Protein AF-0000000082331125 (afdb_homodimer)

Solvent-accessible surface area (backbone atoms only — not comparable to full-atom values): 25280 Å² total; per-residue (Å²): 61,37,40,36,40,18,31,48,30,40,31,23,38,91,88,65,51,77,38,42,35,15,25,28,28,39,39,31,50,40,37,26,43,52,83,49,22,61,34,62,35,69,37,26,11,28,38,25,35,73,70,62,50,51,60,58,18,57,51,32,51,51,35,27,67,72,66,43,54,36,45,61,37,47,49,53,52,42,74,71,35,93,59,36,45,31,25,28,43,35,18,22,26,85,86,37,50,34,70,49,69,23,85,58,46,50,67,41,58,55,68,45,76,50,85,49,34,23,37,37,35,30,38,30,76,44,69,60,26,56,51,35,22,50,52,50,35,65,75,66,60,59,64,75,37,75,41,67,76,55,57,81,82,26,75,58,90,78,56,93,64,74,57,65,51,58,45,43,53,52,10,51,43,43,12,40,71,65,42,34,62,72,60,73,81,50,56,30,10,5,15,25,36,36,51,26,50,62,63,87,56,97,64,74,66,45,45,32,53,39,49,29,30,30,33,76,48,23,62,64,49,40,52,49,30,40,54,40,14,47,51,30,45,53,53,45,44,73,73,38,41,64,30,66,74,61,75,40,64,74,74,67,81,111,58,38,41,38,39,19,32,45,30,40,30,22,38,90,86,66,51,76,38,42,34,15,24,29,29,38,39,30,52,41,35,26,42,51,82,48,21,61,32,60,36,69,39,25,11,26,38,28,34,75,69,60,50,51,62,57,19,57,51,32,50,51,35,28,67,72,66,43,54,36,45,61,36,48,49,53,52,43,73,72,34,92,59,35,44,31,26,29,41,34,17,22,25,86,85,37,51,33,68,50,70,23,85,56,47,51,67,41,60,53,69,45,77,48,88,48,32,23,37,39,36,30,37,31,76,41,70,59,26,56,50,35,22,49,50,50,32,64,76,68,62,60,65,75,38,75,41,70,75,58,57,81,84,28,75,57,89,79,54,93,64,72,56,65,52,58,45,41,52,51,10,51,45,43,12,40,71,64,44,34,61,71,58,73,80,47,57,30,11,6,14,26,36,37,50,26,48,61,63,86,55,97,65,74,67,43,45,32,51,39,48,28,29,28,34,77,49,24,61,62,50,41,52,48,28,40,55,39,13,46,51,31,45,53,52,45,45,72,74,38,42,65,32,67,74,62,74,39,64,75,72,68,81,110

Foldseek 3Di:
DKKKKKFKAWAAAPVGDIKMKIKMKMKDLAFALLQFFWAGERFKIKGKDFVTDRCLRVQLVVVSVVPDASAVSNVVVLVVDPCSLRIWMWIHGPFDIDTDHHVPFAPPWDKDDDRTMIMTDGQAPDPQLRVQLVVQLVVQGHYHYYDHCAELVSLDPPDPHDPPLLSNLVSNVRSCVVPNHVCVVRQWMKMWMAMYMPDDYLDDQPLRTDIDRIDSCHSVVNNVVSVVSSVVSNVCCVLCVVCSVVVHCVVVVD/DKKKKKFKAWAAAPVGDIKMKIKMKMKDLAFALLQFFWAGERFKIKGKDFVTDRCLRVQLVVVSVVPDASAVSNVVVLVVDPCSLRIWMWIHGPFDIDTDHHVPFAPPWDKDDDRTMIMTDGQAPDPQLRVQLVVQLVVQGHYHYYDHCAELVSLDPPDPHDPPLLSNLVSNVRSCVVPNHVCVVRQWMKMWMAMYMPHDYLDDQPLRTDIDRIDNCHSVVNNVVSVVSSVVSNVCCVLCVVCSVVVHCVVVVD

Sequence (508 aa):
MTFSICVREAYETTEGDSHHRFGVAVTTRLPGVGTLCPFVGEDGAVATQSLVNVDLGERGLAYLEDGLAVDDALEALLNADDAAPQRQLHGVGREGTFAFSGAECVDWFGHEEREHFTVAGNMLTGEAVLEATAANYAENAVHETTDPWTGPESVTDEAETDPLAKRLIDALAAGYLEGGDKREELPIQSAAVAVATTEHRDVVPPYNDLRVDATETPVDDLRETYALARRGYVDTLARYGDAFEDDSLEDLDEMTFSICVREAYETTEGDSHHRFGVAVTTRLPGVGTLCPFVGEDGAVATQSLVNVDLGERGLAYLEDGLAVDDALEALLNADDAAPQRQLHGVGREGTFAFSGAECVDWFGHEEREHFTVAGNMLTGEAVLEATAANYAENAVHETTDPWTGPESVTDEAETDPLAKRLIDALAAGYLEGGDKREELPIQSAAVAVATTEHRDVVPPYNDLRVDATETPVDDLRETYALARRGYVDTLARYGDAFEDDSLEDLDE

InterPro domains:
  IPR010430 Protein of unknown function DUF1028 [PF06267] (2-222)
  IPR029055 Nucleophile aminohydrolases, N-terminal [G3DSA:3.60.20.10] (1-243)
  IPR029055 Nucleophile aminohydrolases, N-terminal [SSF56235] (1-246)

Organism: NCBI:txid2816475

Nearest PDB structures (foldseek):
  2imh-assembly3_B  TM=8.520E-01  e=1.685E-14  Ruegeria pomeroyi
  2imh-assembly3_A  TM=8.612E-01  e=5.315E-14  Ruegeria pomeroyi
  5ukg-assembly2_B  TM=1.430E-01  e=3.916E-01  Entacmaea quadricolor
  5ukg-assembly1_A  TM=1.365E-01  e=3.266E-01  Entacmaea quadricolor
  2imh-assembly3_B  TM=8.530E-01  e=1.864E-14  Ruegeria pomeroyi

pLDDT: mean 91.14, std 12.23, range [40.0, 98.94]

Radius of gyration: 22.11 Å; Cα contacts (8 Å, |Δi|>4): 1322; chains: 2; bounding box: 64×55×47 Å

Structure (mmCIF, N/CA/C/O backbone):
data_AF-0000000082331125-model_v1
#
loop_
_entity.id
_entity.type
_entity.pdbx_description
1 polymer 'DUF1028 domain-containing protein'
#
loop_
_atom_site.group_PDB
_atom_site.id
_atom_site.type_symbol
_atom_site.label_atom_id
_atom_site.label_alt_id
_atom_site.label_comp_id
_atom_site.label_asym_id
_atom_site.label_entity_id
_atom_site.label_seq_id
_atom_site.pdbx_PDB_ins_code
_atom_site.Cartn_x
_atom_site.Cartn_y
_atom_site.Cartn_z
_atom_site.occupancy
_atom_site.B_iso_or_equiv
_atom_site.auth_seq_id
_atom_site.auth_comp_id
_atom_site.auth_asym_id
_atom_site.auth_atom_id
_atom_site.pdbx_PDB_model_num
ATOM 1 N N . MET A 1 1 ? 16.094 11.578 -5.582 1 80.62 1 MET A N 1
ATOM 2 C CA . MET A 1 1 ? 15.461 12.641 -4.809 1 80.62 1 MET A CA 1
ATOM 3 C C . MET A 1 1 ? 14.297 12.102 -3.988 1 80.62 1 MET A C 1
ATOM 5 O O . MET A 1 1 ? 13.391 11.469 -4.531 1 80.62 1 MET A O 1
ATOM 9 N N . THR A 1 2 ? 14.336 12.32 -2.854 1 93.25 2 THR A N 1
ATOM 10 C CA . THR A 1 2 ? 13.281 11.906 -1.942 1 93.25 2 THR A CA 1
ATOM 11 C C . THR A 1 2 ? 13.008 12.984 -0.902 1 93.25 2 THR A C 1
ATOM 13 O O . THR A 1 2 ? 13.938 13.508 -0.285 1 93.25 2 THR A O 1
ATOM 16 N N . PHE A 1 3 ? 11.758 13.406 -0.833 1 97.44 3 PHE A N 1
ATOM 17 C CA . PHE A 1 3 ? 11.391 14.227 0.315 1 97.44 3 PHE A CA 1
ATOM 18 C C . PHE A 1 3 ? 9.992 13.867 0.811 1 97.44 3 PHE A C 1
ATOM 20 O O . PHE A 1 3 ? 9.18 13.328 0.058 1 97.44 3 PHE A O 1
ATOM 27 N N . SER A 1 4 ? 9.773 14.133 2.088 1 98.81 4 SER A N 1
ATOM 28 C CA . SER A 1 4 ? 8.539 13.742 2.76 1 98.81 4 SER A CA 1
ATOM 29 C C . SER A 1 4 ? 8.18 14.719 3.871 1 98.81 4 SER A C 1
ATOM 31 O O . SER A 1 4 ? 9.008 15.531 4.281 1 98.81 4 SER A O 1
ATOM 33 N N . ILE A 1 5 ? 6.945 14.609 4.289 1 98.94 5 ILE A N 1
ATOM 34 C CA . ILE A 1 5 ? 6.418 15.414 5.387 1 98.94 5 ILE A CA 1
ATOM 35 C C . ILE A 1 5 ? 5.586 14.531 6.316 1 98.94 5 ILE A C 1
ATOM 37 O O . ILE A 1 5 ? 4.844 13.656 5.859 1 98.94 5 ILE A O 1
ATOM 41 N N . CYS A 1 6 ? 5.746 14.656 7.613 1 98.94 6 CYS A N 1
ATOM 42 C CA . CYS A 1 6 ? 4.934 14.055 8.664 1 98.94 6 CYS A CA 1
ATOM 43 C C . CYS A 1 6 ? 4.207 15.117 9.469 1 98.94 6 CYS A C 1
ATOM 45 O O . CYS A 1 6 ? 4.809 16.125 9.875 1 98.94 6 CYS A O 1
ATOM 47 N N . VAL A 1 7 ? 2.949 14.867 9.75 1 98.88 7 VAL A N 1
ATOM 48 C CA . VAL A 1 7 ? 2.205 15.93 10.414 1 98.88 7 VAL A CA 1
ATOM 49 C C . VAL A 1 7 ? 1.311 15.336 11.5 1 98.88 7 VAL A C 1
ATOM 51 O O . VAL A 1 7 ? 0.916 14.172 11.414 1 98.88 7 VAL A O 1
ATOM 54 N N . ARG A 1 8 ? 0.981 16.125 12.477 1 98.56 8 ARG A N 1
ATOM 55 C CA . ARG A 1 8 ? -0.031 15.906 13.5 1 98.56 8 ARG A CA 1
ATOM 56 C C . ARG A 1 8 ? -1.042 17.047 13.523 1 98.56 8 ARG A C 1
ATOM 58 O O . ARG A 1 8 ? -0.664 18.219 13.484 1 98.56 8 ARG A O 1
ATOM 65 N N . GLU A 1 9 ? -2.281 16.688 13.57 1 96.75 9 GLU A N 1
ATOM 66 C CA . GLU A 1 9 ? -3.336 17.688 13.75 1 96.75 9 GLU A CA 1
ATOM 67 C C . GLU A 1 9 ? -4.289 17.281 14.867 1 96.75 9 GLU A C 1
ATOM 69 O O . GLU A 1 9 ? -4.746 16.141 14.922 1 96.75 9 GLU A O 1
ATOM 74 N N . ALA A 1 10 ? -4.508 18.172 15.742 1 95.75 10 ALA A N 1
ATOM 75 C CA . ALA A 1 10 ? -5.613 18.062 16.688 1 95.75 10 ALA A CA 1
ATOM 76 C C . ALA A 1 10 ? -6.84 18.812 16.188 1 95.75 10 ALA A C 1
ATOM 78 O O . ALA A 1 10 ? -6.727 19.938 15.68 1 95.75 10 ALA A O 1
ATOM 79 N N . TYR A 1 11 ? -7.977 18.109 16.328 1 92.5 11 TYR A N 1
ATOM 80 C CA . TYR A 1 11 ? -9.188 18.75 15.82 1 92.5 11 TYR A CA 1
ATOM 81 C C . TYR A 1 11 ? -10.406 18.312 16.625 1 92.5 11 TYR A C 1
ATOM 83 O O . TYR A 1 11 ? -10.336 17.344 17.391 1 92.5 11 TYR A O 1
ATOM 91 N N . GLU A 1 12 ? -11.484 19.078 16.469 1 91.62 12 GLU A N 1
ATOM 92 C CA . GLU A 1 12 ? -12.789 18.734 17.031 1 91.62 12 GLU A CA 1
ATOM 93 C C . GLU A 1 12 ? -13.812 18.484 15.93 1 91.62 12 GLU A C 1
ATOM 95 O O . GLU A 1 12 ? -13.805 19.172 14.906 1 91.62 12 GLU A O 1
ATOM 100 N N . THR A 1 13 ? -14.672 17.5 16.156 1 87.81 13 THR A N 1
ATOM 101 C CA . THR A 1 13 ? -15.781 17.297 15.234 1 87.81 13 THR A CA 1
ATOM 102 C C . THR A 1 13 ? -16.859 18.359 15.453 1 87.81 13 THR A C 1
ATOM 104 O O . THR A 1 13 ? -16.797 19.125 16.406 1 87.81 13 THR A O 1
ATOM 107 N N . THR A 1 14 ? -17.844 18.422 14.516 1 83.75 14 THR A N 1
ATOM 108 C CA . THR A 1 14 ? -18.953 19.359 14.656 1 83.75 14 THR A CA 1
ATOM 109 C C . THR A 1 14 ? -19.766 19.047 15.914 1 83.75 14 THR A C 1
ATOM 111 O O . THR A 1 14 ? -20.422 19.938 16.469 1 83.75 14 THR A O 1
ATOM 114 N N . GLU A 1 15 ? -19.703 17.844 16.391 1 86.06 15 GLU A N 1
ATOM 115 C CA . GLU A 1 15 ? -20.422 17.422 17.594 1 86.06 15 GLU A CA 1
ATOM 116 C C . GLU A 1 15 ? -19.609 17.75 18.859 1 86.06 15 GLU A C 1
ATOM 118 O O . GLU A 1 15 ? -20.109 17.609 19.969 1 86.06 15 GLU A O 1
ATOM 123 N N . GLY A 1 16 ? -18.375 18.125 18.719 1 88.44 16 GLY A N 1
ATOM 124 C CA . GLY A 1 16 ? -17.594 18.594 19.859 1 88.44 16 GLY A CA 1
ATOM 125 C C . GLY A 1 16 ? -16.609 17.547 20.359 1 88.44 16 GLY A C 1
ATOM 126 O O . GLY A 1 16 ? -15.906 17.781 21.344 1 88.44 16 GLY A O 1
ATOM 127 N N . ASP A 1 17 ? -16.484 16.469 19.672 1 92.12 17 ASP A N 1
ATOM 128 C CA . ASP A 1 17 ? -15.531 15.438 20.078 1 92.12 17 ASP A CA 1
ATOM 129 C C . ASP A 1 17 ? -14.117 15.773 19.609 1 92.12 17 ASP A C 1
ATOM 131 O O . ASP A 1 17 ? -13.922 16.156 18.453 1 92.12 17 ASP A O 1
ATOM 135 N N . SER A 1 18 ? -13.164 15.617 20.516 1 94.38 18 SER A N 1
ATOM 136 C CA . SER A 1 18 ? -11.766 15.922 20.203 1 94.38 18 SER A CA 1
ATOM 137 C C . SER A 1 18 ? -11.039 14.688 19.688 1 94.38 18 SER A C 1
ATOM 139 O O . SER A 1 18 ? -11.156 13.602 20.25 1 94.38 18 SER A O 1
ATOM 141 N N . HIS A 1 19 ? -10.258 14.859 18.594 1 94.94 19 HIS A N 1
ATOM 142 C CA . HIS A 1 19 ? -9.508 13.773 17.984 1 94.94 19 HIS A CA 1
ATOM 143 C C . HIS A 1 19 ? -8.141 14.25 17.5 1 94.94 19 HIS A C 1
ATOM 145 O O . HIS A 1 19 ? -7.879 15.453 17.453 1 94.94 19 HIS A O 1
ATOM 151 N N . HIS A 1 20 ? -7.273 13.336 17.297 1 96.12 20 HIS A N 1
ATOM 152 C CA . HIS A 1 20 ? -6.004 13.555 16.609 1 96.12 20 HIS A CA 1
ATOM 153 C C . HIS A 1 20 ? -5.969 12.828 15.266 1 96.12 20 HIS A C 1
ATOM 155 O O . HIS A 1 20 ? -6.594 11.773 15.109 1 96.12 20 HIS A O 1
ATOM 161 N N . ARG A 1 21 ? -5.289 13.398 14.352 1 96.31 21 ARG A N 1
ATOM 162 C CA . ARG A 1 21 ? -4.949 12.68 13.125 1 96.31 21 ARG A CA 1
ATOM 163 C C . ARG A 1 21 ? -3.494 12.922 12.734 1 96.31 21 ARG A C 1
ATOM 165 O O . ARG A 1 21 ? -2.896 13.922 13.141 1 96.31 21 ARG A O 1
ATOM 172 N N . PHE A 1 22 ? -2.947 12.031 12.062 1 98.44 22 PHE A N 1
ATOM 173 C CA . PHE A 1 22 ? -1.558 12.023 11.617 1 98.44 22 PHE A CA 1
ATOM 174 C C . PHE A 1 22 ? -1.469 11.719 10.125 1 98.44 22 PHE A C 1
ATOM 176 O O . PHE A 1 22 ? -2.352 11.07 9.562 1 98.44 22 PHE A O 1
ATOM 183 N N . GLY A 1 23 ? -0.458 12.219 9.453 1 98.69 23 GLY A N 1
ATOM 184 C CA . GLY A 1 23 ? -0.302 11.984 8.023 1 98.69 23 GLY A CA 1
ATOM 185 C C . GLY A 1 23 ? 1.147 11.992 7.578 1 98.69 23 GLY A C 1
ATOM 186 O O . GLY A 1 23 ? 1.999 12.617 8.219 1 98.69 23 GLY A O 1
ATOM 187 N N . VAL A 1 24 ? 1.41 11.281 6.547 1 98.94 24 VAL A N 1
ATOM 188 C CA . VAL A 1 24 ? 2.695 11.273 5.855 1 98.94 24 VAL A CA 1
ATOM 189 C C . VAL A 1 24 ? 2.473 11.398 4.348 1 98.94 24 VAL A C 1
ATOM 191 O O . VAL A 1 24 ? 1.555 10.789 3.799 1 98.94 24 VAL A O 1
ATOM 194 N N . ALA A 1 25 ? 3.188 12.203 3.68 1 98.94 25 ALA A N 1
ATOM 195 C CA . ALA A 1 25 ? 3.283 12.234 2.223 1 98.94 25 ALA A CA 1
ATOM 196 C C . ALA A 1 25 ? 4.738 12.195 1.768 1 98.94 25 ALA A C 1
ATOM 198 O O . ALA A 1 25 ? 5.625 12.727 2.441 1 98.94 25 ALA A O 1
ATOM 199 N N . VAL A 1 26 ? 4.977 11.594 0.64 1 98.81 26 VAL A N 1
ATOM 200 C CA . VAL A 1 26 ? 6.348 11.391 0.186 1 98.81 26 VAL A CA 1
ATOM 201 C C . VAL A 1 26 ? 6.379 11.289 -1.337 1 98.81 26 VAL A C 1
ATOM 203 O O . VAL A 1 26 ? 5.414 10.828 -1.953 1 98.81 26 VAL A O 1
ATOM 206 N N . THR A 1 27 ? 7.441 11.703 -1.958 1 97.44 27 THR A N 1
ATOM 207 C CA . THR A 1 27 ? 7.734 11.43 -3.359 1 97.44 27 THR A CA 1
ATOM 208 C C . THR A 1 27 ? 9.227 11.195 -3.562 1 97.44 27 THR A C 1
ATOM 210 O O . THR A 1 27 ? 10.047 11.68 -2.777 1 97.44 27 THR A O 1
ATOM 213 N N . THR A 1 28 ? 9.555 10.359 -4.52 1 94.81 28 THR A N 1
ATOM 214 C CA . THR A 1 28 ? 10.945 10.023 -4.82 1 94.81 28 THR A CA 1
ATOM 215 C C . THR A 1 28 ? 11.109 9.672 -6.293 1 94.81 28 THR A C 1
ATOM 217 O O . THR A 1 28 ? 10.125 9.422 -6.992 1 94.81 28 THR A O 1
ATOM 220 N N . ARG A 1 29 ? 12.289 9.633 -6.781 1 92.12 29 ARG A N 1
ATOM 221 C CA . ARG A 1 29 ? 12.594 9.266 -8.164 1 92.12 29 ARG A CA 1
ATOM 222 C C . ARG A 1 29 ? 12.93 7.777 -8.266 1 92.12 29 ARG A C 1
ATOM 224 O O . ARG A 1 29 ? 13.914 7.402 -8.898 1 92.12 29 ARG A O 1
ATOM 231 N N . LEU A 1 30 ? 12.273 6.957 -7.508 1 93.38 30 LEU A N 1
ATOM 232 C CA . LEU A 1 30 ? 12.25 5.5 -7.566 1 93.38 30 LEU A CA 1
ATOM 233 C C . LEU A 1 30 ? 10.82 4.973 -7.492 1 93.38 30 LEU A C 1
ATOM 235 O O . LEU A 1 30 ? 9.938 5.633 -6.941 1 93.38 30 LEU A O 1
ATOM 239 N N . PRO A 1 31 ? 10.602 3.816 -8.055 1 96.19 31 PRO A N 1
ATOM 240 C CA . PRO A 1 31 ? 9.258 3.242 -7.945 1 96.19 31 PRO A CA 1
ATOM 241 C C . PRO A 1 31 ? 8.945 2.725 -6.543 1 96.19 31 PRO A C 1
ATOM 243 O O . PRO A 1 31 ? 9.859 2.33 -5.812 1 96.19 31 PRO A O 1
ATOM 246 N N . GLY A 1 32 ? 7.711 2.771 -6.168 1 97.81 32 GLY A N 1
ATOM 247 C CA . GLY A 1 32 ? 7.168 2.025 -5.047 1 97.81 32 GLY A CA 1
ATOM 248 C C . GLY A 1 32 ? 7.523 2.631 -3.701 1 97.81 32 GLY A C 1
ATOM 249 O O . GLY A 1 32 ? 7.738 1.909 -2.725 1 97.81 32 GLY A O 1
ATOM 250 N N . VAL A 1 33 ? 7.617 3.951 -3.582 1 97.81 33 VAL A N 1
ATOM 251 C CA . VAL A 1 33 ? 8.055 4.594 -2.35 1 97.81 33 VAL A CA 1
ATOM 252 C C . VAL A 1 33 ? 7.023 4.367 -1.249 1 97.81 33 VAL A C 1
ATOM 254 O O . VAL A 1 33 ? 7.355 4.379 -0.062 1 97.81 33 VAL A O 1
ATOM 257 N N . GLY A 1 34 ? 5.777 4.148 -1.639 1 98.44 34 GLY A N 1
ATOM 258 C CA . GLY A 1 34 ? 4.699 3.971 -0.68 1 98.44 34 GLY A CA 1
ATOM 259 C C . GLY A 1 34 ? 4.891 2.766 0.22 1 98.44 34 GLY A C 1
ATOM 260 O O . GLY A 1 34 ? 4.305 2.693 1.304 1 98.44 34 GLY A O 1
ATOM 261 N N . THR A 1 35 ? 5.668 1.793 -0.215 1 97.31 35 THR A N 1
ATOM 262 C CA . THR A 1 35 ? 5.898 0.586 0.571 1 97.31 35 THR A CA 1
ATOM 263 C C . THR A 1 35 ? 7.094 0.768 1.501 1 97.31 35 THR A C 1
ATOM 265 O O . THR A 1 35 ? 7.363 -0.086 2.348 1 97.31 35 THR A O 1
ATOM 268 N N . LEU A 1 36 ? 7.789 1.886 1.404 1 97.12 36 LEU A N 1
ATOM 269 C CA . LEU A 1 36 ? 9.117 1.961 2.01 1 97.12 36 LEU A CA 1
ATOM 270 C C . LEU A 1 36 ? 9.172 3.064 3.061 1 97.12 36 LEU A C 1
ATOM 272 O O . LEU A 1 36 ? 9.797 2.9 4.109 1 97.12 36 LEU A O 1
ATOM 276 N N . CYS A 1 37 ? 8.484 4.059 2.863 1 98.31 37 CYS A N 1
ATOM 277 C CA . CYS A 1 37 ? 8.828 5.301 3.549 1 98.31 37 CYS A CA 1
ATOM 278 C C . CYS A 1 37 ? 7.758 5.672 4.57 1 98.31 37 CYS A C 1
ATOM 280 O O . CYS A 1 37 ? 8.078 6.02 5.707 1 98.31 37 CYS A O 1
ATOM 282 N N . PRO A 1 38 ? 6.469 5.715 4.211 1 98.81 38 PRO A N 1
ATOM 283 C CA . PRO A 1 38 ? 5.445 6.289 5.09 1 98.81 38 PRO A CA 1
ATOM 284 C C . PRO A 1 38 ? 4.879 5.273 6.078 1 98.81 38 PRO A C 1
ATOM 286 O O . PRO A 1 38 ? 4.438 4.191 5.672 1 98.81 38 PRO A O 1
ATOM 289 N N . PHE A 1 39 ? 4.812 5.578 7.32 1 98.81 39 PHE A N 1
ATOM 290 C CA . PHE A 1 39 ? 4.207 4.809 8.398 1 98.81 39 PHE A CA 1
ATOM 291 C C . PHE A 1 39 ? 3.326 5.699 9.273 1 98.81 39 PHE A C 1
ATOM 293 O O . PHE A 1 39 ? 3.807 6.66 9.875 1 98.81 39 PHE A O 1
ATOM 300 N N . VAL A 1 40 ? 2.064 5.375 9.344 1 98.75 40 VAL A N 1
ATOM 301 C CA . VAL A 1 40 ? 1.15 6.25 10.07 1 98.75 40 VAL A CA 1
ATOM 302 C C . VAL A 1 40 ? 0.181 5.41 10.898 1 98.75 40 VAL A C 1
ATOM 304 O O . VAL A 1 40 ? -0.172 4.293 10.516 1 98.75 40 VAL A O 1
ATOM 307 N N . GLY A 1 41 ? -0.125 5.828 12.031 1 97.94 41 GLY A N 1
ATOM 308 C CA . GLY A 1 41 ? -1.124 5.266 12.922 1 97.94 41 GLY A CA 1
ATOM 309 C C . GLY A 1 41 ? -1.796 6.305 13.797 1 97.94 41 GLY A C 1
ATOM 310 O O . GLY A 1 41 ? -1.636 7.504 13.578 1 97.94 41 GLY A O 1
ATOM 311 N N . GLU A 1 42 ? -2.539 5.859 14.758 1 97.38 42 GLU A N 1
ATOM 312 C CA . GLU A 1 42 ? -3.336 6.75 15.594 1 97.38 42 GLU A CA 1
ATOM 313 C C . GLU A 1 42 ? -2.461 7.48 16.609 1 97.38 42 GLU A C 1
ATOM 315 O O . GLU A 1 42 ? -2.904 8.445 17.234 1 97.38 42 GLU A O 1
ATOM 320 N N . ASP A 1 43 ? -1.163 7.059 16.672 1 98.44 43 ASP A N 1
ATOM 321 C CA . ASP A 1 43 ? -0.322 7.633 17.719 1 98.44 43 ASP A CA 1
ATOM 322 C C . ASP A 1 43 ? 0.846 8.414 17.109 1 98.44 43 ASP A C 1
ATOM 324 O O . ASP A 1 43 ? 1.681 8.953 17.844 1 98.44 43 ASP A O 1
ATOM 328 N N . GLY A 1 44 ? 0.859 8.406 15.805 1 98.75 44 GLY A N 1
ATOM 329 C CA . GLY A 1 44 ? 1.952 9.156 15.211 1 98.75 44 GLY A CA 1
ATOM 330 C C . GLY A 1 44 ? 2.158 8.844 13.742 1 98.75 44 GLY A C 1
ATOM 331 O O . GLY A 1 44 ? 1.372 8.109 13.141 1 98.75 44 GLY A O 1
ATOM 332 N N . ALA A 1 45 ? 3.123 9.477 13.164 1 98.88 45 ALA A N 1
ATOM 333 C CA . ALA A 1 45 ? 3.566 9.305 11.781 1 98.88 45 ALA A CA 1
ATOM 334 C C . ALA A 1 45 ? 5.09 9.312 11.695 1 98.88 45 ALA A C 1
ATOM 336 O O . ALA A 1 45 ? 5.754 10.125 12.336 1 98.88 45 ALA A O 1
ATOM 337 N N . VAL A 1 46 ? 5.613 8.414 10.969 1 98.94 46 VAL A N 1
ATOM 338 C CA . VAL A 1 46 ? 7.059 8.273 10.797 1 98.94 46 VAL A CA 1
ATOM 339 C C . VAL A 1 46 ? 7.387 8.094 9.32 1 98.94 46 VAL A C 1
ATOM 341 O O . VAL A 1 46 ? 6.68 7.379 8.602 1 98.94 46 VAL A O 1
ATOM 344 N N . ALA A 1 47 ? 8.406 8.727 8.844 1 98.88 47 ALA A N 1
ATOM 345 C CA . ALA A 1 47 ? 8.961 8.539 7.5 1 98.88 47 ALA A CA 1
ATOM 346 C C . ALA A 1 47 ? 10.43 8.141 7.559 1 98.88 47 ALA A C 1
ATOM 348 O O . ALA A 1 47 ? 11.227 8.789 8.242 1 98.88 47 ALA A O 1
ATOM 349 N N . THR A 1 48 ? 10.789 7.105 6.953 1 98.62 48 THR A N 1
ATOM 350 C CA . THR A 1 48 ? 12.188 6.703 6.809 1 98.62 48 THR A CA 1
ATOM 351 C C . THR A 1 48 ? 12.617 6.773 5.348 1 98.62 48 THR A C 1
ATOM 353 O O . THR A 1 48 ? 11.852 6.43 4.449 1 98.62 48 THR A O 1
ATOM 356 N N . GLN A 1 49 ? 13.797 7.305 5.008 1 97 49 GLN A N 1
ATOM 357 C CA . GLN A 1 49 ? 14.273 7.473 3.641 1 97 49 GLN A CA 1
ATOM 358 C C . GLN A 1 49 ? 15.797 7.5 3.594 1 97 49 GLN A C 1
ATOM 360 O O . GLN A 1 49 ? 16.469 7.223 4.598 1 97 49 GLN A O 1
ATOM 365 N N . SER A 1 50 ? 16.328 7.816 2.363 1 94.12 50 SER A N 1
ATOM 366 C CA . SER A 1 50 ? 17.734 7.602 2.066 1 94.12 50 SER A CA 1
ATOM 367 C C . SER A 1 50 ? 18.062 6.117 1.99 1 94.12 50 SER A C 1
ATOM 369 O O . SER A 1 50 ? 17.281 5.328 1.465 1 94.12 50 SER A O 1
ATOM 371 N N . LEU A 1 51 ? 19.359 5.605 2.318 1 91.62 51 LEU A N 1
ATOM 372 C CA . LEU A 1 51 ? 19.516 4.156 2.393 1 91.62 51 LEU A CA 1
ATOM 373 C C . LEU A 1 51 ? 18.516 3.555 3.371 1 91.62 51 LEU A C 1
ATOM 375 O O . LEU A 1 51 ? 18.828 3.348 4.543 1 91.62 51 LEU A O 1
ATOM 379 N N . VAL A 1 52 ? 17.391 3.27 2.758 1 92.88 52 VAL A N 1
ATOM 380 C CA . VAL A 1 52 ? 16.172 3.107 3.537 1 92.88 52 VAL A CA 1
ATOM 381 C C . VAL A 1 52 ? 16.25 1.819 4.355 1 92.88 52 VAL A C 1
ATOM 383 O O . VAL A 1 52 ? 16.75 0.8 3.875 1 92.88 52 VAL A O 1
ATOM 386 N N . ASN A 1 53 ? 15.852 1.899 5.547 1 95.25 53 ASN A N 1
ATOM 387 C CA . ASN A 1 53 ? 15.578 0.79 6.453 1 95.25 53 ASN A CA 1
ATOM 388 C C . ASN A 1 53 ? 14.141 0.807 6.949 1 95.25 53 ASN A C 1
ATOM 390 O O . ASN A 1 53 ? 13.812 1.505 7.91 1 95.25 53 ASN A O 1
ATOM 394 N N . VAL A 1 54 ? 13.32 -0.023 6.395 1 95.88 54 VAL A N 1
ATOM 395 C CA . VAL A 1 54 ? 11.883 -0.018 6.605 1 95.88 54 VAL A CA 1
ATOM 396 C C . VAL A 1 54 ? 11.57 -0.335 8.062 1 95.88 54 VAL A C 1
ATOM 398 O O . VAL A 1 54 ? 10.586 0.157 8.617 1 95.88 54 VAL A O 1
ATOM 401 N N . ASP A 1 55 ? 12.414 -1.038 8.75 1 96.12 55 ASP A N 1
ATOM 402 C CA . ASP A 1 55 ? 12.203 -1.414 10.148 1 96.12 55 ASP A CA 1
ATOM 403 C C . ASP A 1 55 ? 12.148 -0.181 11.047 1 96.12 55 ASP A C 1
ATOM 405 O O . ASP A 1 55 ? 11.453 -0.183 12.07 1 96.12 55 ASP A O 1
ATOM 409 N N . LEU A 1 56 ? 12.883 0.815 10.656 1 98.44 56 LEU A N 1
ATOM 410 C CA . LEU A 1 56 ? 12.859 2.035 11.461 1 98.44 56 LEU A CA 1
ATOM 411 C C . LEU A 1 56 ? 11.461 2.645 11.492 1 98.44 56 LEU A C 1
ATOM 413 O O . LEU A 1 56 ? 11.047 3.191 12.508 1 98.44 56 LEU A O 1
ATOM 417 N N . GLY A 1 57 ? 10.789 2.625 10.375 1 98.5 57 GLY A N 1
ATOM 418 C CA . GLY A 1 57 ? 9.422 3.115 10.328 1 98.5 57 GLY A CA 1
ATOM 419 C C . GLY A 1 57 ? 8.438 2.217 11.055 1 98.5 57 GLY A C 1
ATOM 420 O O . GLY A 1 57 ? 7.629 2.689 11.859 1 98.5 57 GLY A O 1
ATOM 421 N N . GLU A 1 58 ? 8.523 0.909 10.758 1 97.62 58 GLU A N 1
ATOM 422 C CA . GLU A 1 58 ? 7.594 -0.06 11.336 1 97.62 58 GLU A CA 1
ATOM 423 C C . GLU A 1 58 ? 7.723 -0.116 12.852 1 97.62 58 GLU A C 1
ATOM 425 O O . GLU A 1 58 ? 6.727 0.003 13.57 1 97.62 58 GLU A O 1
ATOM 430 N N . ARG A 1 59 ? 8.914 -0.293 13.344 1 98.31 59 ARG A N 1
ATOM 431 C CA . ARG A 1 59 ? 9.156 -0.377 14.781 1 98.31 59 ARG A CA 1
ATOM 432 C C . ARG A 1 59 ? 8.953 0.979 15.445 1 98.31 59 ARG A C 1
ATOM 434 O O . ARG A 1 59 ? 8.492 1.051 16.594 1 98.31 59 ARG A O 1
ATOM 441 N N . GLY A 1 60 ? 9.398 2.023 14.727 1 98.69 60 GLY A N 1
ATOM 442 C CA . GLY A 1 60 ? 9.133 3.354 15.25 1 98.69 60 GLY A CA 1
ATOM 443 C C . GLY A 1 60 ? 7.668 3.588 15.578 1 98.69 60 GLY A C 1
ATOM 444 O O . GLY A 1 60 ? 7.332 4.023 16.672 1 98.69 60 GLY A O 1
ATOM 445 N N . LE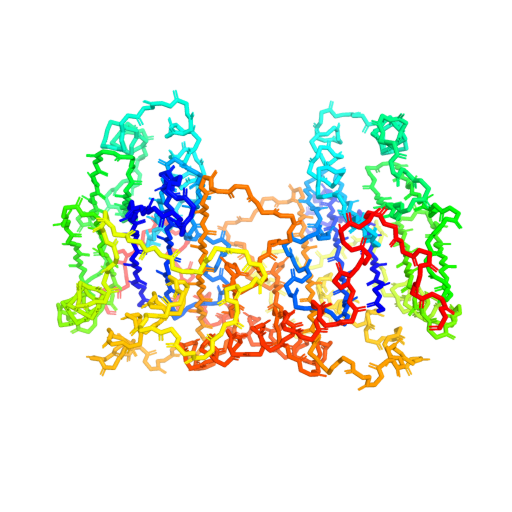U A 1 61 ? 6.828 3.25 14.633 1 98.62 61 LEU A N 1
ATOM 446 C CA . LEU A 1 61 ? 5.395 3.424 14.836 1 98.62 61 LEU A CA 1
ATOM 447 C C . LEU A 1 61 ? 4.895 2.537 15.969 1 98.62 61 LEU A C 1
ATOM 449 O O . LEU A 1 61 ? 4.066 2.965 16.781 1 98.62 61 LEU A O 1
ATOM 453 N N . ALA A 1 62 ? 5.348 1.313 15.992 1 98.06 62 ALA A N 1
ATOM 454 C CA . ALA A 1 62 ? 4.953 0.387 17.047 1 98.06 62 ALA A CA 1
ATOM 455 C C . ALA A 1 62 ? 5.312 0.938 18.422 1 98.06 62 ALA A C 1
ATOM 457 O O . ALA A 1 62 ? 4.543 0.797 19.375 1 98.06 62 ALA A O 1
ATOM 458 N N . TYR A 1 63 ? 6.5 1.513 18.516 1 98.62 63 TYR A N 1
ATOM 459 C CA . TYR A 1 63 ? 6.93 2.1 19.781 1 98.62 63 TYR A CA 1
ATOM 460 C C . TYR A 1 63 ? 6.027 3.26 20.188 1 98.62 63 TYR A C 1
ATOM 462 O O . TYR A 1 63 ? 5.723 3.439 21.359 1 98.62 63 TYR A O 1
ATOM 470 N N . LEU A 1 64 ? 5.617 4.07 19.25 1 98.69 64 LEU A N 1
ATOM 471 C CA . LEU A 1 64 ? 4.68 5.152 19.531 1 98.69 64 LEU A CA 1
ATOM 472 C C . LEU A 1 64 ? 3.35 4.598 20.031 1 98.69 64 LEU A C 1
ATOM 474 O O . LEU A 1 64 ? 2.752 5.152 20.969 1 98.69 64 LEU A O 1
ATOM 478 N N . GLU A 1 65 ? 2.912 3.559 19.391 1 97.5 65 GLU A N 1
ATOM 479 C CA . GLU A 1 65 ? 1.669 2.908 19.797 1 97.5 65 GLU A CA 1
ATOM 480 C C . GLU A 1 65 ? 1.767 2.367 21.219 1 97.5 65 GLU A C 1
ATOM 482 O O . GLU A 1 65 ? 0.768 2.32 21.938 1 97.5 65 GLU A O 1
ATOM 487 N N . ASP A 1 66 ? 2.961 2.027 21.594 1 97.62 66 ASP A N 1
ATOM 488 C CA . ASP A 1 66 ? 3.213 1.512 22.938 1 97.62 66 ASP A CA 1
ATOM 489 C C . ASP A 1 66 ? 3.367 2.65 23.938 1 97.62 66 ASP A C 1
ATOM 491 O O . ASP A 1 66 ? 3.592 2.41 25.125 1 97.62 66 ASP A O 1
ATOM 495 N N . GLY A 1 67 ? 3.402 3.838 23.484 1 97.56 67 GLY A N 1
ATOM 496 C CA . GLY A 1 67 ? 3.34 4.977 24.391 1 97.56 67 GLY A CA 1
ATOM 497 C C . GLY A 1 67 ? 4.66 5.715 24.516 1 97.56 67 GLY A C 1
ATOM 498 O O . GLY A 1 67 ? 4.777 6.664 25.281 1 97.56 67 GLY A O 1
ATOM 499 N N . LEU A 1 68 ? 5.648 5.32 23.797 1 98.25 68 LEU A N 1
ATOM 500 C CA . LEU A 1 68 ? 6.934 6.008 23.859 1 98.25 68 LEU A CA 1
ATOM 501 C C . LEU A 1 68 ? 6.863 7.355 23.156 1 98.25 68 LEU A C 1
ATOM 503 O O . LEU A 1 68 ? 6.168 7.496 22.141 1 98.25 68 LEU A O 1
ATOM 507 N N . ALA A 1 69 ? 7.648 8.273 23.688 1 98.38 69 ALA A N 1
ATOM 508 C CA . ALA A 1 69 ? 7.805 9.555 22.984 1 98.38 69 ALA A CA 1
ATOM 509 C C . ALA A 1 69 ? 8.539 9.367 21.672 1 98.38 69 ALA A C 1
ATOM 511 O O . ALA A 1 69 ? 9.453 8.547 21.562 1 98.38 69 ALA A O 1
ATOM 512 N N . VAL A 1 70 ? 8.172 10.172 20.703 1 98.75 70 VAL A N 1
ATOM 513 C CA . VAL A 1 70 ? 8.664 9.977 19.344 1 98.75 70 VAL A CA 1
ATOM 514 C C . VAL A 1 70 ? 10.18 10.156 19.312 1 98.75 70 VAL A C 1
ATOM 516 O O . VAL A 1 70 ? 10.883 9.406 18.625 1 98.75 70 VAL A O 1
ATOM 519 N N . ASP A 1 71 ? 10.75 11.086 20.016 1 98.19 71 ASP A N 1
ATOM 520 C CA . ASP A 1 71 ? 12.195 11.297 20.016 1 98.19 71 ASP A CA 1
ATOM 521 C C . ASP A 1 71 ? 12.93 10.125 20.656 1 98.19 71 ASP A C 1
ATOM 523 O O . ASP A 1 71 ? 13.898 9.609 20.109 1 98.19 71 ASP A O 1
ATOM 527 N N . ASP A 1 72 ? 12.414 9.648 21.797 1 98.31 72 ASP A N 1
ATOM 528 C CA . ASP A 1 72 ? 13.008 8.5 22.469 1 98.31 72 ASP A CA 1
ATOM 529 C C . ASP A 1 72 ? 12.938 7.254 21.578 1 98.31 72 ASP A C 1
ATOM 531 O O . ASP A 1 72 ? 13.914 6.508 21.469 1 98.31 72 ASP A O 1
ATOM 535 N N . ALA A 1 73 ? 11.781 7.043 21 1 98.56 73 ALA A N 1
ATOM 536 C CA . ALA A 1 73 ? 11.547 5.863 20.172 1 98.56 73 ALA A CA 1
ATOM 537 C C . ALA A 1 73 ? 12.5 5.824 18.984 1 98.56 73 ALA A C 1
ATOM 539 O O . ALA A 1 73 ? 13.203 4.832 18.766 1 98.56 73 ALA A O 1
ATOM 540 N N . LEU A 1 74 ? 12.555 6.906 18.219 1 98.75 74 LEU A N 1
ATOM 541 C CA . LEU A 1 74 ? 13.305 6.918 16.969 1 98.75 74 LEU A CA 1
ATOM 542 C C . LEU A 1 74 ? 14.805 7.008 17.234 1 98.75 74 LEU A C 1
ATOM 544 O O . LEU A 1 74 ? 15.602 6.418 16.5 1 98.75 74 LEU A O 1
ATOM 548 N N . GLU A 1 75 ? 15.195 7.691 18.281 1 98.44 75 GLU A N 1
ATOM 549 C CA . GLU A 1 75 ? 16.609 7.73 18.656 1 98.44 75 GLU A CA 1
ATOM 550 C C . GLU A 1 75 ? 17.109 6.352 19.062 1 98.44 75 GLU A C 1
ATOM 552 O O . GLU A 1 75 ? 18.25 5.977 18.734 1 98.44 75 GLU A O 1
ATOM 557 N N . ALA A 1 76 ? 16.344 5.676 19.781 1 98.5 76 ALA A N 1
ATOM 558 C CA . ALA A 1 76 ? 16.719 4.328 20.203 1 98.5 76 ALA A CA 1
ATOM 559 C C . ALA A 1 76 ? 16.969 3.422 19 1 98.5 76 ALA A C 1
ATOM 561 O O . ALA A 1 76 ? 17.922 2.641 18.984 1 98.5 76 ALA A O 1
ATOM 562 N N . LEU A 1 77 ? 16.109 3.504 18.047 1 98.69 77 LEU A N 1
ATOM 563 C CA . LEU A 1 77 ? 16.234 2.684 16.844 1 98.69 77 LEU A CA 1
ATOM 564 C C . LEU A 1 77 ? 17.484 3.064 16.062 1 98.69 77 LEU A C 1
ATOM 566 O O . LEU A 1 77 ? 18.203 2.191 15.562 1 98.69 77 LEU A O 1
ATOM 570 N N . LEU A 1 78 ? 17.719 4.355 15.938 1 98.62 78 LEU A N 1
ATOM 571 C CA . LEU A 1 78 ? 18.906 4.828 15.219 1 98.62 78 LEU A CA 1
ATOM 572 C C . LEU A 1 78 ? 20.188 4.379 15.922 1 98.62 78 LEU A C 1
ATOM 574 O O . LEU A 1 78 ? 21.156 4.008 15.266 1 98.62 78 LEU A O 1
ATOM 578 N N . ASN A 1 79 ? 20.141 4.43 17.234 1 98.38 79 ASN A N 1
ATOM 579 C CA . ASN A 1 79 ? 21.297 4.031 18.016 1 98.38 79 ASN A CA 1
ATOM 580 C C . ASN A 1 79 ? 21.641 2.557 17.797 1 98.38 79 ASN A C 1
ATOM 582 O O . ASN A 1 79 ? 22.781 2.15 17.969 1 98.38 79 ASN A O 1
ATOM 586 N N . ALA A 1 80 ? 20.703 1.824 17.422 1 98.12 80 ALA A N 1
ATOM 587 C CA . ALA A 1 80 ? 20.906 0.39 17.219 1 98.12 80 ALA A CA 1
ATOM 588 C C . ALA A 1 80 ? 21.188 0.077 15.75 1 98.12 80 ALA A C 1
ATOM 590 O O . ALA A 1 80 ? 21.344 -1.087 15.375 1 98.12 80 ALA A O 1
ATOM 591 N N . ASP A 1 81 ? 21.234 1.053 14.891 1 97.56 81 ASP A N 1
ATOM 592 C CA . ASP A 1 81 ? 21.438 0.886 13.453 1 97.56 81 ASP A CA 1
ATOM 593 C C . ASP A 1 81 ? 22.844 1.297 13.047 1 97.56 81 ASP A C 1
ATOM 595 O O . ASP A 1 81 ? 23.141 2.488 12.953 1 97.56 81 ASP A O 1
ATOM 599 N N . ASP A 1 82 ? 23.656 0.388 12.602 1 96.56 82 ASP A N 1
ATOM 600 C CA . ASP A 1 82 ? 25.047 0.658 12.227 1 96.56 82 ASP A CA 1
ATOM 601 C C . ASP A 1 82 ? 25.109 1.584 11.008 1 96.56 82 ASP A C 1
ATOM 603 O O . ASP A 1 82 ? 26.109 2.281 10.812 1 96.56 82 ASP A O 1
ATOM 607 N N . ALA A 1 83 ? 24.031 1.644 10.266 1 96.56 83 ALA A N 1
ATOM 608 C CA . ALA A 1 83 ? 24.016 2.465 9.062 1 96.56 83 ALA A CA 1
ATOM 609 C C . ALA A 1 83 ? 23.328 3.801 9.312 1 96.56 83 ALA A C 1
ATOM 611 O O . ALA A 1 83 ? 22.938 4.488 8.367 1 96.56 83 ALA A O 1
ATOM 612 N N . ALA A 1 84 ? 23.203 4.176 10.57 1 97.62 84 ALA A N 1
ATOM 613 C CA . ALA A 1 84 ? 22.531 5.41 10.961 1 97.62 84 ALA A CA 1
ATOM 614 C C . ALA A 1 84 ? 23.094 6.605 10.203 1 97.62 84 ALA A C 1
ATOM 616 O O . ALA A 1 84 ? 22.359 7.504 9.797 1 97.62 84 ALA A O 1
ATOM 617 N N . PRO A 1 85 ? 24.438 6.688 9.945 1 97.62 85 PRO A N 1
ATOM 618 C CA . PRO A 1 85 ? 24.969 7.848 9.227 1 97.62 85 PRO A CA 1
ATOM 619 C C . PRO A 1 85 ? 24.375 7.984 7.816 1 97.62 85 PRO A C 1
ATOM 621 O O . PRO A 1 85 ? 24.453 9.055 7.215 1 97.62 85 PRO A O 1
ATOM 624 N N . GLN A 1 86 ? 23.797 6.922 7.316 1 96.5 86 GLN A N 1
ATOM 625 C CA . GLN A 1 86 ? 23.25 6.93 5.965 1 96.5 86 GLN A CA 1
ATOM 626 C C . GLN A 1 86 ? 21.719 7.023 5.992 1 96.5 86 GLN A C 1
ATOM 628 O O . GLN A 1 86 ? 21.078 7 4.945 1 96.5 86 GLN A O 1
ATOM 633 N N . ARG A 1 87 ? 21.172 7.094 7.188 1 98 87 ARG A N 1
ATOM 634 C CA . ARG A 1 87 ? 19.719 7.082 7.328 1 98 87 ARG A CA 1
ATOM 635 C C . ARG A 1 87 ? 19.172 8.5 7.391 1 98 87 ARG A C 1
ATOM 637 O O . ARG A 1 87 ? 19.859 9.422 7.832 1 98 87 ARG A O 1
ATOM 644 N N . GLN A 1 88 ? 18.047 8.703 6.938 1 98.62 88 GLN A N 1
ATOM 645 C CA . GLN A 1 88 ? 17.203 9.859 7.211 1 98.62 88 GLN A CA 1
ATOM 646 C C . GLN A 1 88 ? 15.852 9.438 7.766 1 98.62 88 GLN A C 1
ATOM 648 O O . GLN A 1 88 ? 15.164 8.602 7.168 1 98.62 88 GLN A O 1
ATOM 653 N N . LEU A 1 89 ? 15.461 9.898 8.938 1 98.88 89 LEU A N 1
ATOM 654 C CA . LEU A 1 89 ? 14.305 9.469 9.719 1 98.88 89 LEU A CA 1
ATOM 655 C C . LEU A 1 89 ? 13.648 10.648 10.422 1 98.88 89 LEU A C 1
ATOM 657 O O . LEU A 1 89 ? 14.328 11.461 11.055 1 98.88 89 LEU A O 1
ATOM 661 N N . HIS A 1 90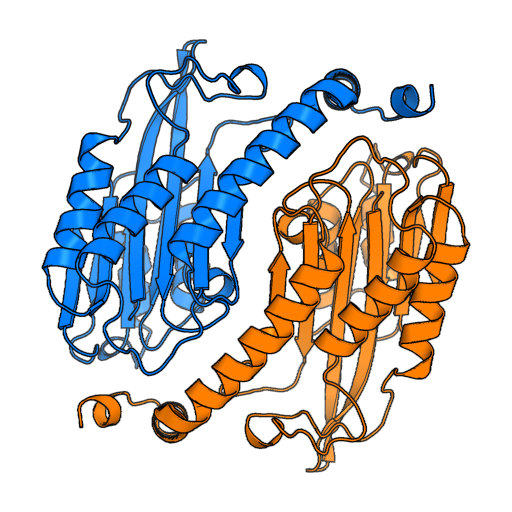 ? 12.367 10.766 10.234 1 98.94 90 HIS A N 1
ATOM 662 C CA . HIS A 1 90 ? 11.672 11.844 10.938 1 98.94 90 HIS A CA 1
ATOM 663 C C . HIS A 1 90 ? 10.211 11.477 11.195 1 98.94 90 HIS A C 1
ATOM 665 O O . HIS A 1 90 ? 9.695 10.523 10.617 1 98.94 90 HIS A O 1
ATOM 671 N N . GLY A 1 91 ? 9.594 12.219 12.109 1 98.88 91 GLY A N 1
ATOM 672 C CA . GLY A 1 91 ? 8.219 11.883 12.453 1 98.88 91 GLY A CA 1
ATOM 673 C C . GLY A 1 91 ? 7.648 12.75 13.555 1 98.88 91 GLY A C 1
ATOM 674 O O . GLY A 1 91 ? 8.312 13.672 14.031 1 98.88 91 GLY A O 1
ATOM 675 N N . VAL A 1 92 ? 6.43 12.508 13.805 1 98.88 92 VAL A N 1
ATOM 676 C CA . VAL A 1 92 ? 5.68 13.195 14.852 1 98.88 92 VAL A CA 1
ATOM 677 C C . VAL A 1 92 ? 4.977 12.164 15.734 1 98.88 92 VAL A C 1
ATOM 679 O O . VAL A 1 92 ? 4.523 11.125 15.25 1 98.88 92 VAL A O 1
ATOM 682 N N . GLY A 1 93 ? 4.988 12.359 17 1 98.56 93 GLY A N 1
ATOM 683 C CA . GLY A 1 93 ? 4.137 11.656 17.938 1 98.56 93 GLY A CA 1
ATOM 684 C C . GLY A 1 93 ? 2.99 12.5 18.469 1 98.56 93 GLY A C 1
ATOM 685 O O . GLY A 1 93 ? 2.672 13.547 17.891 1 98.56 93 GLY A O 1
ATOM 686 N N . ARG A 1 9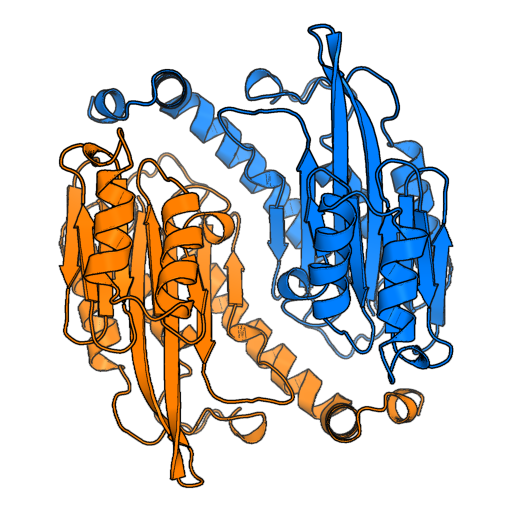4 ? 2.383 12.125 19.484 1 96.31 94 ARG A N 1
ATOM 687 C CA . ARG A 1 94 ? 1.249 12.836 20.062 1 96.31 94 ARG A CA 1
ATOM 688 C C . ARG A 1 94 ? 1.683 14.18 20.641 1 96.31 94 ARG A C 1
ATOM 690 O O . ARG A 1 94 ? 0.914 15.141 20.641 1 96.31 94 ARG A O 1
ATOM 697 N N . GLU A 1 95 ? 2.893 14.258 21.109 1 94.62 95 GLU A N 1
ATOM 698 C CA . GLU A 1 95 ? 3.281 15.469 21.812 1 94.62 95 GLU A CA 1
ATOM 699 C C . GLU A 1 95 ? 4.629 15.992 21.328 1 94.62 95 GLU A C 1
ATOM 701 O O . GLU A 1 95 ? 5.102 17.031 21.781 1 94.62 95 GLU A O 1
ATOM 706 N N . GLY A 1 96 ? 5.254 15.258 20.453 1 97.5 96 GLY A N 1
ATOM 707 C CA . GLY A 1 96 ? 6.586 15.68 20.047 1 97.5 96 GLY A CA 1
ATOM 708 C C . GLY A 1 96 ? 6.883 15.383 18.594 1 97.5 96 GLY A C 1
ATOM 709 O O . GLY A 1 96 ? 6.059 14.797 17.891 1 97.5 96 GLY A O 1
ATOM 710 N N . THR A 1 97 ? 8.039 15.953 18.172 1 98.69 97 THR A N 1
ATOM 711 C CA . THR A 1 97 ? 8.562 15.734 16.828 1 98.69 97 THR A CA 1
ATOM 712 C C . THR A 1 97 ? 10 15.234 16.875 1 98.69 97 THR A C 1
ATOM 714 O O . THR A 1 97 ? 10.648 15.312 17.922 1 98.69 97 THR A O 1
ATOM 717 N N . PHE A 1 98 ? 10.445 14.703 15.859 1 98.88 98 PHE A N 1
ATOM 718 C CA . PHE A 1 98 ? 11.82 14.234 15.727 1 98.88 98 PHE A CA 1
ATOM 719 C C . PHE A 1 98 ? 12.258 14.25 14.273 1 98.88 98 PHE A C 1
ATOM 721 O O . PHE A 1 98 ? 11.484 13.906 13.383 1 98.88 98 PHE A O 1
ATOM 728 N N . ALA A 1 99 ? 13.453 14.711 14.023 1 98.88 99 ALA A N 1
ATOM 729 C CA . ALA A 1 99 ? 14.039 14.617 12.688 1 98.88 99 ALA A CA 1
ATOM 730 C C . ALA A 1 99 ? 15.539 14.359 12.758 1 98.88 99 ALA A C 1
ATOM 732 O O . ALA A 1 99 ? 16.234 14.922 13.609 1 98.88 99 ALA A O 1
ATOM 733 N N . PHE A 1 100 ? 16.016 13.516 11.945 1 98.88 100 PHE A N 1
ATOM 734 C CA . PHE A 1 100 ? 17.422 13.141 11.875 1 98.88 100 PHE A CA 1
ATOM 735 C C . PHE A 1 100 ? 17.844 12.867 10.43 1 98.88 100 PHE A C 1
ATOM 737 O O . PHE A 1 100 ? 17.125 12.18 9.695 1 98.88 100 PHE A O 1
ATOM 744 N N . SER A 1 101 ? 18.922 13.438 10.039 1 98.5 101 SER A N 1
ATOM 745 C CA . SER A 1 101 ? 19.609 13.102 8.805 1 98.5 101 SER A CA 1
ATOM 746 C C . SER A 1 101 ? 21.062 12.711 9.07 1 98.5 101 SER A C 1
ATOM 748 O O . SER A 1 101 ? 21.859 13.531 9.531 1 98.5 101 SER A O 1
ATOM 750 N N . GLY A 1 102 ? 21.344 11.516 8.727 1 98.25 102 GLY A N 1
ATOM 751 C CA . GLY A 1 102 ? 22.719 11.078 8.883 1 98.25 102 GLY A CA 1
ATOM 752 C C . GLY A 1 102 ? 23.703 11.859 8.031 1 98.25 102 GLY A C 1
ATOM 753 O O . GLY A 1 102 ? 23.375 12.273 6.918 1 98.25 102 GLY A O 1
ATOM 754 N N . ALA A 1 103 ? 24.938 11.953 8.453 1 97.19 103 ALA A N 1
ATOM 755 C CA . ALA A 1 103 ? 25.953 12.797 7.828 1 97.19 103 ALA A CA 1
ATOM 756 C C . ALA A 1 103 ? 26.344 12.258 6.449 1 97.19 103 ALA A C 1
ATOM 758 O O . ALA A 1 103 ? 26.922 12.984 5.633 1 97.19 103 ALA A O 1
ATOM 759 N N . GLU A 1 104 ? 26 11.055 6.168 1 95.88 104 GLU A N 1
ATOM 760 C CA . GLU A 1 104 ? 26.406 10.43 4.91 1 95.88 104 GLU A CA 1
ATOM 761 C C . GLU A 1 104 ? 25.234 10.398 3.922 1 95.88 104 GLU A C 1
ATOM 763 O O . GLU A 1 104 ? 25.328 9.742 2.881 1 95.88 104 GLU A O 1
ATOM 768 N N . CYS A 1 105 ? 24.172 11.07 4.238 1 94.94 105 CYS A N 1
ATOM 769 C CA . CYS A 1 105 ? 23.125 11.258 3.236 1 94.94 105 CYS A CA 1
ATOM 770 C C . CYS A 1 105 ? 23.656 12.031 2.035 1 94.94 105 CYS A C 1
ATOM 772 O O . CYS A 1 105 ? 24.594 12.82 2.166 1 94.94 105 CYS A O 1
ATOM 774 N N . VAL A 1 106 ? 23.062 11.836 0.902 1 91.94 106 VAL A N 1
ATOM 775 C CA . VAL A 1 106 ? 23.547 12.477 -0.32 1 91.94 106 VAL A CA 1
ATOM 776 C C . VAL A 1 106 ? 22.969 13.891 -0.427 1 91.94 106 VAL A C 1
ATOM 778 O O . VAL A 1 106 ? 21.781 14.102 -0.232 1 91.94 106 VAL A O 1
ATOM 781 N N . ASP A 1 107 ? 23.812 14.781 -0.784 1 92.5 107 ASP A N 1
ATOM 782 C CA . ASP A 1 107 ? 23.453 16.188 -0.905 1 92.5 107 ASP A CA 1
ATOM 783 C C . ASP A 1 107 ? 22.594 16.422 -2.145 1 92.5 107 ASP A C 1
ATOM 785 O O . ASP A 1 107 ? 22.75 15.742 -3.156 1 92.5 107 ASP A O 1
ATOM 789 N N . TRP A 1 108 ? 21.953 17.516 -2.057 1 93.75 108 TRP A N 1
ATOM 790 C CA . TRP A 1 108 ? 21.625 18.297 -0.875 1 93.75 108 TRP A CA 1
ATOM 791 C C . TRP A 1 108 ? 20.641 17.562 0.024 1 93.75 108 TRP A C 1
ATOM 793 O O . TRP A 1 108 ? 19.656 17.016 -0.454 1 93.75 108 TRP A O 1
ATOM 803 N N . PHE A 1 109 ? 20.891 17.5 1.271 1 97.12 109 PHE A N 1
ATOM 804 C CA . PHE A 1 109 ? 19.938 16.891 2.211 1 97.12 109 PHE A CA 1
ATOM 805 C C . PHE A 1 109 ? 19.688 17.828 3.391 1 97.12 109 PHE A C 1
ATOM 807 O O . PHE A 1 109 ? 20.5 18.719 3.67 1 97.12 109 PHE A O 1
ATOM 814 N N . GLY A 1 110 ? 18.516 17.656 4.016 1 97.75 110 GLY A N 1
ATOM 815 C CA . GLY A 1 110 ? 18.156 18.422 5.191 1 97.75 110 GLY A CA 1
ATOM 816 C C . GLY A 1 110 ? 16.844 18 5.809 1 97.75 110 GLY A C 1
ATOM 817 O O . GLY A 1 110 ? 16.203 17.062 5.32 1 97.75 110 GLY A O 1
ATOM 818 N N . HIS A 1 111 ? 16.562 18.531 6.906 1 98.75 111 HIS A N 1
ATOM 819 C CA . HIS A 1 111 ? 15.289 18.312 7.59 1 98.75 111 HIS A CA 1
ATOM 820 C C . HIS A 1 111 ? 14.883 19.547 8.406 1 98.75 111 HIS A C 1
ATOM 822 O O . HIS A 1 111 ? 15.711 20.406 8.68 1 98.75 111 HIS A O 1
ATOM 828 N N . GLU A 1 112 ? 13.648 19.594 8.641 1 98.06 112 GLU A N 1
ATOM 829 C CA . GLU A 1 112 ? 13.086 20.656 9.469 1 98.06 112 GLU A CA 1
ATOM 830 C C . GLU A 1 112 ? 12.07 20.094 10.469 1 98.06 112 GLU A C 1
ATOM 832 O O . GLU A 1 112 ? 11.266 19.234 10.125 1 98.06 112 GLU A O 1
ATOM 837 N N . GLU A 1 113 ? 12.164 20.578 11.672 1 98.19 113 GLU A N 1
ATOM 838 C CA . GLU A 1 113 ? 11.188 20.281 12.711 1 98.19 113 GLU A CA 1
ATOM 839 C C . GLU A 1 113 ? 10.375 21.531 13.078 1 98.19 113 GLU A C 1
ATOM 841 O O . GLU A 1 113 ? 10.938 22.594 13.328 1 98.19 113 GLU A O 1
ATOM 846 N N . ARG A 1 114 ? 9.195 21.359 13.055 1 97 114 ARG A N 1
ATOM 847 C CA . ARG A 1 114 ? 8.258 22.359 13.555 1 97 114 ARG A CA 1
ATOM 848 C C . ARG A 1 114 ? 7.426 21.797 14.703 1 97 114 ARG A C 1
ATOM 850 O O . ARG A 1 114 ? 7.699 20.703 15.195 1 97 114 ARG A O 1
ATOM 857 N N . GLU A 1 115 ? 6.488 22.609 15.203 1 95.25 115 GLU A N 1
ATOM 858 C CA . GLU A 1 115 ? 5.727 22.203 16.391 1 95.25 115 GLU A CA 1
ATOM 859 C C . GLU A 1 115 ? 4.879 20.969 16.109 1 95.25 115 GLU A C 1
ATOM 861 O O . GLU A 1 115 ? 4.77 20.078 16.953 1 95.25 115 GLU A O 1
ATOM 866 N N . HIS A 1 116 ? 4.309 20.875 14.906 1 97.19 116 HIS A N 1
ATOM 867 C CA . HIS A 1 116 ? 3.334 19.812 14.68 1 97.19 116 HIS A CA 1
ATOM 868 C C . HIS A 1 116 ? 3.664 19.016 13.43 1 97.19 116 HIS A C 1
ATOM 870 O O . HIS A 1 116 ? 2.852 18.219 12.961 1 97.19 116 HIS A O 1
ATOM 876 N N . PHE A 1 117 ? 4.793 19.297 12.812 1 98.69 117 PHE A N 1
ATOM 877 C CA . PHE A 1 117 ? 5.129 18.547 11.617 1 98.69 117 PHE A CA 1
ATOM 878 C C . PHE A 1 117 ? 6.629 18.562 11.359 1 98.69 117 PHE A C 1
ATOM 880 O O . PHE A 1 117 ? 7.352 19.391 11.938 1 98.69 117 PHE A O 1
ATOM 887 N N . THR A 1 118 ? 7.098 17.672 10.648 1 98.94 118 THR A N 1
ATOM 888 C CA . THR A 1 118 ? 8.484 17.578 10.195 1 98.94 118 THR A CA 1
ATOM 889 C C . THR A 1 118 ? 8.547 17.391 8.688 1 98.94 118 THR A C 1
ATOM 891 O O . THR A 1 118 ? 7.633 16.812 8.086 1 98.94 118 THR A O 1
ATOM 894 N N . VAL A 1 119 ? 9.586 17.922 8.055 1 98.88 119 VAL A N 1
ATOM 895 C CA . VAL A 1 119 ? 9.898 17.703 6.645 1 98.88 119 VAL A CA 1
ATOM 896 C C . VAL A 1 119 ? 11.359 17.281 6.504 1 98.88 119 VAL A C 1
ATOM 898 O O . VAL A 1 119 ? 12.219 17.734 7.262 1 98.88 119 VAL A O 1
ATOM 901 N N . ALA A 1 120 ? 11.617 16.438 5.648 1 98.75 120 ALA A N 1
ATOM 902 C CA . ALA A 1 120 ? 12.984 15.984 5.391 1 98.75 120 ALA A CA 1
ATOM 903 C C . ALA A 1 120 ? 13.156 15.57 3.934 1 98.75 120 ALA A C 1
ATOM 905 O O . ALA A 1 120 ? 12.188 15.242 3.254 1 98.75 120 ALA A O 1
ATOM 906 N N . GLY A 1 121 ? 14.367 15.625 3.445 1 97.75 121 GLY A N 1
ATOM 907 C CA . GLY A 1 121 ? 14.664 15.172 2.096 1 97.75 121 GLY A CA 1
ATOM 908 C C . GLY A 1 121 ? 16.156 15.031 1.834 1 97.75 121 GLY A C 1
ATOM 909 O O . GLY A 1 121 ? 16.984 15.523 2.607 1 97.75 121 GLY A O 1
ATOM 910 N N . ASN A 1 122 ? 16.453 14.242 0.876 1 95.81 122 ASN A N 1
ATOM 911 C CA . ASN A 1 122 ? 17.812 14.023 0.403 1 95.81 122 ASN A CA 1
ATOM 912 C C . ASN A 1 122 ? 17.875 13.992 -1.121 1 95.81 122 ASN A C 1
ATOM 914 O O . ASN A 1 122 ? 16.859 13.828 -1.788 1 95.81 122 ASN A O 1
ATOM 918 N N . MET A 1 123 ? 19.125 14.297 -1.612 1 92.31 123 MET A N 1
ATOM 919 C CA . MET A 1 123 ? 19.359 14.398 -3.051 1 92.31 123 MET A CA 1
ATOM 920 C C . MET A 1 123 ? 18.453 15.461 -3.672 1 92.31 123 MET A C 1
ATOM 922 O O . MET A 1 123 ? 17.922 15.258 -4.762 1 92.31 123 MET A O 1
ATOM 926 N N . LEU A 1 124 ? 18.281 16.516 -2.951 1 93.88 124 LEU A N 1
ATOM 927 C CA . LEU A 1 124 ? 17.406 17.594 -3.414 1 93.88 124 LEU A CA 1
ATOM 928 C C . LEU A 1 124 ? 18.188 18.609 -4.234 1 93.88 124 LEU A C 1
ATOM 930 O O . LEU A 1 124 ? 19.406 18.703 -4.117 1 93.88 124 LEU A O 1
ATOM 934 N N . THR A 1 125 ? 17.438 19.359 -5.062 1 92.75 125 THR A N 1
ATOM 935 C CA . THR A 1 125 ? 18.047 20.453 -5.797 1 92.75 125 THR A CA 1
ATOM 936 C C . THR A 1 125 ? 18.516 21.547 -4.844 1 92.75 125 THR A C 1
ATOM 938 O O . THR A 1 125 ? 19.391 22.359 -5.188 1 92.75 125 THR A O 1
ATOM 941 N N . GLY A 1 126 ? 17.891 21.609 -3.693 1 93.38 126 GLY A N 1
ATOM 942 C CA . GLY A 1 126 ? 18.281 22.578 -2.689 1 93.38 126 GLY A CA 1
ATOM 943 C C . GLY A 1 126 ? 17.281 22.719 -1.567 1 93.38 126 GLY A C 1
ATOM 944 O O . GLY A 1 126 ? 16.25 22.031 -1.552 1 93.38 126 GLY A O 1
ATOM 945 N N . GLU A 1 127 ? 17.531 23.641 -0.688 1 95.5 127 GLU A N 1
ATOM 946 C CA . GLU A 1 127 ? 16.75 23.828 0.535 1 95.5 127 GLU A CA 1
ATOM 947 C C . GLU A 1 127 ? 15.352 24.344 0.225 1 95.5 127 GLU A C 1
ATOM 949 O O . GLU A 1 127 ? 14.422 24.141 1.004 1 95.5 127 GLU A O 1
ATOM 954 N N . ALA A 1 128 ? 15.234 24.984 -0.915 1 96.69 128 ALA A N 1
ATOM 955 C CA . ALA A 1 128 ? 13.953 25.594 -1.295 1 96.69 128 ALA A CA 1
ATOM 956 C C . ALA A 1 128 ? 12.859 24.531 -1.38 1 96.69 128 ALA A C 1
ATOM 958 O O . ALA A 1 128 ? 11.688 24.828 -1.135 1 96.69 128 ALA A O 1
ATOM 959 N N . VAL A 1 129 ? 13.234 23.266 -1.667 1 96.31 129 VAL A N 1
ATOM 960 C CA . VAL A 1 129 ? 12.266 22.172 -1.761 1 96.31 129 VAL A CA 1
ATOM 961 C C . VAL A 1 129 ? 11.594 21.969 -0.408 1 96.31 129 VAL A C 1
ATOM 963 O O . VAL A 1 129 ? 10.359 21.922 -0.323 1 96.31 129 VAL A O 1
ATOM 966 N N . LEU A 1 130 ? 12.312 21.891 0.671 1 97.69 130 LEU A N 1
ATOM 967 C CA . LEU A 1 130 ? 11.773 21.672 2.006 1 97.69 130 LEU A CA 1
ATOM 968 C C . LEU A 1 130 ? 11 22.891 2.49 1 97.69 130 LEU A C 1
ATOM 970 O O . LEU A 1 130 ? 9.938 22.766 3.096 1 97.69 130 LEU A O 1
ATOM 974 N N . GLU A 1 131 ? 11.594 24.047 2.234 1 97.94 131 GLU A N 1
ATOM 975 C CA . GLU A 1 131 ? 10.969 25.297 2.676 1 97.94 131 GLU A CA 1
ATOM 976 C C . GLU A 1 131 ? 9.586 25.469 2.053 1 97.94 131 GLU A C 1
ATOM 978 O O . GLU A 1 131 ? 8.633 25.844 2.74 1 97.94 131 GLU A O 1
ATOM 983 N N . ALA A 1 132 ? 9.5 25.219 0.741 1 98.12 132 ALA A N 1
ATOM 984 C CA . ALA A 1 132 ? 8.227 25.359 0.04 1 98.12 132 ALA A CA 1
ATOM 985 C C . ALA A 1 132 ? 7.211 24.344 0.539 1 98.12 132 ALA A C 1
ATOM 987 O O . ALA A 1 132 ? 6.027 24.656 0.678 1 98.12 132 ALA A O 1
ATOM 988 N N . THR A 1 133 ? 7.617 23.109 0.769 1 98.12 133 THR A N 1
ATOM 989 C CA . THR A 1 133 ? 6.75 22.062 1.301 1 98.12 133 THR A CA 1
ATOM 990 C C . THR A 1 133 ? 6.199 22.469 2.67 1 98.12 133 THR A C 1
ATOM 992 O O . THR A 1 133 ? 4.988 22.422 2.896 1 98.12 133 THR A O 1
ATOM 995 N N . ALA A 1 134 ? 7.109 22.891 3.521 1 98.69 134 ALA A N 1
ATOM 996 C CA . ALA A 1 134 ? 6.746 23.266 4.883 1 98.69 134 ALA A CA 1
ATOM 997 C C . ALA A 1 134 ? 5.809 24.469 4.883 1 98.69 134 ALA A C 1
ATOM 999 O O . ALA A 1 134 ? 4.82 24.5 5.621 1 98.69 134 ALA A O 1
ATOM 1000 N N . ALA A 1 135 ? 6.145 25.453 4.105 1 98.44 135 ALA A N 1
ATOM 1001 C CA . ALA A 1 135 ? 5.359 26.688 4.066 1 98.44 135 ALA A CA 1
ATOM 1002 C C . ALA A 1 135 ? 3.938 26.406 3.578 1 98.44 135 ALA A C 1
ATOM 1004 O O . ALA A 1 135 ? 2.973 26.953 4.125 1 98.44 135 ALA A O 1
ATOM 1005 N N . ASN A 1 136 ? 3.822 25.625 2.52 1 98.12 136 ASN A N 1
ATOM 1006 C CA . ASN A 1 136 ? 2.5 25.297 1.988 1 98.12 136 ASN A CA 1
ATOM 1007 C C . ASN A 1 136 ? 1.628 24.609 3.029 1 98.12 136 ASN A C 1
ATOM 1009 O O . ASN A 1 136 ? 0.469 24.969 3.223 1 98.12 136 ASN A O 1
ATOM 1013 N N . TYR A 1 137 ? 2.17 23.641 3.701 1 98.19 137 TYR A N 1
ATOM 1014 C CA . TYR A 1 137 ? 1.388 22.938 4.711 1 98.19 137 TYR A CA 1
ATOM 1015 C C . TYR A 1 137 ? 1.016 23.875 5.859 1 98.19 137 TYR A C 1
ATOM 1017 O O . TYR A 1 137 ? -0.124 23.859 6.332 1 98.19 137 TYR A O 1
ATOM 1025 N N . ALA A 1 138 ? 1.971 24.578 6.324 1 97.38 138 ALA A N 1
ATOM 1026 C CA . ALA A 1 138 ? 1.747 25.469 7.465 1 97.38 138 ALA A CA 1
ATOM 1027 C C . ALA A 1 138 ? 0.594 26.422 7.195 1 97.38 138 ALA A C 1
ATOM 1029 O O . ALA A 1 138 ? -0.172 26.766 8.109 1 97.38 138 ALA A O 1
ATOM 1030 N N . GLU A 1 139 ? 0.469 26.859 5.988 1 95.44 139 GLU A N 1
ATOM 1031 C CA . GLU A 1 139 ? -0.573 27.812 5.609 1 95.44 139 GLU A CA 1
ATOM 1032 C C . GLU A 1 139 ? -1.95 27.156 5.629 1 95.44 139 GLU A C 1
ATOM 1034 O O . GLU A 1 139 ? -2.969 27.844 5.734 1 95.44 139 GLU A O 1
ATOM 1039 N N . ASN A 1 140 ? -1.98 25.875 5.566 1 91.81 140 ASN A N 1
ATOM 1040 C CA . ASN A 1 140 ? -3.248 25.172 5.414 1 91.81 140 ASN A CA 1
ATOM 1041 C C . ASN A 1 140 ? -3.484 24.188 6.562 1 91.81 140 ASN A C 1
ATOM 1043 O O . ASN A 1 140 ? -4.426 23.406 6.527 1 91.81 140 ASN A O 1
ATOM 1047 N N . ALA A 1 141 ? -2.631 24.203 7.555 1 92.56 141 ALA A N 1
ATOM 1048 C CA . ALA A 1 141 ? -2.674 23.266 8.672 1 92.56 141 ALA A CA 1
ATOM 1049 C C . ALA A 1 141 ? -3.914 23.5 9.531 1 92.56 141 ALA A C 1
ATOM 1051 O O . ALA A 1 141 ? -4.371 24.641 9.688 1 92.56 141 ALA A O 1
ATOM 1052 N N . VAL A 1 142 ? -4.426 22.453 9.984 1 88 142 VAL A N 1
ATOM 1053 C CA . VAL A 1 142 ? -5.516 22.5 10.961 1 88 142 VAL A CA 1
ATOM 1054 C C . VAL A 1 142 ? -4.977 22.188 12.352 1 88 142 VAL A C 1
ATOM 1056 O O . VAL A 1 142 ? -4.262 21.203 12.539 1 88 142 VAL A O 1
ATOM 1059 N N . HIS A 1 143 ? -5.277 23.016 13.273 1 88.38 143 HIS A N 1
ATOM 1060 C CA . HIS A 1 143 ? -4.852 22.781 14.648 1 88.38 143 HIS A CA 1
ATOM 1061 C C . HIS A 1 143 ? -5.879 23.312 15.648 1 88.38 143 HIS A C 1
ATOM 1063 O O . HIS A 1 143 ? -6.133 24.516 15.703 1 88.38 143 HIS A O 1
ATOM 1069 N N . GLU A 1 144 ? -6.367 22.359 16.391 1 88.5 144 GLU A N 1
ATOM 1070 C CA . GLU A 1 144 ? -7.27 22.672 17.5 1 88.5 144 GLU A CA 1
ATOM 1071 C C . GLU A 1 144 ? -8.445 23.531 17.016 1 88.5 144 GLU A C 1
ATOM 1073 O O . GLU A 1 144 ? -8.734 24.578 17.594 1 88.5 144 GLU A O 1
ATOM 1078 N N . THR A 1 145 ? -8.938 23.109 15.891 1 86.88 145 THR A N 1
ATOM 1079 C CA . THR A 1 145 ? -10.141 23.734 15.344 1 86.88 145 THR A CA 1
ATOM 1080 C C . THR A 1 145 ? -11.117 22.656 14.852 1 86.88 145 THR A C 1
ATOM 1082 O O . THR A 1 145 ? -10.805 21.469 14.875 1 86.88 145 THR A O 1
ATOM 1085 N N . THR A 1 146 ? -12.273 23.141 14.602 1 84.56 146 THR A N 1
ATOM 1086 C CA . THR A 1 146 ? -13.281 22.219 14.102 1 84.56 146 THR A CA 1
ATOM 1087 C C . THR A 1 146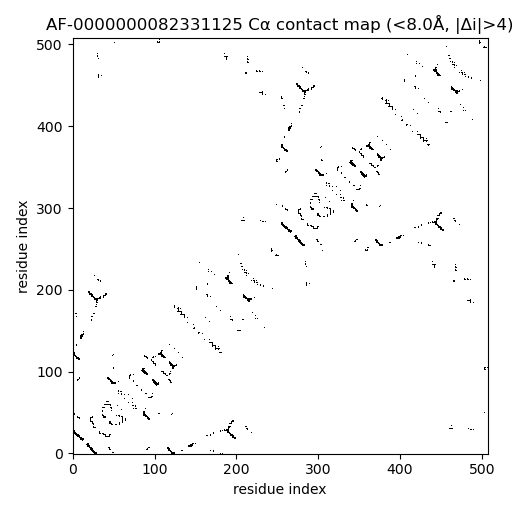 ? -12.945 21.75 12.688 1 84.56 146 THR A C 1
ATOM 1089 O O . THR A 1 146 ? -12.562 22.562 11.844 1 84.56 146 THR A O 1
ATOM 1092 N N . ASP A 1 147 ? -12.961 20.516 12.469 1 79.81 147 ASP A N 1
ATOM 1093 C CA . ASP A 1 147 ? -12.781 19.938 11.141 1 79.81 147 ASP A CA 1
ATOM 1094 C C . ASP A 1 147 ? -14.062 19.25 10.664 1 79.81 147 ASP A C 1
ATOM 1096 O O . ASP A 1 147 ? -14.508 18.266 11.266 1 79.81 147 ASP A O 1
ATOM 1100 N N . PRO A 1 148 ? -14.516 19.797 9.609 1 75 148 PRO A N 1
ATOM 1101 C CA . PRO A 1 148 ? -15.797 19.234 9.148 1 75 148 PRO A CA 1
ATOM 1102 C C . PRO A 1 148 ? -15.641 17.906 8.414 1 75 148 PRO A C 1
ATOM 1104 O O . PRO A 1 148 ? -16.641 17.266 8.086 1 75 148 PRO A O 1
ATOM 1107 N N . TRP A 1 149 ? -14.445 17.594 8.125 1 73.5 149 TRP A N 1
ATOM 1108 C CA . TRP A 1 149 ? -14.219 16.391 7.32 1 73.5 149 TRP A CA 1
ATOM 1109 C C . TRP A 1 149 ? -14.234 15.141 8.18 1 73.5 149 TRP A C 1
ATOM 1111 O O . TRP A 1 149 ? -13.211 14.461 8.32 1 73.5 149 TRP A O 1
ATOM 1121 N N . THR A 1 150 ? -15.406 15.008 8.742 1 66.06 150 THR A N 1
ATOM 1122 C CA . THR A 1 150 ? -15.633 13.906 9.664 1 66.06 150 THR A CA 1
ATOM 1123 C C . THR A 1 150 ? -16.75 12.992 9.148 1 66.06 150 THR A C 1
ATOM 1125 O O . THR A 1 150 ? -17.906 13.391 9.109 1 66.06 150 THR A O 1
ATOM 1128 N N . GLY A 1 151 ? -16.453 11.914 8.547 1 63.34 151 GLY A N 1
ATOM 1129 C CA . GLY A 1 151 ? -17.453 10.953 8.141 1 63.34 151 GLY A CA 1
ATOM 1130 C C . GLY A 1 151 ? -18.031 11.242 6.762 1 63.34 151 GLY A C 1
ATOM 1131 O O . GLY A 1 151 ? -17.516 12.109 6.043 1 63.34 151 GLY A O 1
ATOM 1132 N N . PRO A 1 152 ? -19.062 10.461 6.34 1 66.19 152 PRO A N 1
ATOM 1133 C CA . PRO A 1 152 ? -19.656 10.555 5.004 1 66.19 152 PRO A CA 1
ATOM 1134 C C . PRO A 1 152 ? -20.297 11.914 4.742 1 66.19 152 PRO A C 1
ATOM 1136 O O . PRO A 1 152 ? -20.359 12.367 3.594 1 66.19 152 PRO A O 1
ATOM 1139 N N . GLU A 1 153 ? -20.703 12.547 5.773 1 66.62 153 GLU A N 1
ATOM 1140 C CA . GLU A 1 153 ? -21.391 13.828 5.613 1 66.62 153 GLU A CA 1
ATOM 1141 C C . GLU A 1 153 ? -20.422 14.945 5.281 1 66.62 153 GLU A C 1
ATOM 1143 O O . GLU A 1 153 ? -20.828 16.016 4.824 1 66.62 153 GLU A O 1
ATOM 1148 N N . SER A 1 154 ? -19.203 14.531 5.41 1 69.25 154 SER A N 1
ATOM 1149 C CA . SER A 1 154 ? -18.172 15.562 5.258 1 69.25 154 SER A CA 1
ATOM 1150 C C . SER A 1 154 ? -17.75 15.711 3.799 1 69.25 154 SER A C 1
ATOM 1152 O O . SER A 1 154 ? -17.047 16.656 3.443 1 69.25 154 SER A O 1
ATOM 1154 N N . VAL A 1 155 ? -18.25 14.852 3.084 1 70.31 155 VAL A N 1
ATOM 1155 C CA . VAL A 1 155 ? -17.875 14.953 1.679 1 70.31 155 VAL A CA 1
ATOM 1156 C C . VAL A 1 155 ? -18.641 16.094 1.015 1 70.31 155 VAL A C 1
ATOM 1158 O O . VAL A 1 155 ? -19.734 15.883 0.488 1 70.31 155 VAL A O 1
ATOM 1161 N N . THR A 1 156 ? -18.109 17.266 1.134 1 72.44 156 THR A N 1
ATOM 1162 C CA . THR A 1 156 ? -18.734 18.453 0.579 1 72.44 156 THR A CA 1
ATOM 1163 C C . THR A 1 156 ? -17.703 19.328 -0.131 1 72.44 156 THR A C 1
ATOM 1165 O O . THR A 1 156 ? -16.516 19.25 0.17 1 72.44 156 THR A O 1
ATOM 1168 N N . ASP A 1 157 ? -18.172 20 -1.118 1 69.44 157 ASP A N 1
ATOM 1169 C CA . ASP A 1 157 ? -17.312 20.938 -1.846 1 69.44 157 ASP A CA 1
ATOM 1170 C C . ASP A 1 157 ? -17.328 22.328 -1.193 1 69.44 157 ASP A C 1
ATOM 1172 O O . ASP A 1 157 ? -16.594 23.219 -1.613 1 69.44 157 ASP A O 1
ATOM 1176 N N . GLU A 1 158 ? -18.016 22.516 -0.202 1 69 158 GLU A N 1
ATOM 1177 C CA . GLU A 1 158 ? -18.25 23.828 0.389 1 69 158 GLU A CA 1
ATOM 1178 C C . GLU A 1 158 ? -17.328 24.062 1.573 1 69 158 GLU A C 1
ATOM 1180 O O . GLU A 1 158 ? -17.266 25.188 2.1 1 69 158 GLU A O 1
ATOM 1185 N N . ALA A 1 159 ? -16.594 23.078 1.838 1 69.81 159 ALA A N 1
ATOM 1186 C CA . ALA A 1 159 ? -15.75 23.234 3.025 1 69.81 159 ALA A CA 1
ATOM 1187 C C . ALA A 1 159 ? -14.625 24.219 2.775 1 69.81 159 ALA A C 1
ATOM 1189 O O . ALA A 1 159 ? -14.07 24.281 1.672 1 69.81 159 ALA A O 1
ATOM 1190 N N . GLU A 1 160 ? -14.289 24.953 3.789 1 73.06 160 GLU A N 1
ATOM 1191 C CA . GLU A 1 160 ? -13.25 25.984 3.725 1 73.06 160 GLU A CA 1
ATOM 1192 C C . GLU A 1 160 ? -11.859 25.359 3.609 1 73.06 160 GLU A C 1
ATOM 1194 O O . GLU A 1 160 ? -10.922 26.016 3.139 1 73.06 160 GLU A O 1
ATOM 1199 N N . THR A 1 161 ? -11.797 24.203 4.145 1 82.38 161 THR A N 1
ATOM 1200 C CA . THR A 1 161 ? -10.508 23.516 4.098 1 82.38 161 THR A CA 1
ATOM 1201 C C . THR A 1 161 ? -10.633 22.203 3.342 1 82.38 161 THR A C 1
ATOM 1203 O O . THR A 1 161 ? -11.734 21.703 3.125 1 82.38 161 THR A O 1
ATOM 1206 N N . ASP A 1 162 ? -9.477 21.766 2.873 1 90.94 162 ASP A N 1
ATOM 1207 C CA . ASP A 1 162 ? -9.43 20.469 2.221 1 90.94 162 ASP A CA 1
ATOM 1208 C C . ASP A 1 162 ? -9.086 19.359 3.219 1 90.94 162 ASP A C 1
ATOM 1210 O O . ASP A 1 162 ? -8.539 19.641 4.289 1 90.94 162 ASP A O 1
ATOM 1214 N N . PRO A 1 163 ? -9.508 18.109 2.887 1 92.62 163 PRO A N 1
ATOM 1215 C CA . PRO A 1 163 ? -9.047 17 3.717 1 92.62 163 PRO A CA 1
ATOM 1216 C C . PRO A 1 163 ? -7.527 16.938 3.828 1 92.62 163 PRO A C 1
ATOM 1218 O O . PRO A 1 163 ? -6.82 17.344 2.904 1 92.62 163 PRO A O 1
ATOM 1221 N N . LEU A 1 164 ? -7.012 16.438 4.926 1 95.5 164 LEU A N 1
ATOM 1222 C CA . LEU A 1 164 ? -5.578 16.422 5.203 1 95.5 164 LEU A CA 1
ATOM 1223 C C . LEU A 1 164 ? -4.812 15.766 4.059 1 95.5 164 LEU A C 1
ATOM 1225 O O . LEU A 1 164 ? -3.754 16.25 3.654 1 95.5 164 LEU A O 1
ATOM 1229 N N . ALA A 1 165 ? -5.309 14.633 3.559 1 97.06 165 ALA A N 1
ATOM 1230 C CA . ALA A 1 165 ? -4.617 13.961 2.459 1 97.06 165 ALA A CA 1
ATOM 1231 C C . ALA A 1 165 ? -4.355 14.922 1.306 1 97.06 165 ALA A C 1
ATOM 1233 O O . ALA A 1 165 ? -3.244 14.969 0.769 1 97.06 165 ALA A O 1
ATOM 1234 N N . LYS A 1 166 ? -5.355 15.68 0.936 1 96.75 166 LYS A N 1
ATOM 1235 C CA . LYS A 1 166 ? -5.227 16.641 -0.155 1 96.75 166 LYS A CA 1
ATOM 1236 C C . LYS A 1 166 ? -4.227 17.75 0.197 1 96.75 166 LYS A C 1
ATOM 1238 O O . LYS A 1 166 ? -3.42 18.141 -0.642 1 96.75 166 LYS A O 1
ATOM 1243 N N . ARG A 1 167 ? -4.289 18.234 1.37 1 97.31 167 ARG A N 1
ATOM 1244 C CA . ARG A 1 167 ? -3.361 19.266 1.801 1 97.31 167 ARG A CA 1
ATOM 1245 C C . ARG A 1 167 ? -1.923 18.766 1.781 1 97.31 167 ARG A C 1
ATOM 1247 O O . ARG A 1 167 ? -1 19.5 1.444 1 97.31 167 ARG A O 1
ATOM 1254 N N . LEU A 1 168 ? -1.693 17.547 2.15 1 98.69 168 LEU A N 1
ATOM 1255 C CA . LEU A 1 168 ? -0.36 16.953 2.115 1 98.69 168 LEU A CA 1
ATOM 1256 C C . LEU A 1 168 ? 0.128 16.797 0.678 1 98.69 168 LEU A C 1
ATOM 1258 O O . LEU A 1 168 ? 1.304 17.031 0.389 1 98.69 168 LEU A O 1
ATOM 1262 N N . ILE A 1 169 ? -0.765 16.391 -0.187 1 98.69 169 ILE A N 1
ATOM 1263 C CA . ILE A 1 169 ? -0.412 16.266 -1.598 1 98.69 169 ILE A CA 1
ATOM 1264 C C . ILE A 1 169 ? -0.033 17.641 -2.15 1 98.69 169 ILE A C 1
ATOM 1266 O O . ILE A 1 169 ? 0.93 17.766 -2.91 1 98.69 169 ILE A O 1
ATOM 1270 N N . ASP A 1 170 ? -0.785 18.672 -1.803 1 98.19 170 ASP A N 1
ATOM 1271 C CA . ASP A 1 170 ? -0.486 20.031 -2.23 1 98.19 170 ASP A CA 1
ATOM 1272 C C . ASP A 1 170 ? 0.859 20.5 -1.678 1 98.19 170 ASP A C 1
ATOM 1274 O O . ASP A 1 170 ? 1.589 21.234 -2.346 1 98.19 170 ASP A O 1
ATOM 1278 N N . ALA A 1 171 ? 1.146 20.141 -0.477 1 98.44 171 ALA A N 1
ATOM 1279 C CA . ALA A 1 171 ? 2.449 20.469 0.096 1 98.44 171 ALA A CA 1
ATOM 1280 C C . ALA A 1 171 ? 3.574 19.812 -0.708 1 98.44 171 ALA A C 1
ATOM 1282 O O . ALA A 1 171 ? 4.582 20.469 -1.009 1 98.44 171 ALA A O 1
ATOM 1283 N N . LEU A 1 172 ? 3.455 18.547 -1.055 1 98 172 LEU A N 1
ATOM 1284 C CA . LEU A 1 172 ? 4.434 17.875 -1.906 1 98 172 LEU A CA 1
ATOM 1285 C C . LEU A 1 172 ? 4.602 18.625 -3.229 1 98 172 LEU A C 1
ATOM 1287 O O . LEU A 1 172 ? 5.719 18.766 -3.723 1 98 172 LEU A O 1
ATOM 1291 N N . ALA A 1 173 ? 3.465 19.031 -3.775 1 97.62 173 ALA A N 1
ATOM 1292 C CA . ALA A 1 173 ? 3.48 19.719 -5.059 1 97.62 173 ALA A CA 1
ATOM 1293 C C . ALA A 1 173 ? 4.305 21 -4.977 1 97.62 173 ALA A C 1
ATOM 1295 O O . ALA A 1 173 ? 5.043 21.344 -5.906 1 97.62 173 ALA A O 1
ATOM 1296 N N . ALA A 1 174 ? 4.145 21.734 -3.902 1 97.75 174 ALA A N 1
ATOM 1297 C CA . ALA A 1 174 ? 4.891 22.969 -3.709 1 97.75 174 ALA A CA 1
ATOM 1298 C C . ALA A 1 174 ? 6.395 22.719 -3.707 1 97.75 174 ALA A C 1
ATOM 1300 O O . ALA A 1 174 ? 7.16 23.438 -4.348 1 97.75 174 ALA A O 1
ATOM 1301 N N . GLY A 1 175 ? 6.824 21.719 -2.982 1 96.81 175 GLY A N 1
ATOM 1302 C CA . GLY A 1 175 ? 8.234 21.359 -2.986 1 96.81 175 GLY A CA 1
ATOM 1303 C C . GLY A 1 175 ? 8.719 20.859 -4.336 1 96.81 175 GLY A C 1
ATOM 1304 O O . GLY A 1 175 ? 9.82 21.188 -4.762 1 96.81 175 GLY A O 1
ATOM 1305 N N . TYR A 1 176 ? 7.887 20.031 -4.941 1 95.06 176 TYR A N 1
ATOM 1306 C CA . TYR A 1 176 ? 8.219 19.469 -6.246 1 95.06 176 TYR A CA 1
ATOM 1307 C C . TYR A 1 176 ? 8.445 20.562 -7.277 1 95.06 176 TYR A C 1
ATOM 1309 O O . TYR A 1 176 ? 9.336 20.453 -8.125 1 95.06 176 TYR A O 1
ATOM 1317 N N . LEU A 1 177 ? 7.699 21.641 -7.277 1 93.44 177 LEU A N 1
ATOM 1318 C CA . LEU A 1 177 ? 7.789 22.766 -8.203 1 93.44 177 LEU A CA 1
ATOM 1319 C C . LEU A 1 177 ? 9.133 23.469 -8.062 1 93.44 177 LEU A C 1
ATOM 1321 O O . LEU A 1 177 ? 9.609 24.094 -9.016 1 93.44 177 LEU A O 1
ATOM 1325 N N . GLU A 1 178 ? 9.703 23.484 -6.934 1 92.94 178 GLU A N 1
ATOM 1326 C CA . GLU A 1 178 ? 10.992 24.125 -6.684 1 92.94 178 GLU A CA 1
ATOM 1327 C C . GLU A 1 178 ? 12.141 23.312 -7.27 1 92.94 178 GLU A C 1
ATOM 1329 O O . GLU A 1 178 ? 13.297 23.719 -7.203 1 92.94 178 GLU A O 1
ATOM 1334 N N . GLY A 1 179 ? 11.867 22.344 -8.023 1 80.12 179 GLY A N 1
ATOM 1335 C CA . GLY A 1 179 ? 12.898 21.562 -8.68 1 80.12 179 GLY A CA 1
ATOM 1336 C C . GLY A 1 179 ? 12.734 20.078 -8.469 1 80.12 179 GLY A C 1
ATOM 1337 O O . GLY A 1 179 ? 13.305 19.266 -9.203 1 80.12 179 GLY A O 1
ATOM 1338 N N . GLY A 1 180 ? 11.867 20.031 -7.77 1 60.06 180 GLY A N 1
ATOM 1339 C CA . GLY A 1 180 ? 11.664 18.609 -7.473 1 60.06 180 GLY A CA 1
ATOM 1340 C C . GLY A 1 180 ? 12.938 17.797 -7.543 1 60.06 180 GLY A C 1
ATOM 1341 O O . GLY A 1 180 ? 13.805 17.922 -6.68 1 60.06 180 GLY A O 1
ATOM 1342 N N . ASP A 1 181 ? 12.867 16.953 -8.68 1 52.09 181 ASP A N 1
ATOM 1343 C CA . ASP A 1 181 ? 14 16.047 -8.883 1 52.09 181 ASP A CA 1
ATOM 1344 C C . ASP A 1 181 ? 14.75 16.391 -10.164 1 52.09 181 ASP A C 1
ATOM 1346 O O . ASP A 1 181 ? 14.188 16.328 -11.258 1 52.09 181 ASP A O 1
ATOM 1350 N N . LYS A 1 182 ? 15.914 17.016 -10.086 1 51.41 182 LYS A N 1
ATOM 1351 C CA . LYS A 1 182 ? 16.75 17.406 -11.219 1 51.41 182 LYS A CA 1
ATOM 1352 C C . LYS A 1 182 ? 17.219 16.188 -12 1 51.41 182 LYS A C 1
ATOM 1354 O O . LYS A 1 182 ? 17.75 16.312 -13.102 1 51.41 182 LYS A O 1
ATOM 1359 N N . ARG A 1 183 ? 17.234 15.039 -11.359 1 52.53 183 ARG A N 1
ATOM 1360 C CA . ARG A 1 183 ? 17.859 13.883 -11.984 1 52.53 183 ARG A CA 1
ATOM 1361 C C . ARG A 1 183 ? 17.031 13.383 -13.164 1 52.53 183 ARG A C 1
ATOM 1363 O O . ARG A 1 183 ? 16.406 12.32 -13.078 1 52.53 183 ARG A O 1
ATOM 1370 N N . GLU A 1 184 ? 17.078 14.211 -14.008 1 60.47 184 GLU A N 1
ATOM 1371 C CA . GLU A 1 184 ? 16.312 13.992 -15.227 1 60.47 184 GLU A CA 1
ATOM 1372 C C . GLU A 1 184 ? 16.625 12.633 -15.844 1 60.47 184 GLU A C 1
ATOM 1374 O O . GLU A 1 184 ? 15.859 12.109 -16.656 1 60.47 184 GLU A O 1
ATOM 1379 N N . GLU A 1 185 ? 17.531 11.984 -15.07 1 68.25 185 GLU A N 1
ATOM 1380 C CA . GLU A 1 185 ? 18 10.75 -15.703 1 68.25 185 GLU A CA 1
ATOM 1381 C C . GLU A 1 185 ? 17.188 9.547 -15.211 1 68.25 185 GLU A C 1
ATOM 1383 O O . GLU A 1 185 ? 17.234 8.477 -15.82 1 68.25 185 GLU A O 1
ATOM 1388 N N . LEU A 1 186 ? 16.531 9.625 -14.078 1 78.94 186 LEU A N 1
ATOM 1389 C CA . LEU A 1 186 ? 15.594 8.594 -13.648 1 78.94 186 LEU A CA 1
ATOM 1390 C C . LEU A 1 186 ? 14.156 9.055 -13.836 1 78.94 186 LEU A C 1
ATOM 1392 O O . LEU A 1 186 ? 13.562 9.664 -12.945 1 78.94 186 LEU A O 1
ATOM 1396 N N . P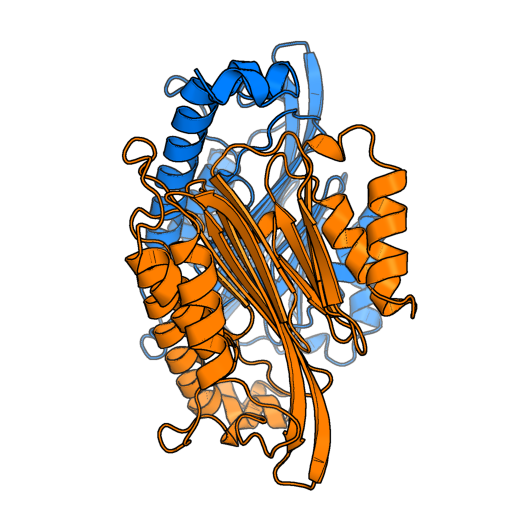RO A 1 187 ? 13.68 8.594 -14.875 1 88 187 PRO A N 1
ATOM 1397 C CA . PRO A 1 187 ? 12.391 9.195 -15.211 1 88 187 PRO A CA 1
ATOM 1398 C C . PRO A 1 187 ? 11.234 8.609 -14.398 1 88 187 PRO A C 1
ATOM 1400 O O . PRO A 1 187 ? 10.211 9.266 -14.211 1 88 187 PRO A O 1
ATOM 1403 N N . ILE A 1 188 ? 11.422 7.371 -13.93 1 94.5 188 ILE A N 1
ATOM 1404 C CA . ILE A 1 188 ? 10.312 6.727 -13.234 1 94.5 188 ILE A CA 1
ATOM 1405 C C . ILE A 1 188 ? 10.336 7.102 -11.758 1 94.5 188 ILE A C 1
ATOM 1407 O O . ILE A 1 188 ? 11.367 6.953 -11.094 1 94.5 188 ILE A O 1
ATOM 1411 N N . GLN A 1 189 ? 9.227 7.578 -11.289 1 95.69 189 GLN A N 1
ATOM 1412 C CA . GLN A 1 189 ? 9.062 8.117 -9.945 1 95.69 189 GLN A CA 1
ATOM 1413 C C . GLN A 1 189 ? 7.863 7.492 -9.242 1 95.69 189 GLN A C 1
ATOM 1415 O O . GLN A 1 189 ? 7.145 6.68 -9.828 1 95.69 189 GLN A O 1
ATOM 1420 N N . SER A 1 190 ? 7.688 7.832 -7.977 1 98.12 190 SER A N 1
ATOM 1421 C CA . SER A 1 190 ? 6.535 7.398 -7.191 1 98.12 190 SER A CA 1
ATOM 1422 C C . SER A 1 190 ? 6.184 8.422 -6.121 1 98.12 190 SER A C 1
ATOM 1424 O O . SER A 1 190 ? 6.973 9.32 -5.828 1 98.12 190 SER A O 1
ATOM 1426 N N . ALA A 1 191 ? 5.02 8.367 -5.602 1 98.69 191 ALA A N 1
ATOM 1427 C CA . ALA A 1 191 ? 4.512 9.203 -4.52 1 98.69 191 ALA A CA 1
ATOM 1428 C C . ALA A 1 191 ? 3.436 8.477 -3.717 1 98.69 191 ALA A C 1
ATOM 1430 O O . ALA A 1 191 ? 2.834 7.516 -4.203 1 98.69 191 ALA A O 1
ATOM 1431 N N . ALA A 1 192 ? 3.252 8.906 -2.508 1 98.94 192 ALA A N 1
ATOM 1432 C CA . ALA A 1 192 ? 2.24 8.297 -1.646 1 98.94 192 ALA A CA 1
ATOM 1433 C C . ALA A 1 192 ? 1.782 9.273 -0.566 1 98.94 192 ALA A C 1
ATOM 1435 O O . ALA A 1 192 ? 2.502 10.211 -0.224 1 98.94 192 ALA A O 1
ATOM 1436 N N . VAL A 1 193 ? 0.596 9.055 -0.104 1 98.94 193 VAL A N 1
ATOM 1437 C CA . VAL A 1 193 ? 0.041 9.773 1.038 1 98.94 193 VAL A CA 1
ATOM 1438 C C . VAL A 1 193 ? -0.732 8.805 1.931 1 98.94 193 VAL A C 1
ATOM 1440 O O . VAL A 1 193 ? -1.407 7.902 1.437 1 98.94 193 VAL A O 1
ATOM 1443 N N . ALA A 1 194 ? -0.601 8.93 3.223 1 98.75 194 ALA A N 1
ATOM 1444 C CA . ALA A 1 194 ? -1.321 8.117 4.203 1 98.75 194 ALA A CA 1
ATOM 1445 C C . ALA A 1 194 ? -1.736 8.961 5.406 1 98.75 194 ALA A C 1
ATOM 1447 O O . ALA A 1 194 ? -0.946 9.758 5.918 1 98.75 194 ALA A O 1
ATOM 1448 N N . VAL A 1 195 ? -2.975 8.812 5.809 1 97.56 195 VAL A N 1
ATOM 1449 C CA . VAL A 1 195 ? -3.537 9.547 6.938 1 97.56 195 VAL A CA 1
ATOM 1450 C C . VAL A 1 195 ? -4.246 8.578 7.883 1 97.56 195 VAL A C 1
ATOM 1452 O O . VAL A 1 195 ? -4.941 7.664 7.441 1 97.56 195 VAL A O 1
ATOM 1455 N N . ALA A 1 196 ? -4.07 8.727 9.164 1 96.88 196 ALA A N 1
ATOM 1456 C CA . ALA A 1 196 ? -4.781 7.992 10.203 1 96.88 196 ALA A CA 1
ATOM 1457 C C . ALA A 1 196 ? -5.379 8.945 11.234 1 96.88 196 ALA A C 1
ATOM 1459 O O . ALA A 1 196 ? -4.824 10.016 11.492 1 96.88 196 ALA A O 1
ATOM 1460 N N . THR A 1 197 ? -6.48 8.57 11.781 1 95.25 197 THR A N 1
ATOM 1461 C CA . THR A 1 197 ? -7.156 9.398 12.773 1 95.25 197 THR A CA 1
ATOM 1462 C C . THR A 1 197 ? -7.641 8.539 13.945 1 95.25 197 THR A C 1
ATOM 1464 O O . THR A 1 197 ? -7.84 7.336 13.797 1 95.25 197 THR A O 1
ATOM 1467 N N . THR A 1 198 ? -7.785 9.133 15.094 1 95.25 198 THR A N 1
ATOM 1468 C CA . THR A 1 198 ? -8.352 8.469 16.266 1 95.25 198 THR A CA 1
ATOM 1469 C C . THR A 1 198 ? -9.875 8.453 16.188 1 95.25 198 THR A C 1
ATOM 1471 O O . THR A 1 198 ? -10.531 7.805 17 1 95.25 198 THR A O 1
ATOM 1474 N N . GLU A 1 199 ? -10.414 9.141 15.195 1 91.44 199 GLU A N 1
ATOM 1475 C CA . GLU A 1 199 ? -11.867 9.172 15.031 1 91.44 199 GLU A CA 1
ATOM 1476 C C . GLU A 1 199 ? -12.375 7.875 14.406 1 91.44 199 GLU A C 1
ATOM 1478 O O . GLU A 1 199 ? -11.859 7.426 13.383 1 91.44 199 GLU A O 1
ATOM 1483 N N . HIS A 1 200 ? -13.328 7.281 15.031 1 85.19 200 HIS A N 1
ATOM 1484 C CA . HIS A 1 200 ? -13.969 6.109 14.453 1 85.19 200 HIS A CA 1
ATOM 1485 C C . HIS A 1 200 ? -14.906 6.5 13.312 1 85.19 200 HIS A C 1
ATOM 1487 O O . HIS A 1 200 ? -15.68 7.449 13.438 1 85.19 200 HIS A O 1
ATOM 1493 N N . ARG A 1 201 ? -14.773 5.84 12.227 1 79.06 201 ARG A N 1
ATOM 1494 C CA . ARG A 1 201 ? -15.633 6.02 11.062 1 79.06 201 ARG A CA 1
ATOM 1495 C C . ARG A 1 201 ? -16.156 4.684 10.555 1 79.06 201 ARG A C 1
ATOM 1497 O O . ARG A 1 201 ? -15.414 3.709 10.461 1 79.06 201 ARG A O 1
ATOM 1504 N N . ASP A 1 202 ? -17.438 4.672 10.266 1 74.19 202 ASP A N 1
ATOM 1505 C CA . ASP A 1 202 ? -18.031 3.445 9.75 1 74.19 202 ASP A CA 1
ATOM 1506 C C . ASP A 1 202 ? -17.453 3.082 8.383 1 74.19 202 ASP A C 1
ATOM 1508 O O . ASP A 1 202 ? -17.219 1.907 8.094 1 74.19 202 ASP A O 1
ATOM 1512 N N . VAL A 1 203 ? -17.297 4.141 7.648 1 77.31 203 VAL A N 1
ATOM 1513 C CA . VAL A 1 203 ? -16.703 3.961 6.332 1 77.31 203 VAL A CA 1
ATOM 1514 C C . VAL A 1 203 ? -15.43 4.809 6.223 1 77.31 203 VAL A C 1
ATOM 1516 O O . VAL A 1 203 ? -15.484 6.035 6.312 1 77.31 203 VAL A O 1
ATOM 1519 N N . VAL A 1 204 ? -14.375 4.164 6.023 1 83.31 204 VAL A N 1
ATOM 1520 C CA . VAL A 1 204 ? -13.102 4.863 5.918 1 83.31 204 VAL A CA 1
ATOM 1521 C C . VAL A 1 204 ? -12.938 5.434 4.512 1 83.31 204 VAL A C 1
ATOM 1523 O O . VAL A 1 204 ? -13.086 4.711 3.521 1 83.31 204 VAL A O 1
ATOM 1526 N N . PRO A 1 205 ? -12.695 6.703 4.422 1 90.12 205 PRO A N 1
ATOM 1527 C CA . PRO A 1 205 ? -12.477 7.273 3.088 1 90.12 205 PRO A CA 1
ATOM 1528 C C . PRO A 1 205 ? -11.289 6.645 2.367 1 90.12 205 PRO A C 1
ATOM 1530 O O . PRO A 1 205 ? -10.18 6.613 2.908 1 90.12 205 PRO A O 1
ATOM 1533 N N . PRO A 1 206 ? -11.5 6.227 1.181 1 93.69 206 PRO A N 1
ATOM 1534 C CA . PRO A 1 206 ? -10.414 5.562 0.451 1 93.69 206 PRO A CA 1
ATOM 1535 C C . PRO A 1 206 ? -9.312 6.531 0.023 1 93.69 206 PRO A C 1
ATOM 1537 O O . PRO A 1 206 ? -8.25 6.098 -0.435 1 93.69 206 PRO A O 1
ATOM 1540 N N . TYR A 1 207 ? -9.5 7.824 0.171 1 95.25 207 TYR A N 1
ATOM 1541 C CA . TYR A 1 207 ? -8.508 8.789 -0.286 1 95.25 207 TYR A CA 1
ATOM 1542 C C . TYR A 1 207 ? -7.504 9.109 0.818 1 95.25 207 TYR A C 1
ATOM 1544 O O . TYR A 1 207 ? -6.645 9.977 0.652 1 95.25 207 TYR A O 1
ATOM 1552 N N . ASN A 1 208 ? -7.574 8.406 1.943 1 96 208 ASN A N 1
ATOM 1553 C CA . ASN A 1 208 ? -6.664 8.641 3.059 1 96 208 ASN A CA 1
ATOM 1554 C C . ASN A 1 208 ? -5.434 7.742 2.979 1 96 208 ASN A C 1
ATOM 1556 O O . ASN A 1 208 ? -4.551 7.812 3.836 1 96 208 ASN A O 1
ATOM 1560 N N . ASP A 1 209 ? -5.324 6.898 2.061 1 98.25 209 ASP A N 1
ATOM 1561 C CA . ASP A 1 209 ? -4.184 6.023 1.816 1 98.25 209 ASP A CA 1
ATOM 1562 C C . ASP A 1 209 ? -4.031 5.719 0.328 1 98.25 209 ASP A C 1
ATOM 1564 O O . ASP A 1 209 ? -4.656 4.789 -0.189 1 98.25 209 ASP A O 1
ATOM 1568 N N . LEU A 1 210 ? -3.184 6.492 -0.282 1 98.88 210 LEU A N 1
ATOM 1569 C CA . LEU A 1 210 ? -3.049 6.43 -1.733 1 98.88 210 LEU A CA 1
ATOM 1570 C C . LEU A 1 210 ? -1.587 6.27 -2.137 1 98.88 210 LEU A C 1
ATOM 1572 O O . LEU A 1 210 ? -0.699 6.855 -1.518 1 98.88 210 LEU A O 1
ATOM 1576 N N . ARG A 1 211 ? -1.425 5.5 -3.188 1 98.88 211 ARG A N 1
ATOM 1577 C CA . ARG A 1 211 ? -0.105 5.316 -3.781 1 98.88 211 ARG A CA 1
ATOM 1578 C C . ARG A 1 211 ? -0.143 5.551 -5.285 1 98.88 211 ARG A C 1
ATOM 1580 O O . ARG A 1 211 ? -1.149 5.266 -5.941 1 98.88 211 ARG A O 1
ATOM 1587 N N . VAL A 1 212 ? 0.865 6.105 -5.805 1 98.88 212 VAL A N 1
ATOM 1588 C CA . VAL A 1 212 ? 1.308 6.051 -7.191 1 98.88 212 VAL A CA 1
ATOM 1589 C C . VAL A 1 212 ? 2.686 5.395 -7.27 1 98.88 212 VAL A C 1
ATOM 1591 O O . VAL A 1 212 ? 3.701 6.031 -6.984 1 98.88 212 VAL A O 1
ATOM 1594 N N . ASP A 1 213 ? 2.693 4.184 -7.754 1 98.88 213 ASP A N 1
ATOM 1595 C CA . ASP A 1 213 ? 3.867 3.357 -7.488 1 98.88 213 ASP A CA 1
ATOM 1596 C C . ASP A 1 213 ? 4.902 3.502 -8.602 1 98.88 213 ASP A C 1
ATOM 1598 O O . ASP A 1 213 ? 6.086 3.227 -8.398 1 98.88 213 ASP A O 1
ATOM 1602 N N . ALA A 1 214 ? 4.52 3.883 -9.789 1 98.69 214 ALA A N 1
ATOM 1603 C CA . ALA A 1 214 ? 5.469 4.113 -10.875 1 98.69 214 ALA A CA 1
ATOM 1604 C C . ALA A 1 214 ? 4.867 5.023 -11.938 1 98.69 214 ALA A C 1
ATOM 1606 O O . ALA A 1 214 ? 3.838 4.699 -12.539 1 98.69 214 ALA A O 1
ATOM 1607 N N . THR A 1 215 ? 5.457 6.098 -12.156 1 97.94 215 THR A N 1
ATOM 1608 C CA . THR A 1 215 ? 5 7.098 -13.117 1 97.94 215 THR A CA 1
ATOM 1609 C C . THR A 1 215 ? 6.094 8.125 -13.391 1 97.94 215 THR A C 1
ATOM 1611 O O . THR A 1 215 ? 7.102 8.172 -12.68 1 97.94 215 THR A O 1
ATOM 1614 N N . GLU A 1 216 ? 5.961 8.883 -14.438 1 95.12 216 GLU A N 1
ATOM 1615 C CA . GLU A 1 216 ? 6.895 9.969 -14.719 1 95.12 216 GLU A CA 1
ATOM 1616 C C . GLU A 1 216 ? 6.422 11.281 -14.086 1 95.12 216 GLU A C 1
ATOM 1618 O O . GLU A 1 216 ? 7.184 12.242 -14 1 95.12 216 GLU A O 1
ATOM 1623 N N . THR A 1 217 ? 5.207 11.336 -13.594 1 95.12 217 THR A N 1
ATOM 1624 C CA . THR A 1 217 ? 4.641 12.547 -13.008 1 95.12 217 THR A CA 1
ATOM 1625 C C . THR A 1 217 ? 3.992 12.242 -11.656 1 95.12 217 THR A C 1
ATOM 1627 O O . THR A 1 217 ? 2.779 12.406 -11.5 1 95.12 217 THR A O 1
ATOM 1630 N N . PRO A 1 218 ? 4.766 11.93 -10.672 1 96.69 218 PRO A N 1
ATOM 1631 C CA . PRO A 1 218 ? 4.273 11.281 -9.453 1 96.69 218 PRO A CA 1
ATOM 1632 C C . PRO A 1 218 ? 3.301 12.164 -8.672 1 96.69 218 PRO A C 1
ATOM 1634 O O . PRO A 1 218 ? 2.266 11.68 -8.203 1 96.69 218 PRO A O 1
ATOM 1637 N N . VAL A 1 219 ? 3.592 13.453 -8.539 1 97.44 219 VAL A N 1
ATOM 1638 C CA . VAL A 1 219 ? 2.762 14.32 -7.711 1 97.44 219 VAL A CA 1
ATOM 1639 C C . VAL A 1 219 ? 1.453 14.625 -8.438 1 97.44 219 VAL A C 1
ATOM 1641 O O . VAL A 1 219 ? 0.379 14.586 -7.832 1 97.44 219 VAL A O 1
ATOM 1644 N N . ASP A 1 220 ? 1.523 14.914 -9.758 1 97.25 220 ASP A N 1
ATOM 1645 C CA . ASP A 1 220 ? 0.316 15.148 -10.547 1 97.25 220 ASP A CA 1
ATOM 1646 C C . ASP A 1 220 ? -0.589 13.914 -10.539 1 97.25 220 ASP A C 1
ATOM 1648 O O . ASP A 1 220 ? -1.808 14.039 -10.398 1 97.25 220 ASP A O 1
ATOM 1652 N N . ASP A 1 221 ? 0.029 12.805 -10.742 1 98.56 221 ASP A N 1
ATOM 1653 C CA . ASP A 1 221 ? -0.749 11.57 -10.781 1 98.56 221 ASP A CA 1
ATOM 1654 C C . ASP A 1 221 ? -1.351 11.258 -9.414 1 98.56 221 ASP A C 1
ATOM 1656 O O . ASP A 1 221 ? -2.447 10.695 -9.32 1 98.56 221 ASP A O 1
ATOM 1660 N N . LEU A 1 222 ? -0.621 11.57 -8.336 1 98.81 222 LEU A N 1
ATOM 1661 C CA . LEU A 1 222 ? -1.181 11.398 -7.004 1 98.81 222 LEU A CA 1
ATOM 1662 C C . LEU A 1 222 ? -2.373 12.32 -6.785 1 98.81 222 LEU A C 1
ATOM 1664 O O . LEU A 1 222 ? -3.373 11.922 -6.184 1 98.81 222 LEU A O 1
ATOM 1668 N N . ARG A 1 223 ? -2.271 13.547 -7.258 1 98.31 223 ARG A N 1
ATOM 1669 C CA . ARG A 1 223 ? -3.383 14.492 -7.188 1 98.31 223 ARG A CA 1
ATOM 1670 C C . ARG A 1 223 ? -4.598 13.961 -7.945 1 98.31 223 ARG A C 1
ATOM 1672 O O . ARG A 1 223 ? -5.727 14.055 -7.461 1 98.31 223 ARG A O 1
ATOM 1679 N N . GLU A 1 224 ? -4.352 13.469 -9.086 1 98.5 224 GLU A N 1
ATOM 1680 C CA . GLU A 1 224 ? -5.434 12.898 -9.883 1 98.5 224 GLU A CA 1
ATOM 1681 C C . GLU A 1 224 ? -6.043 11.68 -9.188 1 98.5 224 GLU A C 1
ATOM 1683 O O . GLU A 1 224 ? -7.262 11.516 -9.172 1 98.5 224 GLU A O 1
ATOM 1688 N N . THR A 1 225 ? -5.207 10.805 -8.695 1 98.81 225 THR A N 1
ATOM 1689 C CA . THR A 1 225 ? -5.68 9.625 -7.969 1 98.81 225 THR A CA 1
ATOM 1690 C C . THR A 1 225 ? -6.566 10.039 -6.797 1 98.81 225 THR A C 1
ATOM 1692 O O . THR A 1 225 ? -7.602 9.414 -6.547 1 98.81 225 THR A O 1
ATOM 1695 N N . TYR A 1 226 ? -6.184 11.078 -6.082 1 98.19 226 TYR A N 1
ATOM 1696 C CA . TYR A 1 226 ? -6.984 11.602 -4.98 1 98.19 226 TYR A CA 1
ATOM 1697 C C . TYR A 1 226 ? -8.359 12.031 -5.465 1 98.19 226 TYR A C 1
ATOM 1699 O O . TYR A 1 226 ? -9.375 11.688 -4.859 1 98.19 226 TYR A O 1
ATOM 1707 N N . ALA A 1 227 ? -8.367 12.812 -6.512 1 97.06 227 ALA A N 1
ATOM 1708 C CA . ALA A 1 227 ? -9.633 13.32 -7.047 1 97.06 227 ALA A CA 1
ATOM 1709 C C . ALA A 1 227 ? -10.555 12.172 -7.449 1 97.06 227 ALA A C 1
ATOM 1711 O O . ALA A 1 227 ? -11.75 12.203 -7.156 1 97.06 227 ALA A O 1
ATOM 1712 N N . LEU A 1 228 ? -10.031 11.203 -8.055 1 98 228 LEU A N 1
ATOM 1713 C CA . LEU A 1 228 ? -10.812 10.055 -8.492 1 98 228 LEU A CA 1
ATOM 1714 C C . LEU A 1 228 ? -11.297 9.234 -7.297 1 98 228 LEU A C 1
ATOM 1716 O O . LEU A 1 228 ? -12.445 8.789 -7.27 1 98 228 LEU A O 1
ATOM 1720 N N . ALA A 1 229 ? -10.406 9.008 -6.32 1 96.81 229 ALA A N 1
ATOM 1721 C CA . ALA A 1 229 ? -10.789 8.266 -5.121 1 96.81 229 ALA A CA 1
ATOM 1722 C C . ALA A 1 229 ? -11.922 8.961 -4.379 1 96.81 229 ALA A C 1
ATOM 1724 O O . ALA A 1 229 ? -12.852 8.305 -3.889 1 96.81 229 ALA A O 1
ATOM 1725 N N . ARG A 1 230 ? -11.789 10.266 -4.289 1 93.88 230 ARG A N 1
ATOM 1726 C CA . ARG A 1 230 ? -12.852 11.039 -3.643 1 93.88 230 ARG A CA 1
ATOM 1727 C C . ARG A 1 230 ? -14.172 10.891 -4.387 1 93.88 230 ARG A C 1
ATOM 1729 O O . ARG A 1 230 ? -15.219 10.719 -3.77 1 93.88 230 ARG A O 1
ATOM 1736 N N . ARG A 1 231 ? -14.102 11.031 -5.703 1 92.44 231 ARG A N 1
ATOM 1737 C CA . ARG A 1 231 ? -15.297 10.836 -6.516 1 92.44 231 ARG A CA 1
ATOM 1738 C C . ARG A 1 231 ? -15.883 9.445 -6.305 1 92.44 231 ARG A C 1
ATOM 1740 O O . ARG A 1 231 ? -17.094 9.297 -6.152 1 92.44 231 ARG A O 1
ATOM 1747 N N . GLY A 1 232 ? -15.023 8.469 -6.34 1 92.06 232 GLY A N 1
ATOM 1748 C CA . GLY A 1 232 ? -15.492 7.117 -6.086 1 92.06 232 GLY A CA 1
ATOM 1749 C C . GLY A 1 232 ? -16.156 6.957 -4.73 1 92.06 232 GLY A C 1
ATOM 1750 O O . GLY A 1 232 ? -17.125 6.223 -4.594 1 92.06 232 GLY A O 1
ATOM 1751 N N . TYR A 1 233 ? -15.617 7.586 -3.746 1 91.25 233 TYR A N 1
ATOM 1752 C CA . TYR A 1 233 ? -16.188 7.559 -2.4 1 91.25 233 TYR A CA 1
ATOM 1753 C C . TYR A 1 233 ? -17.594 8.125 -2.393 1 91.25 233 TYR A C 1
ATOM 1755 O O . TYR A 1 233 ? -18.516 7.527 -1.827 1 91.25 233 TYR A O 1
ATOM 1763 N N . VAL A 1 234 ? -17.703 9.242 -2.992 1 88.25 234 VAL A N 1
ATOM 1764 C CA . VAL A 1 234 ? -19 9.906 -3.064 1 88.25 234 VAL A CA 1
ATOM 1765 C C . VAL A 1 234 ? -20 8.992 -3.758 1 88.25 234 VAL A C 1
ATOM 1767 O O . VAL A 1 234 ? -21.125 8.828 -3.281 1 88.25 234 VAL A O 1
ATOM 1770 N N . ASP A 1 235 ? -19.625 8.422 -4.824 1 87.25 235 ASP A N 1
ATOM 1771 C CA . ASP A 1 235 ? -20.5 7.516 -5.57 1 87.25 235 ASP A CA 1
ATOM 1772 C C . ASP A 1 235 ? -20.875 6.305 -4.723 1 87.25 235 ASP A C 1
ATOM 1774 O O . ASP A 1 235 ? -22.031 5.844 -4.773 1 87.25 235 ASP A O 1
ATOM 1778 N N . THR A 1 236 ? -19.922 5.812 -4.023 1 84.31 236 THR A N 1
ATOM 1779 C CA . THR A 1 236 ? -20.141 4.648 -3.176 1 84.31 236 THR A CA 1
ATOM 1780 C C . THR A 1 236 ? -21.141 4.961 -2.076 1 84.31 236 THR A C 1
ATOM 1782 O O . THR A 1 236 ? -22.047 4.156 -1.804 1 84.31 236 THR A O 1
ATOM 1785 N N . LEU A 1 237 ? -20.984 6.066 -1.436 1 83.88 237 LEU A N 1
ATOM 1786 C CA . LEU A 1 237 ? -21.891 6.477 -0.376 1 83.88 237 LEU A CA 1
ATOM 1787 C C . LEU A 1 237 ? -23.297 6.676 -0.923 1 83.88 237 LEU A C 1
ATOM 1789 O O . LEU A 1 237 ? -24.281 6.332 -0.26 1 83.88 237 LEU A O 1
ATOM 1793 N N . ALA A 1 238 ? -23.406 7.25 -2.064 1 83.5 238 ALA A N 1
ATOM 1794 C CA . ALA A 1 238 ? -24.703 7.488 -2.676 1 83.5 238 ALA A CA 1
ATOM 1795 C C . ALA A 1 238 ? -25.422 6.176 -2.986 1 83.5 238 ALA A C 1
ATOM 1797 O O . ALA A 1 238 ? -26.641 6.074 -2.844 1 83.5 238 ALA A O 1
ATOM 1798 N N . ARG A 1 239 ? -24.719 5.219 -3.344 1 79.62 239 ARG A N 1
ATOM 1799 C CA . ARG A 1 239 ? -25.297 3.955 -3.785 1 79.62 239 ARG A CA 1
ATOM 1800 C C . ARG A 1 239 ? -25.484 3.006 -2.607 1 79.62 239 ARG A C 1
ATOM 1802 O O . ARG A 1 239 ? -26.5 2.301 -2.535 1 79.62 239 ARG A O 1
ATOM 1809 N N . TYR A 1 240 ? -24.5 3.025 -1.694 1 75.19 240 TYR A N 1
ATOM 1810 C CA . TYR A 1 240 ? -24.469 1.974 -0.684 1 75.19 240 TYR A CA 1
ATOM 1811 C C . TYR A 1 240 ? -24.672 2.555 0.712 1 75.19 240 TYR A C 1
ATOM 1813 O O . TYR A 1 240 ? -24.578 1.832 1.708 1 75.19 240 TYR A O 1
ATOM 1821 N N . GLY A 1 241 ? -24.812 3.766 0.766 1 68.25 241 GLY A N 1
ATOM 1822 C CA . GLY A 1 241 ? -24.891 4.445 2.049 1 68.25 241 GLY A CA 1
ATOM 1823 C C . GLY A 1 241 ? -25.766 3.723 3.051 1 68.25 241 GLY A C 1
ATOM 1824 O O . GLY A 1 241 ? -25.391 3.541 4.207 1 68.25 241 GLY A O 1
ATOM 1825 N N . ASP A 1 242 ? -26.859 3.25 2.602 1 66.31 242 ASP A N 1
ATOM 1826 C CA . ASP A 1 242 ? -27.797 2.566 3.49 1 66.31 242 ASP A CA 1
ATOM 1827 C C . ASP A 1 242 ? -27.266 1.199 3.906 1 66.31 242 ASP A C 1
ATOM 1829 O O . ASP A 1 242 ? -27.453 0.774 5.047 1 66.31 242 ASP A O 1
ATOM 1833 N N . ALA A 1 243 ? -26.625 0.561 2.982 1 64.44 243 ALA A N 1
ATOM 1834 C CA . ALA A 1 243 ? -26.062 -0.758 3.271 1 64.44 243 ALA A CA 1
ATOM 1835 C C . ALA A 1 243 ? -24.953 -0.669 4.324 1 64.44 243 ALA A C 1
ATOM 1837 O O . ALA A 1 243 ? -24.859 -1.53 5.199 1 64.44 243 ALA A O 1
ATOM 1838 N N . PHE A 1 244 ? -24.188 0.306 4.289 1 64.81 244 PHE A N 1
ATOM 1839 C CA . PHE A 1 244 ? -23.109 0.506 5.238 1 64.81 244 PHE A CA 1
ATOM 1840 C C . PHE A 1 244 ? -23.656 0.828 6.625 1 64.81 244 PHE A C 1
ATOM 1842 O O . PHE A 1 244 ? -23.109 0.371 7.633 1 64.81 244 PHE A O 1
ATOM 1849 N N . GLU A 1 245 ? -24.703 1.541 6.539 1 60.25 245 GLU A N 1
ATOM 1850 C CA . GLU A 1 245 ? -25.328 1.892 7.805 1 60.25 245 GLU A CA 1
ATOM 1851 C C . GLU A 1 245 ? -25.984 0.673 8.453 1 60.25 245 GLU A C 1
ATOM 1853 O O . GLU A 1 245 ? -25.891 0.494 9.672 1 60.25 245 GLU A O 1
ATOM 1858 N N . ASP A 1 246 ? -26.453 -0.153 7.574 1 58.38 246 ASP A N 1
ATOM 1859 C CA . ASP A 1 246 ? -27.203 -1.299 8.086 1 58.38 246 ASP A CA 1
ATOM 1860 C C . ASP A 1 246 ? -26.312 -2.537 8.172 1 58.38 246 ASP A C 1
ATOM 1862 O O . ASP A 1 246 ? -26.75 -3.602 8.609 1 58.38 246 ASP A O 1
ATOM 1866 N N . ASP A 1 247 ? -25.125 -2.375 7.793 1 59.56 247 ASP A N 1
ATOM 1867 C CA . ASP A 1 247 ? -24.188 -3.496 7.746 1 59.56 247 ASP A CA 1
ATOM 1868 C C . ASP A 1 247 ? -24.781 -4.672 6.977 1 59.56 247 ASP A C 1
ATOM 1870 O O . ASP A 1 247 ? -24.719 -5.816 7.434 1 59.56 247 ASP A O 1
ATOM 1874 N N . SER A 1 248 ? -25.609 -4.438 6.031 1 62.53 248 SER A N 1
ATOM 1875 C CA . SER A 1 248 ? -26.281 -5.465 5.246 1 62.53 248 SER A CA 1
ATOM 1876 C C . SER A 1 248 ? -26.25 -5.133 3.758 1 62.53 248 SER A C 1
ATOM 1878 O O . SER A 1 248 ? -26.453 -3.979 3.369 1 62.53 248 SER A O 1
ATOM 1880 N N . LEU A 1 249 ? -25.828 -6.098 2.916 1 61.5 249 LEU A N 1
ATOM 1881 C CA . LEU A 1 249 ? -25.812 -5.941 1.465 1 61.5 249 LEU A CA 1
ATOM 1882 C C . LEU A 1 249 ? -27.141 -6.383 0.855 1 61.5 249 LEU A C 1
ATOM 1884 O O . LEU A 1 249 ? -27.328 -6.32 -0.363 1 61.5 249 LEU A O 1
ATOM 1888 N N . GLU A 1 250 ? -27.984 -6.914 1.627 1 53.44 250 GLU A N 1
ATOM 1889 C CA . GLU A 1 250 ? -29.234 -7.465 1.134 1 53.44 250 GLU A CA 1
ATOM 1890 C C . GLU A 1 250 ? -29.969 -6.461 0.25 1 53.44 250 GLU A C 1
ATOM 1892 O O . GLU A 1 250 ? -30.688 -6.848 -0.673 1 53.44 250 GLU A O 1
ATOM 1897 N N . ASP A 1 251 ? -29.781 -5.246 0.554 1 53.69 251 ASP A N 1
ATOM 1898 C CA . ASP A 1 251 ? -30.578 -4.258 -0.166 1 53.69 251 ASP A CA 1
ATOM 1899 C C . ASP A 1 251 ? -29.953 -3.926 -1.519 1 53.69 251 ASP A C 1
ATOM 1901 O O . ASP A 1 251 ? -30.516 -3.158 -2.299 1 53.69 251 ASP A O 1
ATOM 1905 N N . LEU A 1 252 ? -28.875 -4.438 -1.788 1 57 252 LEU A N 1
ATOM 1906 C CA . LEU A 1 252 ? -28.203 -4.102 -3.039 1 57 252 LEU A CA 1
ATOM 1907 C C . LEU A 1 252 ? -28.703 -4.98 -4.18 1 57 252 LEU A C 1
ATOM 1909 O O . LEU A 1 252 ? -28.438 -4.703 -5.348 1 57 252 LEU A O 1
ATOM 1913 N N . ASP A 1 253 ? -29.391 -6.152 -3.932 1 46.28 253 ASP A N 1
ATOM 1914 C CA . ASP A 1 253 ? -29.922 -7.039 -4.961 1 46.28 253 ASP A CA 1
ATOM 1915 C C . ASP A 1 253 ? -31.125 -6.402 -5.656 1 46.28 253 ASP A C 1
ATOM 1917 O O . ASP A 1 253 ? -31.688 -6.977 -6.594 1 46.28 253 ASP A O 1
ATOM 1921 N N . GLU A 1 254 ? -31.734 -5.25 -5.133 1 40.06 254 GLU A N 1
ATOM 1922 C CA . GLU A 1 254 ? -32.938 -4.77 -5.789 1 40.06 254 GLU A CA 1
ATOM 1923 C C . GLU A 1 254 ? -32.625 -3.754 -6.879 1 40.06 254 GLU A C 1
ATOM 1925 O O . GLU A 1 254 ? -31.656 -2.986 -6.754 1 40.06 254 GLU A O 1
ATOM 1930 N N . MET B 1 1 ? -18.062 -5.105 -8.125 1 80.94 1 MET B N 1
ATOM 1931 C CA . MET B 1 1 ? -17.375 -6.293 -8.633 1 80.94 1 MET B CA 1
ATOM 1932 C C . MET B 1 1 ? -15.984 -6.426 -8.008 1 80.94 1 MET B C 1
ATOM 1934 O O . MET B 1 1 ? -15.18 -5.492 -8.062 1 80.94 1 MET B O 1
ATOM 1938 N N . THR B 1 2 ? -15.758 -7.43 -7.469 1 93.31 2 THR B N 1
ATOM 1939 C CA . THR B 1 2 ? -14.461 -7.727 -6.871 1 93.31 2 THR B CA 1
ATOM 1940 C C . THR B 1 2 ? -14.062 -9.18 -7.141 1 93.31 2 THR B C 1
ATOM 1942 O O . THR B 1 2 ? -14.859 -10.094 -6.922 1 93.31 2 THR B O 1
ATOM 1945 N N . PHE B 1 3 ? -12.898 -9.344 -7.746 1 97.5 3 PHE B N 1
ATOM 1946 C CA . PHE B 1 3 ? -12.359 -10.695 -7.773 1 97.5 3 PHE B CA 1
ATOM 1947 C C . PHE B 1 3 ? -10.844 -10.68 -7.559 1 97.5 3 PHE B C 1
ATOM 1949 O O . PHE B 1 3 ? -10.188 -9.664 -7.805 1 97.5 3 PHE B O 1
ATOM 1956 N N . SER B 1 4 ? -10.344 -11.797 -7.051 1 98.81 4 SER B N 1
ATOM 1957 C CA . SER B 1 4 ? -8.945 -11.906 -6.66 1 98.81 4 SER B CA 1
ATOM 1958 C C . SER B 1 4 ? -8.43 -13.336 -6.824 1 98.81 4 SER B C 1
ATOM 1960 O O . SER B 1 4 ? -9.227 -14.266 -6.992 1 98.81 4 SER B O 1
ATOM 1962 N N . ILE B 1 5 ? -7.125 -13.43 -6.797 1 98.94 5 ILE B N 1
ATOM 1963 C CA . ILE B 1 5 ? -6.441 -14.719 -6.879 1 98.94 5 ILE B CA 1
ATOM 1964 C C . ILE B 1 5 ? -5.305 -14.758 -5.859 1 98.94 5 ILE B C 1
ATOM 1966 O O . ILE B 1 5 ? -4.602 -13.766 -5.66 1 98.94 5 ILE B O 1
ATOM 1970 N N . CYS B 1 6 ? -5.156 -15.844 -5.129 1 98.94 6 CYS B N 1
ATOM 1971 C CA . CYS B 1 6 ? -4.039 -16.156 -4.246 1 98.94 6 CYS B CA 1
ATOM 1972 C C . CYS B 1 6 ? -3.264 -17.375 -4.754 1 98.94 6 CYS B C 1
ATOM 1974 O O . CYS B 1 6 ? -3.861 -18.391 -5.121 1 98.94 6 CYS B O 1
ATOM 1976 N N . VAL B 1 7 ? -1.952 -17.266 -4.719 1 98.88 7 VAL B N 1
ATOM 1977 C CA . VAL B 1 7 ? -1.198 -18.359 -5.316 1 98.88 7 VAL B CA 1
ATOM 1978 C C . VAL B 1 7 ? 0.002 -18.703 -4.434 1 98.88 7 VAL B C 1
ATOM 1980 O O . VAL B 1 7 ? 0.499 -17.859 -3.693 1 98.88 7 VAL B O 1
ATOM 1983 N N . ARG B 1 8 ? 0.469 -19.906 -4.52 1 98.56 8 ARG B N 1
ATOM 1984 C CA . ARG B 1 8 ? 1.724 -20.438 -3.988 1 98.56 8 ARG B CA 1
ATOM 1985 C C . ARG B 1 8 ? 2.564 -21.062 -5.094 1 98.56 8 ARG B C 1
ATOM 1987 O O . ARG B 1 8 ? 2.051 -21.828 -5.91 1 98.56 8 ARG B O 1
ATOM 1994 N N . GLU B 1 9 ? 3.809 -20.719 -5.105 1 96.94 9 GLU B N 1
ATOM 1995 C CA . GLU B 1 9 ? 4.75 -21.359 -6.016 1 96.94 9 GLU B CA 1
ATOM 1996 C C . GLU B 1 9 ? 5.992 -21.844 -5.273 1 96.94 9 GLU B C 1
ATOM 1998 O O . GLU B 1 9 ? 6.578 -21.109 -4.48 1 96.94 9 GLU B O 1
ATOM 2003 N N . ALA B 1 10 ? 6.309 -23.047 -5.48 1 95.94 10 ALA B N 1
ATOM 2004 C CA . ALA B 1 10 ? 7.621 -23.578 -5.102 1 95.94 10 ALA B CA 1
ATOM 2005 C C . ALA B 1 10 ? 8.586 -23.547 -6.281 1 95.94 10 ALA B C 1
ATOM 2007 O O . ALA B 1 10 ? 8.219 -23.906 -7.402 1 95.94 10 ALA B O 1
ATOM 2008 N N . TYR B 1 11 ? 9.797 -23.062 -5.957 1 92.94 11 TYR B N 1
ATOM 2009 C CA . TYR B 1 11 ? 10.758 -22.953 -7.051 1 92.94 11 TYR B CA 1
ATOM 2010 C C . TYR B 1 11 ? 12.18 -23.125 -6.547 1 92.94 11 TYR B C 1
ATOM 2012 O O . TYR B 1 11 ? 12.422 -23.109 -5.336 1 92.94 11 TYR B O 1
ATOM 2020 N N . GLU B 1 12 ? 13.078 -23.391 -7.484 1 92.31 12 GLU B N 1
ATOM 2021 C CA . GLU B 1 12 ? 14.508 -23.438 -7.215 1 92.31 12 GLU B CA 1
ATOM 2022 C C . GLU B 1 12 ? 15.242 -22.312 -7.957 1 92.31 12 GLU B C 1
ATOM 2024 O O . GLU B 1 12 ? 14.906 -21.984 -9.094 1 92.31 12 GLU B O 1
ATOM 2029 N N . THR B 1 13 ? 16.234 -21.766 -7.273 1 88.38 13 THR B N 1
ATOM 2030 C CA . THR B 1 13 ? 17.094 -20.797 -7.961 1 88.38 13 THR B CA 1
ATOM 2031 C C . THR B 1 13 ? 18.047 -21.516 -8.906 1 88.38 13 THR B C 1
ATOM 2033 O O . THR B 1 13 ? 18.141 -22.75 -8.891 1 88.38 13 THR B O 1
ATOM 2036 N N . THR B 1 14 ? 18.766 -20.734 -9.773 1 84.12 14 THR B N 1
ATOM 2037 C CA . THR B 1 14 ? 19.75 -21.312 -10.68 1 84.12 14 THR B CA 1
ATOM 2038 C C . THR B 1 14 ? 20.875 -21.969 -9.898 1 84.12 14 THR B C 1
ATOM 2040 O O . THR B 1 14 ? 21.562 -22.859 -10.406 1 84.12 14 THR B O 1
ATOM 2043 N N . GLU B 1 15 ? 21.094 -21.562 -8.68 1 86.69 15 GLU B N 1
ATOM 2044 C CA . GLU B 1 15 ? 22.125 -22.109 -7.812 1 86.69 15 GLU B CA 1
ATOM 2045 C C . GLU B 1 15 ? 21.641 -23.359 -7.09 1 86.69 15 GLU B C 1
ATOM 2047 O O . GLU B 1 15 ? 22.406 -24.047 -6.426 1 86.69 15 GLU B O 1
ATOM 2052 N N . GLY B 1 16 ? 20.359 -23.656 -7.141 1 88.88 16 GLY B N 1
ATOM 2053 C CA . GLY B 1 16 ? 19.844 -24.906 -6.602 1 88.88 16 GLY B CA 1
ATOM 2054 C C . GLY B 1 16 ? 19.141 -24.734 -5.266 1 88.88 16 GLY B C 1
ATOM 2055 O O . GLY B 1 16 ? 18.703 -25.703 -4.66 1 88.88 16 GLY B O 1
ATOM 2056 N N . ASP B 1 17 ? 18.984 -23.531 -4.836 1 92.56 17 ASP B N 1
ATOM 2057 C CA . ASP B 1 17 ? 18.297 -23.281 -3.568 1 92.56 17 ASP B CA 1
ATOM 2058 C C . ASP B 1 17 ? 16.781 -23.312 -3.75 1 92.56 17 ASP B C 1
ATOM 2060 O O . ASP B 1 17 ? 16.25 -22.703 -4.688 1 92.56 17 ASP B O 1
ATOM 2064 N N . SER B 1 18 ? 16.109 -24.016 -2.834 1 94.81 18 SER B N 1
ATOM 2065 C CA . SER B 1 18 ? 14.664 -24.141 -2.902 1 94.81 18 SER B CA 1
ATOM 2066 C C . SER B 1 18 ? 13.977 -23.031 -2.104 1 94.81 18 SER B C 1
ATOM 2068 O O . SER B 1 18 ? 14.359 -22.75 -0.966 1 94.81 18 SER B O 1
ATOM 2070 N N . HIS B 1 19 ? 12.938 -22.406 -2.703 1 95.19 19 HIS B N 1
ATOM 2071 C CA . HIS B 1 19 ? 12.188 -21.328 -2.062 1 95.19 19 HIS B CA 1
ATOM 2072 C C . HIS B 1 19 ? 10.695 -21.438 -2.369 1 95.19 19 HIS B C 1
ATOM 2074 O O . HIS B 1 19 ? 10.289 -22.203 -3.24 1 95.19 19 HIS B O 1
ATOM 2080 N N . HIS B 1 20 ? 9.93 -20.781 -1.579 1 96.31 20 HIS B N 1
ATOM 2081 C CA . HIS B 1 20 ? 8.516 -20.562 -1.839 1 96.31 20 HIS B CA 1
ATOM 2082 C C . HIS B 1 20 ? 8.234 -19.078 -2.086 1 96.31 20 HIS B C 1
ATOM 2084 O O . HIS B 1 20 ? 8.922 -18.203 -1.543 1 96.31 20 HIS B O 1
ATOM 2090 N N . ARG B 1 21 ? 7.285 -18.844 -2.9 1 96.5 21 ARG B N 1
ATOM 2091 C CA . ARG B 1 21 ? 6.734 -17.484 -3.008 1 96.5 21 ARG B CA 1
ATOM 2092 C C . ARG B 1 21 ? 5.211 -17.516 -3.059 1 96.5 21 ARG B C 1
ATOM 2094 O O . ARG B 1 21 ? 4.617 -18.531 -3.428 1 96.5 21 ARG B O 1
ATOM 2101 N N . PHE B 1 22 ? 4.625 -16.5 -2.654 1 98.5 22 PHE B N 1
ATOM 2102 C CA . PHE B 1 22 ? 3.178 -16.328 -2.572 1 98.5 22 PHE B CA 1
ATOM 2103 C C . PHE B 1 22 ? 2.756 -15.008 -3.217 1 98.5 22 PHE B C 1
ATOM 2105 O O . PHE B 1 22 ? 3.543 -14.062 -3.281 1 98.5 22 PHE B O 1
ATOM 2112 N N . GLY B 1 23 ? 1.557 -14.945 -3.732 1 98.69 23 GLY B N 1
ATOM 2113 C CA . GLY B 1 23 ? 1.077 -13.734 -4.375 1 98.69 23 GLY B CA 1
ATOM 2114 C C . GLY B 1 23 ? -0.428 -13.562 -4.289 1 98.69 23 GLY B C 1
ATOM 2115 O O . GLY B 1 23 ? -1.161 -14.547 -4.164 1 98.69 23 GLY B O 1
ATOM 2116 N N . VAL B 1 24 ? -0.853 -12.352 -4.305 1 98.94 24 VAL B N 1
ATOM 2117 C CA . VAL B 1 24 ? -2.26 -11.977 -4.395 1 98.94 24 VAL B CA 1
ATOM 2118 C C . VAL B 1 24 ? -2.439 -10.891 -5.449 1 98.94 24 VAL B C 1
ATOM 2120 O O . VAL B 1 24 ? -1.623 -9.969 -5.543 1 98.94 24 VAL B O 1
ATOM 2123 N N . ALA B 1 25 ? -3.391 -10.984 -6.285 1 98.94 25 ALA B N 1
ATOM 2124 C CA . ALA B 1 25 ? -3.852 -9.914 -7.16 1 98.94 25 ALA B CA 1
ATOM 2125 C C . ALA B 1 25 ? -5.359 -9.719 -7.039 1 98.94 25 ALA B C 1
ATOM 2127 O O . ALA B 1 25 ? -6.102 -10.672 -6.82 1 98.94 25 ALA B O 1
ATOM 2128 N N . VAL B 1 26 ? -5.793 -8.5 -7.203 1 98.81 26 VAL B N 1
ATOM 2129 C CA . VAL B 1 26 ? -7.203 -8.188 -6.98 1 98.81 26 VAL B CA 1
ATOM 2130 C C . VAL B 1 26 ? -7.602 -6.973 -7.809 1 98.81 26 VAL B C 1
ATOM 2132 O O . VAL B 1 26 ? -6.777 -6.098 -8.078 1 98.81 26 VAL B O 1
ATOM 2135 N N . THR B 1 27 ? -8.828 -6.891 -8.227 1 97.5 27 THR B N 1
ATOM 2136 C CA . THR B 1 27 ? -9.43 -5.688 -8.789 1 97.5 27 THR B CA 1
ATOM 2137 C C . THR B 1 27 ? -10.891 -5.562 -8.359 1 97.5 27 THR B C 1
ATOM 2139 O O . THR B 1 27 ? -11.539 -6.566 -8.055 1 97.5 27 THR B O 1
ATOM 2142 N N . THR B 1 28 ? -11.352 -4.336 -8.227 1 94.94 28 THR B N 1
ATOM 2143 C CA . THR B 1 28 ? -12.719 -4.059 -7.805 1 94.94 28 THR B CA 1
ATOM 2144 C C . THR B 1 28 ? -13.203 -2.732 -8.375 1 94.94 28 THR B C 1
ATOM 2146 O O . THR B 1 28 ? -12.398 -1.926 -8.859 1 94.94 28 THR B O 1
ATOM 2149 N N . ARG B 1 29 ? -14.461 -2.477 -8.344 1 92.25 29 ARG B N 1
ATOM 2150 C CA . ARG B 1 29 ? -15.062 -1.229 -8.812 1 92.25 29 ARG B CA 1
ATOM 2151 C C . ARG B 1 29 ? -15.227 -0.24 -7.66 1 92.25 29 ARG B C 1
ATOM 2153 O O . ARG B 1 29 ? -16.281 0.378 -7.516 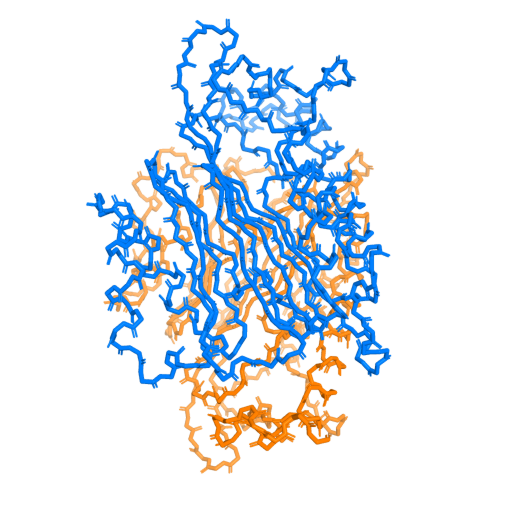1 92.25 29 ARG B O 1
ATOM 2160 N N . LEU B 1 30 ? -14.305 -0.22 -6.738 1 93.38 30 LEU B N 1
ATOM 2161 C CA . LEU B 1 30 ? -14.125 0.761 -5.672 1 93.38 30 LEU B CA 1
ATOM 2162 C C . LEU B 1 30 ? -12.672 1.213 -5.59 1 93.38 30 LEU B C 1
ATOM 2164 O O . LEU B 1 30 ? -11.758 0.471 -5.973 1 93.38 30 LEU B O 1
ATOM 2168 N N . PRO B 1 31 ? -12.469 2.406 -5.113 1 96.12 31 PRO B N 1
ATOM 2169 C CA . PRO B 1 31 ? -11.078 2.852 -4.953 1 96.12 31 PRO B CA 1
ATOM 2170 C C . PRO B 1 31 ? -10.367 2.162 -3.789 1 96.12 31 PRO B C 1
ATOM 2172 O O . PRO B 1 31 ? -11.016 1.759 -2.818 1 96.12 31 PRO B O 1
ATOM 2175 N N . GLY B 1 32 ? -9.086 1.993 -3.912 1 97.81 32 GLY B N 1
ATOM 2176 C CA . GLY B 1 32 ? -8.195 1.686 -2.805 1 97.81 32 GLY B CA 1
ATOM 2177 C C . GLY B 1 32 ? -8.273 0.236 -2.363 1 97.81 32 GLY B C 1
ATOM 2178 O O . GLY B 1 32 ? -8.141 -0.065 -1.176 1 97.81 32 GLY B O 1
ATOM 2179 N N . VAL B 1 33 ? -8.484 -0.708 -3.268 1 97.81 33 VAL B N 1
ATOM 2180 C CA . VAL B 1 33 ? -8.68 -2.107 -2.9 1 97.81 33 VAL B CA 1
ATOM 2181 C C . VAL B 1 33 ? -7.387 -2.676 -2.326 1 97.81 33 VAL B C 1
ATOM 2183 O O . VAL B 1 33 ? -7.414 -3.629 -1.543 1 97.81 33 VAL B O 1
ATOM 2186 N N . GLY B 1 34 ? -6.258 -2.088 -2.703 1 98.44 34 GLY B N 1
ATOM 2187 C CA . GLY B 1 34 ? -4.961 -2.578 -2.268 1 98.44 34 GLY B CA 1
ATOM 2188 C C . GLY B 1 34 ? -4.777 -2.521 -0.762 1 98.44 34 GLY B C 1
ATOM 2189 O O . GLY B 1 34 ? -3.941 -3.234 -0.206 1 98.44 34 GLY B O 1
ATOM 2190 N N . THR B 1 35 ? -5.512 -1.664 -0.086 1 97.31 35 THR B N 1
ATOM 2191 C CA . THR B 1 35 ? -5.395 -1.524 1.36 1 97.31 35 THR B CA 1
ATOM 2192 C C . THR B 1 35 ? -6.336 -2.49 2.076 1 97.31 35 THR B C 1
ATOM 2194 O O . THR B 1 35 ? -6.277 -2.625 3.301 1 97.31 35 THR B O 1
ATOM 2197 N N . LEU B 1 36 ? -7.164 -3.203 1.343 1 97.19 36 LEU B N 1
ATOM 2198 C CA . LEU B 1 36 ? -8.289 -3.873 1.978 1 97.19 36 LEU B CA 1
ATOM 2199 C C . LEU B 1 36 ? -8.211 -5.383 1.78 1 97.19 36 LEU B C 1
ATOM 2201 O O . LEU B 1 36 ? -8.539 -6.148 2.689 1 97.19 36 LEU B O 1
ATOM 2205 N N . CYS B 1 37 ? -7.719 -5.781 0.743 1 98.38 37 CYS B N 1
ATOM 2206 C CA . CYS B 1 37 ? -8.016 -7.137 0.296 1 98.38 37 CYS B CA 1
ATOM 2207 C C . CYS B 1 37 ? -6.777 -8.023 0.359 1 98.38 37 CYS B C 1
ATOM 2209 O O . CYS B 1 37 ? -6.836 -9.148 0.856 1 98.38 37 CYS B O 1
ATOM 2211 N N . PRO B 1 38 ? -5.637 -7.621 -0.217 1 98.88 38 PRO B N 1
ATOM 2212 C CA . PRO B 1 38 ? -4.5 -8.531 -0.383 1 98.88 38 PRO B CA 1
ATOM 2213 C C . PRO B 1 38 ? -3.586 -8.562 0.839 1 98.88 38 PRO B C 1
ATOM 2215 O O . PRO B 1 38 ? -3.137 -7.512 1.305 1 98.88 38 PRO B O 1
ATOM 2218 N N . PHE B 1 39 ? -3.248 -9.695 1.342 1 98.81 39 PHE B N 1
ATOM 2219 C CA . PHE B 1 39 ? -2.303 -9.953 2.424 1 98.81 39 PHE B CA 1
ATOM 2220 C C . PHE B 1 39 ? -1.345 -11.078 2.053 1 98.81 39 PHE B C 1
ATOM 2222 O O . PHE B 1 39 ? -1.771 -12.203 1.803 1 98.81 39 PHE B O 1
ATOM 2229 N N . VAL B 1 40 ? -0.075 -10.781 2.025 1 98.81 40 VAL B N 1
ATOM 2230 C CA . VAL B 1 40 ? 0.882 -11.781 1.569 1 98.81 40 VAL B CA 1
ATOM 2231 C C . VAL B 1 40 ? 2.121 -11.758 2.461 1 98.81 40 VAL B C 1
ATOM 2233 O O . VAL B 1 40 ? 2.498 -10.703 2.982 1 98.81 40 VAL B O 1
ATOM 2236 N N . GLY B 1 41 ? 2.66 -12.836 2.746 1 98 41 GLY B N 1
ATOM 2237 C CA . GLY B 1 41 ? 3.912 -13.031 3.457 1 98 41 GLY B CA 1
ATOM 2238 C C . GLY B 1 41 ? 4.652 -14.289 3.031 1 98 41 GLY B C 1
ATOM 2239 O O . GLY B 1 41 ? 4.301 -14.914 2.031 1 98 41 GLY B O 1
ATOM 2240 N N . GLU B 1 42 ? 5.652 -14.641 3.75 1 97.44 42 GLU B N 1
ATOM 2241 C CA . GLU B 1 42 ? 6.523 -15.75 3.383 1 97.44 42 GLU B CA 1
ATOM 2242 C C . GLU B 1 42 ? 5.848 -17.094 3.652 1 97.44 42 GLU B C 1
ATOM 2244 O O . GLU B 1 42 ? 6.324 -18.125 3.191 1 97.44 42 GLU B O 1
ATOM 2249 N N . ASP B 1 43 ? 4.668 -17.016 4.336 1 98.44 43 ASP B N 1
ATOM 2250 C CA . ASP B 1 43 ? 4.055 -18.281 4.734 1 98.44 43 ASP B CA 1
ATOM 2251 C C . ASP B 1 43 ? 2.688 -18.453 4.074 1 98.44 43 ASP B C 1
ATOM 2253 O O . ASP B 1 43 ? 2.008 -19.453 4.312 1 98.44 43 ASP B O 1
ATOM 2257 N N . GLY B 1 44 ? 2.34 -17.469 3.303 1 98.75 44 GLY B N 1
ATOM 2258 C CA . GLY B 1 44 ? 1.051 -17.625 2.648 1 98.75 44 GLY B CA 1
ATOM 2259 C C . GLY B 1 44 ? 0.519 -16.328 2.057 1 98.75 44 GLY B C 1
ATOM 2260 O O . GLY B 1 44 ? 1.21 -15.312 2.061 1 98.75 44 GLY B O 1
ATOM 2261 N N . ALA B 1 45 ? -0.624 -16.422 1.477 1 98.88 45 ALA B N 1
ATOM 2262 C CA . ALA B 1 45 ? -1.378 -15.32 0.885 1 98.88 45 ALA B CA 1
ATOM 2263 C C . ALA B 1 45 ? -2.865 -15.438 1.207 1 98.88 45 ALA B C 1
ATOM 2265 O O . ALA B 1 45 ? -3.438 -16.531 1.142 1 98.88 45 ALA B O 1
ATOM 2266 N N . VAL B 1 46 ? -3.439 -14.375 1.582 1 98.94 46 VAL B N 1
ATOM 2267 C CA . VAL B 1 46 ? -4.852 -14.328 1.946 1 98.94 46 VAL B CA 1
ATOM 2268 C C . VAL B 1 46 ? -5.516 -13.125 1.277 1 98.94 46 VAL B C 1
ATOM 2270 O O . VAL B 1 46 ? -4.934 -12.039 1.216 1 98.94 46 VAL B O 1
ATOM 2273 N N . ALA B 1 47 ? -6.691 -13.297 0.767 1 98.88 47 ALA B N 1
ATOM 2274 C CA . ALA B 1 47 ? -7.535 -12.219 0.244 1 98.88 47 ALA B CA 1
ATOM 2275 C C . ALA B 1 47 ? -8.883 -12.188 0.953 1 98.88 47 ALA B C 1
ATOM 2277 O O . ALA B 1 47 ? -9.555 -13.219 1.077 1 98.88 47 ALA B O 1
ATOM 2278 N N . THR B 1 48 ? -9.266 -11.109 1.464 1 98.69 48 THR B N 1
ATOM 2279 C CA . THR B 1 48 ? -10.594 -10.906 2.031 1 98.69 48 THR B CA 1
ATOM 2280 C C . THR B 1 48 ? -11.383 -9.891 1.212 1 98.69 48 THR B C 1
ATOM 2282 O O . THR B 1 48 ? -10.82 -8.898 0.739 1 98.69 48 THR B O 1
ATOM 2285 N N . GLN B 1 49 ? -12.688 -10.117 0.916 1 97.12 49 GLN B N 1
ATOM 2286 C CA . GLN B 1 49 ? -13.5 -9.234 0.08 1 97.12 49 GLN B CA 1
ATOM 2287 C C . GLN B 1 49 ? -14.984 -9.391 0.397 1 97.12 49 GLN B C 1
ATOM 2289 O O . GLN B 1 49 ? -15.344 -9.977 1.419 1 97.12 49 GLN B O 1
ATOM 2294 N N . SER B 1 50 ? -15.852 -8.789 -0.471 1 94.62 50 SER B N 1
ATOM 2295 C CA . SER B 1 50 ? -17.266 -8.594 -0.169 1 94.62 50 SER B CA 1
ATOM 2296 C C . SER B 1 50 ? -17.453 -7.574 0.95 1 94.62 50 SER B C 1
ATOM 2298 O O . SER B 1 50 ? -16.812 -6.516 0.949 1 94.62 50 SER B O 1
ATOM 2300 N N . LEU B 1 51 ? -18.484 -7.73 1.929 1 92.31 51 LEU B N 1
ATOM 2301 C CA . LEU B 1 51 ? -18.438 -6.855 3.096 1 92.31 51 LEU B CA 1
ATOM 2302 C C . LEU B 1 51 ? -17.156 -7.078 3.885 1 92.31 51 LEU B C 1
ATOM 2304 O O . LEU B 1 51 ? -17.125 -7.887 4.816 1 92.31 51 LEU B O 1
ATOM 2308 N N . VAL B 1 52 ? -16.219 -6.285 3.496 1 93.12 52 VAL B N 1
ATOM 2309 C CA . VAL B 1 52 ? -14.828 -6.613 3.783 1 93.12 52 VAL B CA 1
ATOM 2310 C C . VAL B 1 52 ? -14.547 -6.422 5.273 1 93.12 52 VAL B C 1
ATOM 2312 O O . VAL B 1 52 ? -15.055 -5.48 5.891 1 93.12 52 VAL B O 1
ATOM 2315 N N . ASN B 1 53 ? -13.852 -7.316 5.828 1 95.38 53 ASN B N 1
ATOM 2316 C CA . ASN B 1 53 ? -13.234 -7.258 7.148 1 95.38 53 ASN B CA 1
ATOM 2317 C C . ASN B 1 53 ? -11.727 -7.473 7.078 1 95.38 53 ASN B C 1
ATOM 2319 O O . ASN B 1 53 ? -11.258 -8.609 7.039 1 95.38 53 ASN B O 1
ATOM 2323 N N . VAL B 1 54 ? -10.992 -6.43 7.168 1 95.94 54 VAL B N 1
ATOM 2324 C CA . VAL B 1 54 ? -9.547 -6.418 6.93 1 95.94 54 VAL B CA 1
ATOM 2325 C C . VAL B 1 54 ? -8.844 -7.289 7.973 1 95.94 54 VAL B C 1
ATOM 2327 O O . VAL B 1 54 ? -7.82 -7.906 7.68 1 95.94 54 VAL B O 1
ATOM 2330 N N . ASP B 1 55 ? -9.406 -7.457 9.133 1 96.12 55 ASP B N 1
ATOM 2331 C CA . ASP B 1 55 ? -8.805 -8.25 10.203 1 96.12 55 ASP B CA 1
ATOM 2332 C C . ASP B 1 55 ? -8.672 -9.719 9.789 1 96.12 55 ASP B C 1
ATOM 2334 O O . ASP B 1 55 ? -7.754 -10.406 10.234 1 96.12 55 ASP B O 1
ATOM 2338 N N . LEU B 1 56 ? -9.594 -10.148 8.992 1 98.44 56 LEU B N 1
ATOM 2339 C CA . LEU B 1 56 ? -9.523 -11.531 8.539 1 98.44 56 LEU B CA 1
ATOM 2340 C C . LEU B 1 56 ? -8.242 -11.781 7.75 1 98.44 56 LEU B C 1
ATOM 2342 O O . LEU B 1 56 ? -7.648 -12.859 7.844 1 98.44 56 LEU B O 1
ATOM 2346 N N . GLY B 1 57 ? -7.879 -10.844 6.918 1 98.5 57 GLY B N 1
ATOM 2347 C CA . GLY B 1 57 ? -6.633 -10.953 6.176 1 98.5 57 GLY B CA 1
ATOM 2348 C C . GLY B 1 57 ? -5.402 -10.82 7.051 1 98.5 57 GLY B C 1
ATOM 2349 O O . GLY B 1 57 ? -4.477 -11.633 6.965 1 98.5 57 GLY B O 1
ATOM 2350 N N . GLU B 1 58 ? -5.395 -9.766 7.887 1 97.69 58 GLU B N 1
ATOM 2351 C CA . GLU B 1 58 ? -4.242 -9.477 8.734 1 97.69 58 GLU B CA 1
ATOM 2352 C C . GLU B 1 58 ? -3.977 -10.609 9.719 1 97.69 58 GLU B C 1
ATOM 2354 O O . GLU B 1 58 ? -2.855 -11.109 9.812 1 97.69 58 GLU B O 1
ATOM 2359 N N . ARG B 1 59 ? -4.977 -11.008 10.445 1 98.31 59 ARG B N 1
ATOM 2360 C CA . ARG B 1 59 ? -4.84 -12.078 11.43 1 98.31 59 ARG B CA 1
ATOM 2361 C C . ARG B 1 59 ? -4.641 -13.43 10.75 1 98.31 59 ARG B C 1
ATOM 2363 O O . ARG B 1 59 ? -3.914 -14.281 11.266 1 98.31 59 ARG B O 1
ATOM 2370 N N . GLY B 1 60 ? -5.371 -13.602 9.648 1 98.75 60 GLY B N 1
ATOM 2371 C CA . GLY B 1 60 ? -5.145 -14.82 8.891 1 98.75 60 GLY B CA 1
ATOM 2372 C C . GLY B 1 60 ? -3.684 -15.039 8.539 1 98.75 60 GLY B C 1
ATOM 2373 O O . GLY B 1 60 ? -3.135 -16.109 8.781 1 98.75 60 GLY B O 1
ATOM 2374 N N . LEU B 1 61 ? -3.074 -14 8 1 98.62 61 LEU B N 1
ATOM 2375 C CA . LEU B 1 61 ? -1.667 -14.094 7.629 1 98.62 61 LEU B CA 1
ATOM 2376 C C . LEU B 1 61 ? -0.793 -14.328 8.859 1 98.62 61 LEU B C 1
ATOM 2378 O O . LEU B 1 61 ? 0.152 -15.117 8.812 1 98.62 61 LEU B O 1
ATOM 2382 N N . ALA B 1 62 ? -1.08 -13.609 9.914 1 98.06 62 ALA B N 1
ATOM 2383 C CA . ALA B 1 62 ? -0.32 -13.773 11.156 1 98.06 62 ALA B CA 1
ATOM 2384 C C . ALA B 1 62 ? -0.385 -15.211 11.656 1 98.06 62 ALA B C 1
ATOM 2386 O O . ALA B 1 62 ? 0.61 -15.75 12.141 1 98.06 62 ALA B O 1
ATOM 2387 N N . TYR B 1 63 ? -1.568 -15.797 11.57 1 98.62 63 TYR B N 1
ATOM 2388 C CA . TYR B 1 63 ? -1.734 -17.188 11.992 1 98.62 63 TYR B CA 1
ATOM 2389 C C . TYR B 1 63 ? -0.903 -18.125 11.125 1 98.62 63 TYR B C 1
ATOM 2391 O O . TYR B 1 63 ? -0.333 -19.094 11.625 1 98.62 63 TYR B O 1
ATOM 2399 N N . LEU B 1 64 ? -0.841 -17.891 9.852 1 98.69 64 LEU B N 1
ATOM 2400 C CA . LEU B 1 64 ? 0.003 -18.688 8.969 1 98.69 64 LEU B CA 1
ATOM 2401 C C . LEU B 1 64 ? 1.473 -18.547 9.352 1 98.69 64 LEU B C 1
ATOM 2403 O O . LEU B 1 64 ? 2.215 -19.531 9.336 1 98.69 64 LEU B O 1
ATOM 2407 N N . GLU B 1 65 ? 1.852 -17.328 9.641 1 97.56 65 GLU B N 1
ATOM 2408 C CA . GLU B 1 65 ? 3.225 -17.078 10.062 1 97.56 65 GLU B CA 1
ATOM 2409 C C . GLU B 1 65 ? 3.555 -17.812 11.352 1 97.56 65 GLU B C 1
ATOM 2411 O O . GLU B 1 65 ? 4.703 -18.219 11.57 1 97.56 65 GLU B O 1
ATOM 2416 N N . ASP B 1 66 ? 2.541 -18.031 12.141 1 97.62 66 ASP B N 1
ATOM 2417 C CA . ASP B 1 66 ? 2.699 -18.75 13.398 1 97.62 66 ASP B CA 1
ATOM 2418 C C . ASP B 1 66 ? 2.67 -20.25 13.18 1 97.62 66 ASP B C 1
ATOM 2420 O O . ASP B 1 66 ? 2.783 -21.031 14.133 1 97.62 66 ASP B O 1
ATOM 2424 N N . GLY B 1 67 ? 2.369 -20.688 12.016 1 97.56 67 GLY B N 1
ATOM 2425 C CA . GLY B 1 67 ? 2.521 -22.094 11.68 1 97.56 67 GLY B CA 1
ATOM 2426 C C . GLY B 1 67 ? 1.196 -22.812 11.523 1 97.56 67 GLY B C 1
ATOM 2427 O O . GLY B 1 67 ? 1.167 -24.031 11.297 1 97.56 67 GLY B O 1
ATOM 2428 N N . LEU B 1 68 ? 0.122 -22.125 11.641 1 98.25 68 LEU B N 1
ATOM 2429 C CA . LEU B 1 68 ? -1.179 -22.766 11.484 1 98.25 68 LEU B CA 1
ATOM 2430 C C . LEU B 1 68 ? -1.453 -23.078 10.016 1 98.25 68 LEU B C 1
ATOM 2432 O O . LEU B 1 68 ? -1.057 -22.328 9.125 1 98.25 68 LEU B O 1
ATOM 2436 N N . ALA B 1 69 ? -2.195 -24.172 9.828 1 98.31 69 ALA B N 1
ATOM 2437 C CA . ALA B 1 69 ? -2.674 -24.484 8.484 1 98.31 69 ALA B CA 1
ATOM 2438 C C . ALA B 1 69 ? -3.693 -23.453 8.016 1 98.31 69 ALA B C 1
ATOM 2440 O O . ALA B 1 69 ? -4.492 -22.953 8.812 1 98.31 69 ALA B O 1
ATOM 2441 N N . VAL B 1 70 ? -3.668 -23.203 6.742 1 98.69 70 VAL B N 1
ATOM 2442 C CA . VAL B 1 70 ? -4.457 -22.109 6.195 1 98.69 70 VAL B CA 1
ATOM 2443 C C . VAL B 1 70 ? -5.941 -22.375 6.422 1 98.69 70 VAL B C 1
ATOM 2445 O O . VAL B 1 70 ? -6.703 -21.453 6.746 1 98.69 70 VAL B O 1
ATOM 2448 N N . ASP B 1 71 ? -6.434 -23.562 6.277 1 98.12 71 ASP B N 1
ATOM 2449 C CA . ASP B 1 71 ? -7.848 -23.875 6.477 1 98.12 71 ASP B CA 1
ATOM 2450 C C . ASP B 1 71 ? -8.25 -23.703 7.938 1 98.12 71 ASP B C 1
ATOM 2452 O O . ASP B 1 71 ? -9.266 -23.078 8.242 1 98.12 71 ASP B O 1
ATOM 2456 N N . ASP B 1 72 ? -7.418 -24.203 8.852 1 98.25 72 ASP B N 1
ATOM 2457 C CA . ASP B 1 72 ? -7.684 -24.047 10.273 1 98.25 72 ASP B CA 1
ATOM 2458 C C . ASP B 1 72 ? -7.688 -22.562 10.672 1 98.25 72 ASP B C 1
ATOM 2460 O O . ASP B 1 72 ? -8.562 -22.125 11.422 1 98.25 72 ASP B O 1
ATOM 2464 N N . ALA B 1 73 ? -6.699 -21.844 10.188 1 98.56 73 ALA B N 1
ATOM 2465 C CA . ALA B 1 73 ? -6.539 -20.438 10.523 1 98.56 73 ALA B CA 1
ATOM 2466 C C . ALA B 1 73 ? -7.754 -19.625 10.078 1 98.56 73 ALA B C 1
ATOM 2468 O O . ALA B 1 73 ? -8.359 -18.922 10.883 1 98.56 73 ALA B O 1
ATOM 2469 N N . LEU B 1 74 ? -8.117 -19.734 8.812 1 98.75 74 LEU B N 1
ATOM 2470 C CA . LEU B 1 74 ? -9.156 -18.875 8.242 1 98.75 74 LEU B CA 1
ATOM 2471 C C . LEU B 1 74 ? -10.539 -19.328 8.711 1 98.75 74 LEU B C 1
ATOM 2473 O O . LEU B 1 74 ? -11.422 -18.484 8.922 1 98.75 74 LEU B O 1
ATOM 2477 N N . GLU B 1 75 ? -10.727 -20.609 8.922 1 98.44 75 GLU B N 1
ATOM 2478 C CA . GLU B 1 75 ? -12 -21.094 9.469 1 98.44 75 GLU B CA 1
ATOM 2479 C C . GLU B 1 75 ? -12.219 -20.578 10.883 1 98.44 75 GLU B C 1
ATOM 2481 O O . GLU B 1 75 ? -13.344 -20.234 11.258 1 98.44 75 GLU B O 1
ATOM 2486 N N . ALA B 1 76 ? -11.211 -20.594 11.633 1 98.5 76 ALA B N 1
ATOM 2487 C CA . ALA B 1 76 ? -11.312 -20.109 13.008 1 98.5 76 ALA B CA 1
ATOM 2488 C C . ALA B 1 76 ? -11.742 -18.641 13.031 1 98.5 76 ALA B C 1
ATOM 2490 O O . ALA B 1 76 ? -12.57 -18.25 13.852 1 98.5 76 ALA B O 1
ATOM 2491 N N . LEU B 1 77 ? -11.164 -17.859 12.188 1 98.69 77 LEU B N 1
ATOM 2492 C CA . LEU B 1 77 ? -11.492 -16.438 12.125 1 98.69 77 LEU B CA 1
ATOM 2493 C C . LEU B 1 77 ? -12.938 -16.234 11.672 1 98.69 77 LEU B C 1
ATOM 2495 O O . LEU B 1 77 ? -13.648 -15.391 12.219 1 98.69 77 LEU B O 1
ATOM 2499 N N . LEU B 1 78 ? -13.344 -17 10.68 1 98.62 78 LEU B N 1
ATOM 2500 C CA . LEU B 1 78 ? -14.711 -16.906 10.188 1 98.62 78 LEU B CA 1
ATOM 2501 C C . LEU B 1 78 ? -15.711 -17.297 11.273 1 98.62 78 LEU B C 1
ATOM 2503 O O . LEU B 1 78 ? -16.766 -16.688 11.414 1 98.62 78 LEU B O 1
ATOM 2507 N N . ASN B 1 79 ? -15.352 -18.328 12 1 98.38 79 ASN B N 1
ATOM 2508 C CA . ASN B 1 79 ? -16.219 -18.812 13.062 1 98.38 79 ASN B CA 1
ATOM 2509 C C . ASN B 1 79 ? -16.422 -17.75 14.148 1 98.38 79 ASN B C 1
ATOM 2511 O O . ASN B 1 79 ? -17.438 -17.75 14.844 1 98.38 79 ASN B O 1
ATOM 2515 N N . ALA B 1 80 ? -15.531 -16.875 14.242 1 98.12 80 ALA B N 1
ATOM 2516 C CA . ALA B 1 80 ? -15.594 -15.828 15.266 1 98.12 80 ALA B CA 1
ATOM 2517 C C . ALA B 1 80 ? -16.203 -14.555 14.695 1 98.12 80 ALA B C 1
ATOM 2519 O O . ALA B 1 80 ? -16.312 -13.547 15.398 1 98.12 80 ALA B O 1
ATOM 2520 N N . ASP B 1 81 ? -16.578 -14.523 13.445 1 97.62 81 ASP B N 1
ATOM 2521 C CA . ASP B 1 81 ? -17.109 -13.344 12.766 1 97.62 81 ASP B CA 1
ATOM 2522 C C . ASP B 1 81 ? -18.609 -13.461 12.562 1 97.62 81 ASP B C 1
ATOM 2524 O O . ASP B 1 81 ? -19.062 -14.18 11.672 1 97.62 81 ASP B O 1
ATOM 2528 N N . ASP B 1 82 ? -19.406 -12.641 13.195 1 96.62 82 ASP B N 1
ATOM 2529 C CA . ASP B 1 82 ? -20.859 -12.688 13.102 1 96.62 82 ASP B CA 1
ATOM 2530 C C . ASP B 1 82 ? -21.344 -12.359 11.688 1 96.62 82 ASP B C 1
ATOM 2532 O O . ASP B 1 82 ? -22.422 -12.766 11.289 1 96.62 82 ASP B O 1
ATOM 2536 N N . ALA B 1 83 ? -20.5 -11.703 10.938 1 96.62 83 ALA B N 1
ATOM 2537 C CA . ALA B 1 83 ? -20.891 -11.305 9.586 1 96.62 83 ALA B CA 1
ATOM 2538 C C . ALA B 1 83 ? -20.312 -12.273 8.555 1 96.62 83 ALA B C 1
ATOM 2540 O O . ALA B 1 83 ? -20.25 -11.945 7.363 1 96.62 83 ALA B O 1
ATOM 2541 N N . ALA B 1 84 ? -19.922 -13.445 8.984 1 97.69 84 ALA B N 1
ATOM 2542 C CA . ALA B 1 84 ? -19.328 -14.453 8.109 1 97.69 84 ALA B CA 1
ATOM 2543 C C . ALA B 1 84 ? -20.219 -14.703 6.887 1 97.69 84 ALA B C 1
ATOM 2545 O O . ALA B 1 84 ? -19.703 -14.883 5.777 1 97.69 84 ALA B O 1
ATOM 2546 N N . PRO B 1 85 ? -21.562 -14.719 7.008 1 97.62 85 PRO B N 1
ATOM 2547 C CA . PRO B 1 85 ? -22.391 -14.969 5.828 1 97.62 85 PRO B CA 1
ATOM 2548 C C . PRO B 1 85 ? -22.203 -13.922 4.738 1 97.62 85 PRO B C 1
ATOM 2550 O O . PRO B 1 85 ? -22.547 -14.156 3.576 1 97.62 85 PRO B O 1
ATOM 2553 N N . GLN B 1 86 ? -21.641 -12.789 5.09 1 96.62 86 GLN B N 1
ATOM 2554 C CA . GLN B 1 86 ? -21.438 -11.711 4.137 1 96.62 86 GLN B CA 1
ATOM 2555 C C . GLN B 1 86 ? -19.984 -11.609 3.711 1 96.62 86 GLN B C 1
ATOM 2557 O O . GLN B 1 86 ? -19.609 -10.711 2.951 1 96.62 86 GLN B O 1
ATOM 2562 N N . ARG B 1 87 ? -19.172 -12.5 4.238 1 98.06 87 ARG B N 1
ATOM 2563 C CA . ARG B 1 87 ? -17.734 -12.43 3.965 1 98.06 87 ARG B CA 1
ATOM 2564 C C . ARG B 1 87 ? -17.359 -13.32 2.785 1 98.06 87 ARG B C 1
ATOM 2566 O O . ARG B 1 87 ? -18.031 -14.32 2.52 1 98.06 87 ARG B O 1
ATOM 2573 N N . GLN B 1 88 ? -16.422 -12.977 2.07 1 98.62 88 GLN B N 1
ATOM 2574 C CA . GLN B 1 88 ? -15.688 -13.828 1.144 1 98.62 88 GLN B CA 1
ATOM 2575 C C . GLN B 1 88 ? -14.195 -13.812 1.455 1 98.62 88 GLN B C 1
ATOM 2577 O O . GLN B 1 88 ? -13.586 -12.75 1.56 1 98.62 88 GLN B O 1
ATOM 2582 N N . LEU B 1 89 ? -13.586 -14.961 1.711 1 98.88 89 LEU B N 1
ATOM 2583 C CA . LEU B 1 89 ? -12.234 -15.141 2.219 1 98.88 89 LEU B CA 1
ATOM 2584 C C . LEU B 1 89 ? -11.562 -16.344 1.571 1 98.88 89 LEU B C 1
ATOM 2586 O O . LEU B 1 89 ? -12.156 -17.438 1.508 1 98.88 89 LEU B O 1
ATOM 2590 N N . HIS B 1 90 ? -10.391 -16.141 1.049 1 98.94 90 HIS B N 1
ATOM 2591 C CA . HIS B 1 90 ? -9.68 -17.281 0.481 1 98.94 90 HIS B CA 1
ATOM 2592 C C . HIS B 1 90 ? -8.164 -17.062 0.549 1 98.94 90 HIS B C 1
ATOM 2594 O O . HIS B 1 90 ? -7.699 -15.953 0.791 1 98.94 90 HIS B O 1
ATOM 2600 N N . GLY B 1 91 ? -7.43 -18.156 0.386 1 98.88 91 GLY B N 1
ATOM 2601 C CA . GLY B 1 91 ? -5.984 -18.031 0.5 1 98.88 91 GLY B CA 1
ATOM 2602 C C . GLY B 1 91 ? -5.262 -19.359 0.361 1 98.88 91 GLY B C 1
ATOM 2603 O O . GLY B 1 91 ? -5.891 -20.391 0.112 1 98.88 91 GLY B O 1
ATOM 2604 N N . VAL B 1 92 ? -4.008 -19.25 0.378 1 98.88 92 VAL B N 1
ATOM 2605 C CA . VAL B 1 92 ? -3.105 -20.391 0.303 1 98.88 92 VAL B CA 1
ATOM 2606 C C . VAL B 1 92 ? -2.082 -20.312 1.435 1 98.88 92 VAL B C 1
ATOM 2608 O O . VAL B 1 92 ? -1.649 -19.234 1.818 1 98.88 92 VAL B O 1
ATOM 2611 N N . GLY B 1 93 ? -1.791 -21.406 2.055 1 98.56 93 GLY B N 1
ATOM 2612 C CA . GLY B 1 93 ? -0.647 -21.562 2.939 1 98.56 93 GLY B CA 1
ATOM 2613 C C . GLY B 1 93 ? 0.48 -22.359 2.324 1 98.56 93 GLY B C 1
ATOM 2614 O O . GLY B 1 93 ? 0.518 -22.562 1.107 1 98.56 93 GLY B O 1
ATOM 2615 N N . ARG B 1 94 ? 1.356 -22.828 3.059 1 96.31 94 ARG B N 1
ATOM 2616 C CA . ARG B 1 94 ? 2.504 -23.594 2.578 1 96.31 94 ARG B CA 1
ATOM 2617 C C . ARG B 1 94 ? 2.066 -24.938 2.018 1 96.31 94 ARG B C 1
ATOM 2619 O O . ARG B 1 94 ? 2.688 -25.469 1.091 1 96.31 94 ARG B O 1
ATOM 2626 N N . GLU B 1 95 ? 1.019 -25.5 2.545 1 94.5 95 GLU B N 1
ATOM 2627 C CA . GLU B 1 95 ? 0.669 -26.859 2.143 1 94.5 95 GLU B CA 1
ATOM 2628 C C . GLU B 1 95 ? -0.812 -26.969 1.792 1 94.5 95 GLU B C 1
ATOM 2630 O O . GLU B 1 95 ? -1.281 -28.031 1.384 1 94.5 95 GLU B O 1
ATOM 2635 N N . GLY B 1 96 ? -1.539 -25.922 1.994 1 97.38 96 GLY B N 1
ATOM 2636 C CA . GLY B 1 96 ? -2.971 -26.031 1.769 1 97.38 96 GLY B CA 1
ATOM 2637 C C . GLY B 1 96 ? -3.584 -24.766 1.188 1 97.38 96 GLY B C 1
ATOM 2638 O O . GLY B 1 96 ? -2.895 -23.766 1.005 1 97.38 96 GLY B O 1
ATOM 2639 N N . THR B 1 97 ? -4.867 -24.969 0.781 1 98.69 97 THR B N 1
ATOM 2640 C CA . THR B 1 97 ? -5.68 -23.859 0.272 1 98.69 97 THR B CA 1
ATOM 2641 C C . THR B 1 97 ? -6.992 -23.766 1.042 1 98.69 97 THR B C 1
ATOM 2643 O O . THR B 1 97 ? -7.367 -24.688 1.77 1 98.69 97 THR B O 1
ATOM 2646 N N . PHE B 1 98 ? -7.602 -22.688 0.943 1 98.88 98 PHE B N 1
ATOM 2647 C CA . PHE B 1 98 ? -8.898 -22.453 1.564 1 98.88 98 PHE B CA 1
ATOM 2648 C C . PHE B 1 98 ? -9.688 -21.406 0.79 1 98.88 98 PHE B C 1
ATOM 2650 O O . PHE B 1 98 ? -9.125 -20.406 0.328 1 98.88 98 PHE B O 1
ATOM 2657 N N . ALA B 1 99 ? -10.953 -21.656 0.603 1 98.88 99 ALA B N 1
ATOM 2658 C CA . ALA B 1 99 ? -11.836 -20.656 0.019 1 98.88 99 ALA B CA 1
ATOM 2659 C C . ALA B 1 99 ? -13.227 -20.719 0.632 1 98.88 99 ALA B C 1
ATOM 2661 O O . ALA B 1 99 ? -13.75 -21.812 0.888 1 98.88 99 ALA B O 1
ATOM 2662 N N . PHE B 1 100 ? -13.789 -19.625 0.9 1 98.88 100 PHE B N 1
ATOM 2663 C CA . PHE B 1 100 ? -15.117 -19.5 1.495 1 98.88 100 PHE B CA 1
ATOM 2664 C C . PHE B 1 100 ? -15.844 -18.281 0.943 1 98.88 100 PHE B C 1
ATOM 2666 O O . PHE B 1 100 ? -15.266 -17.188 0.839 1 98.88 100 PHE B O 1
ATOM 2673 N N . SER B 1 101 ? -17.047 -18.469 0.557 1 98.56 101 SER B N 1
ATOM 2674 C CA . SER B 1 101 ? -17.984 -17.391 0.247 1 98.56 101 SER B CA 1
ATOM 2675 C C . SER B 1 101 ? -19.266 -17.516 1.07 1 98.56 101 SER B C 1
ATOM 2677 O O . SER B 1 101 ? -20.016 -18.484 0.922 1 98.56 101 SER B O 1
ATOM 2679 N N . GLY B 1 102 ? -19.484 -16.516 1.845 1 98.31 102 GLY B N 1
ATOM 2680 C CA . GLY B 1 102 ? -20.703 -16.516 2.615 1 98.31 102 GLY B CA 1
ATOM 2681 C C . GLY B 1 102 ? -21.953 -16.484 1.75 1 98.31 102 GLY B C 1
ATOM 2682 O O . GLY B 1 102 ? -21.969 -15.867 0.685 1 98.31 102 GLY B O 1
ATOM 2683 N N . ALA B 1 103 ? -23.047 -17.016 2.242 1 97.25 103 ALA B N 1
ATOM 2684 C CA . ALA B 1 103 ? -24.281 -17.188 1.478 1 97.25 103 ALA B CA 1
ATOM 2685 C C . ALA B 1 103 ? -24.938 -15.852 1.157 1 97.25 103 ALA B C 1
ATOM 2687 O O . ALA B 1 103 ? -25.781 -15.758 0.266 1 97.25 103 ALA B O 1
ATOM 2688 N N . GLU B 1 104 ? -24.531 -14.836 1.826 1 96 104 GLU B N 1
ATOM 2689 C CA . GLU B 1 104 ? -25.156 -13.523 1.645 1 96 104 GLU B CA 1
ATOM 2690 C C . GLU B 1 104 ? -24.281 -12.609 0.787 1 96 104 GLU B C 1
ATOM 2692 O O . GLU B 1 104 ? -24.547 -11.414 0.682 1 96 104 GLU B O 1
ATOM 2697 N N . CYS B 1 105 ? -23.25 -13.148 0.192 1 95.12 105 CYS B N 1
ATOM 2698 C CA . CYS B 1 105 ? -22.531 -12.383 -0.819 1 95.12 105 CYS B CA 1
ATOM 2699 C C . CYS B 1 105 ? -23.438 -12.031 -1.989 1 95.12 105 CYS B C 1
ATOM 2701 O O . CYS B 1 105 ? -24.391 -12.75 -2.279 1 95.12 105 CYS B O 1
ATOM 2703 N N . VAL B 1 106 ? -23.141 -10.977 -2.682 1 92 106 VAL B N 1
ATOM 2704 C CA . VAL B 1 106 ? -23.984 -10.523 -3.775 1 92 106 VAL B CA 1
ATOM 2705 C C . VAL B 1 106 ? -23.641 -11.281 -5.055 1 92 106 VAL B C 1
ATOM 2707 O O . VAL B 1 106 ? -22.469 -11.43 -5.398 1 92 106 VAL B O 1
ATOM 2710 N N . ASP B 1 107 ? -24.641 -11.688 -5.73 1 92.56 107 ASP B N 1
ATOM 2711 C CA . ASP B 1 107 ? -24.5 -12.453 -6.961 1 92.56 107 ASP B CA 1
ATOM 2712 C C . ASP B 1 107 ? -24 -11.57 -8.109 1 92.56 107 ASP B C 1
ATOM 2714 O O . ASP B 1 107 ? -24.328 -10.383 -8.156 1 92.56 107 ASP B O 1
ATOM 2718 N N . TRP B 1 108 ? -23.5 -12.266 -9.023 1 93.75 108 TRP B N 1
ATOM 2719 C CA . TRP B 1 108 ? -22.984 -13.633 -8.992 1 93.75 108 TRP B CA 1
ATOM 2720 C C . TRP B 1 108 ? -21.719 -13.727 -8.141 1 93.75 108 TRP B C 1
ATOM 2722 O O . TRP B 1 108 ? -20.812 -12.898 -8.273 1 93.75 108 TRP B O 1
ATOM 2732 N N . PHE B 1 109 ? -21.641 -14.648 -7.273 1 97.19 109 PHE B N 1
ATOM 2733 C CA . PHE B 1 109 ? -20.422 -14.867 -6.492 1 97.19 109 PHE B CA 1
ATOM 2734 C C . PHE B 1 109 ? -20 -16.328 -6.551 1 97.19 109 PHE B C 1
ATOM 2736 O O . PHE B 1 109 ? -20.797 -17.203 -6.863 1 97.19 109 PHE B O 1
ATOM 2743 N N . GLY B 1 110 ? -18.688 -16.531 -6.344 1 97.81 110 GLY B N 1
ATOM 2744 C CA . GLY B 1 110 ? -18.141 -17.891 -6.316 1 97.81 110 GLY B CA 1
ATOM 2745 C C . GLY B 1 110 ? -16.672 -17.922 -5.949 1 97.81 110 GLY B C 1
ATOM 2746 O O . GLY B 1 110 ? -16.062 -16.875 -5.711 1 97.81 110 GLY B O 1
ATOM 2747 N N . HIS B 1 111 ? -16.188 -19.062 -5.762 1 98.75 111 HIS B N 1
ATOM 2748 C CA . HIS B 1 111 ? -14.766 -19.297 -5.512 1 98.75 111 HIS B CA 1
ATOM 2749 C C . HIS B 1 111 ? -14.32 -20.641 -6.047 1 98.75 111 HIS B C 1
ATOM 2751 O O . HIS B 1 111 ? -15.156 -21.516 -6.332 1 98.75 111 HIS B O 1
ATOM 2757 N N . GLU B 1 112 ? -13.086 -20.719 -6.262 1 98.06 112 GLU B N 1
ATOM 2758 C CA . GLU B 1 112 ? -12.461 -21.969 -6.715 1 98.06 112 GLU B CA 1
ATOM 2759 C C . GLU B 1 112 ? -11.172 -22.25 -5.953 1 98.06 112 GLU B C 1
ATOM 2761 O O . GLU B 1 112 ? -10.375 -21.328 -5.707 1 98.06 112 GLU B O 1
ATOM 2766 N N . GLU B 1 113 ? -11.008 -23.469 -5.566 1 98.19 113 GLU B N 1
ATOM 2767 C CA . GLU B 1 113 ? -9.766 -23.953 -4.969 1 98.19 113 GLU B CA 1
ATOM 2768 C C . GLU B 1 113 ? -9.047 -24.922 -5.898 1 98.19 113 GLU B C 1
ATOM 2770 O O . GLU B 1 113 ? -9.648 -25.859 -6.426 1 98.19 113 GLU B O 1
ATOM 2775 N N . ARG B 1 114 ? -7.895 -24.656 -6.109 1 97 114 ARG B N 1
ATOM 2776 C CA . ARG B 1 114 ? -6.984 -25.562 -6.805 1 97 114 ARG B CA 1
ATOM 2777 C C . ARG B 1 114 ? -5.836 -25.984 -5.895 1 97 114 ARG B C 1
ATOM 2779 O O . ARG B 1 114 ? -5.844 -25.703 -4.699 1 97 114 ARG B O 1
ATOM 2786 N N . GLU B 1 115 ? -4.918 -26.766 -6.43 1 95.19 115 GLU B N 1
ATOM 2787 C CA . GLU B 1 115 ? -3.844 -27.328 -5.613 1 95.19 115 GLU B CA 1
ATOM 2788 C C . GLU B 1 115 ? -2.953 -26.219 -5.051 1 95.19 115 GLU B C 1
ATOM 2790 O O . GLU B 1 115 ? -2.52 -26.297 -3.898 1 95.19 115 GLU B O 1
ATOM 2795 N N . HIS B 1 116 ? -2.684 -25.172 -5.84 1 97.12 116 HIS B N 1
ATOM 2796 C CA . HIS B 1 116 ? -1.677 -24.219 -5.406 1 97.12 116 HIS B CA 1
ATOM 2797 C C . HIS B 1 116 ? -2.213 -22.797 -5.477 1 97.12 116 HIS B C 1
ATOM 2799 O O . HIS B 1 116 ? -1.452 -21.828 -5.348 1 97.12 116 HIS B O 1
ATOM 2805 N N . PHE B 1 117 ? -3.486 -22.656 -5.777 1 98.69 117 PHE B N 1
ATOM 2806 C CA . PHE B 1 117 ? -4.016 -21.297 -5.836 1 98.69 117 PHE B CA 1
ATOM 2807 C C . PHE B 1 117 ? -5.527 -21.297 -5.633 1 98.69 117 PHE B C 1
ATOM 2809 O O . PHE B 1 117 ? -6.172 -22.344 -5.734 1 98.69 117 PHE B O 1
ATOM 2816 N N . THR B 1 118 ? -6.047 -20.234 -5.266 1 98.94 118 THR B N 1
ATOM 2817 C CA . THR B 1 118 ? -7.477 -20 -5.117 1 98.94 118 THR B CA 1
ATOM 2818 C C . THR B 1 118 ? -7.895 -18.734 -5.867 1 98.94 118 THR B C 1
ATOM 2820 O O . THR B 1 118 ? -7.102 -17.812 -6.027 1 98.94 118 THR B O 1
ATOM 2823 N N . VAL B 1 119 ? -9.117 -18.734 -6.395 1 98.88 119 VAL B N 1
ATOM 2824 C CA . VAL B 1 119 ? -9.75 -17.562 -6.992 1 98.88 119 VAL B CA 1
ATOM 2825 C C . VAL B 1 119 ? -11.133 -17.344 -6.383 1 98.88 119 VAL B C 1
ATOM 2827 O O . VAL B 1 119 ? -11.828 -18.312 -6.051 1 98.88 119 VAL B O 1
ATOM 2830 N N . ALA B 1 120 ? -11.492 -16.188 -6.195 1 98.75 120 ALA B N 1
ATOM 2831 C CA . ALA B 1 120 ? -12.812 -15.867 -5.664 1 98.75 120 ALA B CA 1
ATOM 2832 C C . ALA B 1 120 ? -13.305 -14.516 -6.184 1 98.75 120 ALA B C 1
ATOM 2834 O O . ALA B 1 120 ? -12.5 -13.672 -6.586 1 98.75 120 ALA B O 1
ATOM 2835 N N . GLY B 1 121 ? -14.594 -14.32 -6.211 1 97.75 121 GLY B N 1
ATOM 2836 C CA . GLY B 1 121 ? -15.172 -13.047 -6.609 1 97.75 121 GLY B CA 1
ATOM 2837 C C . GLY B 1 121 ? -16.641 -12.93 -6.281 1 97.75 121 GLY B C 1
ATOM 2838 O O . GLY B 1 121 ? -17.297 -13.93 -5.984 1 97.75 121 GLY B O 1
ATOM 2839 N N . ASN B 1 122 ? -17.078 -11.742 -6.191 1 95.81 122 ASN B N 1
ATOM 2840 C CA . ASN B 1 122 ? -18.484 -11.406 -5.965 1 95.81 122 ASN B CA 1
ATOM 2841 C C . ASN B 1 122 ? -18.922 -10.242 -6.844 1 95.81 122 ASN B C 1
ATOM 2843 O O . ASN B 1 122 ? -18.094 -9.508 -7.383 1 95.81 122 ASN B O 1
ATOM 2847 N N . MET B 1 123 ? -20.281 -10.203 -7.059 1 92.44 123 MET B N 1
ATOM 2848 C CA . MET B 1 123 ? -20.875 -9.211 -7.945 1 92.44 123 MET B CA 1
ATOM 2849 C C . MET B 1 123 ? -20.281 -9.312 -9.352 1 92.44 123 MET B C 1
ATOM 2851 O O . MET B 1 123 ? -20.016 -8.297 -9.992 1 92.44 123 MET B O 1
ATOM 2855 N N . LEU B 1 124 ? -20.047 -10.5 -9.75 1 93.88 124 LEU B N 1
ATOM 2856 C CA . LEU B 1 124 ? -19.453 -10.734 -11.062 1 93.88 124 LEU B CA 1
ATOM 2857 C C . LEU B 1 124 ? -20.531 -10.867 -12.141 1 93.88 124 LEU B C 1
ATOM 2859 O O . LEU B 1 124 ? -21.688 -11.156 -11.828 1 93.88 124 LEU B O 1
ATOM 2863 N N . THR B 1 125 ? -20.109 -10.633 -13.398 1 92.88 125 THR B N 1
ATOM 2864 C CA . THR B 1 125 ? -21.016 -10.852 -14.523 1 92.88 125 THR B CA 1
ATOM 2865 C C . THR B 1 125 ? -21.359 -12.328 -14.664 1 92.88 125 THR B C 1
ATOM 2867 O O . THR B 1 125 ? -22.375 -12.688 -15.266 1 92.88 125 THR B O 1
ATOM 2870 N N . GLY B 1 126 ? -20.484 -13.156 -14.156 1 93.38 126 GLY B N 1
ATOM 2871 C CA . GLY B 1 126 ? -20.734 -14.586 -14.188 1 93.38 126 GLY B CA 1
ATOM 2872 C C . GLY B 1 126 ? -19.5 -15.414 -13.875 1 93.38 126 GLY B C 1
ATOM 2873 O O . GLY B 1 126 ? -18.422 -14.859 -13.594 1 93.38 126 GLY B O 1
ATOM 2874 N N . GLU B 1 127 ? -19.641 -16.703 -13.977 1 95.5 127 GLU B N 1
ATOM 2875 C CA . GLU B 1 127 ? -18.609 -17.656 -13.57 1 95.5 127 GLU B CA 1
ATOM 2876 C C . GLU B 1 127 ? -17.406 -17.594 -14.5 1 95.5 127 GLU B C 1
ATOM 2878 O O . GLU B 1 127 ? -16.281 -17.938 -14.102 1 95.5 127 GLU B O 1
ATOM 2883 N N . ALA B 1 128 ? -17.641 -17.125 -15.703 1 96.75 128 ALA B N 1
ATOM 2884 C CA . ALA B 1 128 ? -16.578 -17.078 -16.703 1 96.75 128 ALA B CA 1
ATOM 2885 C C . ALA B 1 128 ? -15.422 -16.203 -16.234 1 96.75 128 ALA B C 1
ATOM 2887 O O . ALA B 1 128 ? -14.266 -16.438 -16.609 1 96.75 128 ALA B O 1
ATOM 2888 N N . VAL B 1 129 ? -15.703 -15.211 -15.359 1 96.38 129 VAL B N 1
ATOM 2889 C CA . VAL B 1 129 ? -14.672 -14.32 -14.836 1 96.38 129 VAL B CA 1
ATOM 2890 C C . VAL B 1 129 ? -13.656 -15.133 -14.031 1 96.38 129 VAL B C 1
ATOM 2892 O O . VAL B 1 129 ? -12.445 -15.023 -14.258 1 96.38 129 VAL B O 1
ATOM 2895 N N . LEU B 1 130 ? -14.07 -15.992 -13.148 1 97.75 130 LEU B N 1
ATOM 2896 C CA . LEU B 1 130 ? -13.188 -16.797 -12.312 1 97.75 130 LEU B CA 1
ATOM 2897 C C . LEU B 1 130 ? -12.477 -17.859 -13.141 1 97.75 130 LEU B C 1
ATOM 2899 O O . LEU B 1 130 ? -11.289 -18.109 -12.945 1 97.75 130 LEU B O 1
ATOM 2903 N N . GLU B 1 131 ? -13.242 -18.469 -14.023 1 97.94 131 GLU B N 1
ATOM 2904 C CA . GLU B 1 131 ? -12.688 -19.531 -14.852 1 97.94 131 GLU B CA 1
ATOM 2905 C C . GLU B 1 131 ? -11.531 -19.016 -15.711 1 97.94 131 GLU B C 1
ATOM 2907 O O . GLU B 1 131 ? -10.492 -19.656 -15.812 1 97.94 131 GLU B O 1
ATOM 2912 N N . ALA B 1 132 ? -11.75 -17.844 -16.328 1 98.12 132 ALA B N 1
ATOM 2913 C CA . ALA B 1 132 ? -10.719 -17.266 -17.188 1 98.12 132 ALA B CA 1
ATOM 2914 C C . ALA B 1 132 ? -9.5 -16.859 -16.359 1 98.12 132 ALA B C 1
ATOM 2916 O O . ALA B 1 132 ? -8.359 -17.031 -16.812 1 98.12 132 ALA B O 1
ATOM 2917 N N . THR B 1 133 ? -9.68 -16.297 -15.188 1 98.12 133 THR B N 1
ATOM 2918 C CA . THR B 1 133 ? -8.594 -15.93 -14.297 1 98.12 133 THR B CA 1
ATOM 2919 C C . THR B 1 133 ? -7.773 -17.156 -13.906 1 98.12 133 THR B C 1
ATOM 2921 O O . THR B 1 133 ? -6.547 -17.156 -14.039 1 98.12 133 THR B O 1
ATOM 2924 N N . ALA B 1 134 ? -8.484 -18.172 -13.492 1 98.69 134 ALA B N 1
ATOM 2925 C CA . ALA B 1 134 ? -7.84 -19.406 -13.055 1 98.69 134 ALA B CA 1
ATOM 2926 C C . ALA B 1 134 ? -7.078 -20.062 -14.195 1 98.69 134 ALA B C 1
ATOM 2928 O O . ALA B 1 134 ? -5.949 -20.531 -14.016 1 98.69 134 ALA B O 1
ATOM 2929 N N . ALA B 1 135 ? -7.719 -20.156 -15.32 1 98.5 135 ALA B N 1
ATOM 2930 C CA . ALA B 1 135 ? -7.121 -20.812 -16.469 1 98.5 135 ALA B CA 1
ATOM 2931 C C . ALA B 1 135 ? -5.844 -20.109 -16.922 1 98.5 135 ALA B C 1
ATOM 2933 O O . ALA B 1 135 ? -4.844 -20.75 -17.234 1 98.5 135 ALA B O 1
ATOM 2934 N N . ASN B 1 136 ? -5.902 -18.781 -17 1 98.19 136 ASN B N 1
ATOM 2935 C CA . ASN B 1 136 ? -4.727 -18.031 -17.406 1 98.19 136 ASN B CA 1
ATOM 2936 C C . ASN B 1 136 ? -3.545 -18.266 -16.469 1 98.19 136 ASN B C 1
ATOM 2938 O O . ASN B 1 136 ? -2.43 -18.516 -16.922 1 98.19 136 ASN B O 1
ATOM 2942 N N . TYR B 1 137 ? -3.777 -18.234 -15.203 1 98.25 137 TYR B N 1
ATOM 2943 C CA . TYR B 1 137 ? -2.689 -18.453 -14.258 1 98.25 137 TYR B CA 1
ATOM 2944 C C . TYR B 1 137 ? -2.156 -19.875 -14.359 1 98.25 137 TYR B C 1
ATOM 2946 O O . TYR B 1 137 ? -0.943 -20.094 -14.359 1 98.25 137 TYR B O 1
ATOM 2954 N N . ALA B 1 138 ? -3.037 -20.797 -14.375 1 97.44 138 ALA B N 1
ATOM 2955 C CA . ALA B 1 138 ? -2.646 -22.203 -14.414 1 97.44 138 ALA B CA 1
ATOM 2956 C C . ALA B 1 138 ? -1.718 -22.484 -15.594 1 97.44 138 ALA B C 1
ATOM 2958 O O . ALA B 1 138 ? -0.794 -23.297 -15.484 1 97.44 138 ALA B O 1
ATOM 2959 N N . GLU B 1 139 ? -1.958 -21.828 -16.672 1 95.56 139 GLU B N 1
ATOM 2960 C CA . GLU B 1 139 ? -1.166 -22.031 -17.891 1 95.56 139 GLU B CA 1
ATOM 2961 C C . GLU B 1 139 ? 0.243 -21.469 -17.719 1 95.56 139 GLU B C 1
ATOM 2963 O O . GLU B 1 139 ? 1.165 -21.875 -18.438 1 95.56 139 GLU B O 1
ATOM 2968 N N . ASN B 1 140 ? 0.409 -20.594 -16.797 1 92 140 ASN B N 1
ATOM 2969 C CA . ASN B 1 140 ? 1.674 -19.875 -16.688 1 92 140 ASN B CA 1
ATOM 2970 C C . ASN B 1 140 ? 2.311 -20.094 -15.312 1 92 140 ASN B C 1
ATOM 2972 O O . ASN B 1 140 ? 3.311 -19.453 -14.977 1 92 140 ASN B O 1
ATOM 2976 N N . ALA B 1 141 ? 1.734 -20.953 -14.5 1 92.81 141 ALA B N 1
ATOM 2977 C CA . ALA B 1 141 ? 2.17 -21.172 -13.133 1 92.81 141 ALA B CA 1
ATOM 2978 C C . ALA B 1 141 ? 3.547 -21.844 -13.094 1 92.81 141 ALA B C 1
ATOM 2980 O O . ALA B 1 141 ? 3.877 -22.641 -13.969 1 92.81 141 ALA B O 1
ATOM 2981 N N . VAL B 1 142 ? 4.281 -21.453 -12.164 1 88.62 142 VAL B N 1
ATOM 2982 C CA . VAL B 1 142 ? 5.566 -22.078 -11.883 1 88.62 142 VAL B CA 1
ATOM 2983 C C . VAL B 1 142 ? 5.438 -23 -10.672 1 88.62 142 VAL B C 1
ATOM 2985 O O . VAL B 1 142 ? 4.914 -22.594 -9.625 1 88.62 142 VAL B O 1
ATOM 2988 N N . HIS B 1 143 ? 5.855 -24.203 -10.82 1 88.94 143 HIS B N 1
ATOM 2989 C CA . HIS B 1 143 ? 5.809 -25.141 -9.703 1 88.94 143 HIS B CA 1
ATOM 2990 C C . HIS B 1 143 ? 6.965 -26.125 -9.758 1 88.94 143 HIS B C 1
ATOM 2992 O O . HIS B 1 143 ? 7.066 -26.906 -10.703 1 88.94 143 HIS B O 1
ATOM 2998 N N . GLU B 1 144 ? 7.746 -26.047 -8.719 1 89.25 144 GLU B N 1
ATOM 2999 C CA . GLU B 1 144 ? 8.836 -27 -8.531 1 89.25 144 GLU B CA 1
ATOM 3000 C C . GLU B 1 144 ? 9.742 -27.047 -9.75 1 89.25 144 GLU B C 1
ATOM 3002 O O . GLU B 1 144 ? 10.031 -28.125 -10.273 1 89.25 144 GLU B O 1
ATOM 3007 N N . THR B 1 145 ? 9.992 -25.859 -10.234 1 87.69 145 THR B N 1
ATOM 3008 C CA . THR B 1 145 ? 10.938 -25.703 -11.328 1 87.69 145 THR B CA 1
ATOM 3009 C C . THR B 1 145 ? 11.875 -24.516 -11.07 1 87.69 145 THR B C 1
ATOM 3011 O O . THR B 1 145 ? 11.727 -23.812 -10.07 1 87.69 145 THR B O 1
ATOM 3014 N N . THR B 1 146 ? 12.852 -24.484 -11.883 1 85.5 146 THR B N 1
ATOM 3015 C CA . THR B 1 146 ? 13.812 -23.391 -11.742 1 85.5 146 THR B CA 1
ATOM 3016 C C . THR B 1 146 ? 13.18 -22.062 -12.156 1 85.5 146 THR B C 1
ATOM 3018 O O . THR B 1 146 ? 12.477 -22 -13.172 1 85.5 146 THR B O 1
ATOM 3021 N N . ASP B 1 147 ? 13.312 -21.109 -11.359 1 80.88 147 ASP B N 1
ATOM 3022 C CA . ASP B 1 147 ? 12.883 -19.766 -11.68 1 80.88 147 ASP B CA 1
ATOM 3023 C C . ASP B 1 147 ? 14.078 -18.812 -11.805 1 80.88 147 ASP B C 1
ATOM 3025 O O . ASP B 1 147 ? 14.82 -18.609 -10.844 1 80.88 147 ASP B O 1
ATOM 3029 N N . PRO B 1 148 ? 14.141 -18.281 -12.953 1 77.25 148 PRO B N 1
ATOM 3030 C CA . PRO B 1 148 ? 15.312 -17.438 -13.172 1 77.25 148 PRO B CA 1
ATOM 3031 C C . PRO B 1 148 ? 15.156 -16.047 -12.547 1 77.25 148 PRO B C 1
ATOM 3033 O O . PRO B 1 148 ? 16.109 -15.266 -12.531 1 77.25 148 PRO B O 1
ATOM 3036 N N . TRP B 1 149 ? 13.984 -15.758 -12.125 1 76.75 149 TRP B N 1
ATOM 3037 C CA . TRP B 1 149 ? 13.719 -14.406 -11.633 1 76.75 149 TRP B CA 1
ATOM 3038 C C . TRP B 1 149 ? 14.117 -14.273 -10.172 1 76.75 149 TRP B C 1
ATOM 3040 O O . TRP B 1 149 ? 13.258 -14.047 -9.312 1 76.75 149 TRP B O 1
ATOM 3050 N N . THR B 1 150 ? 15.43 -14.484 -10.016 1 68.94 150 THR B N 1
ATOM 3051 C CA . THR B 1 150 ? 16.031 -14.453 -8.688 1 68.94 150 THR B CA 1
ATOM 3052 C C . THR B 1 150 ? 17.094 -13.359 -8.602 1 68.94 150 THR B C 1
ATOM 3054 O O . THR B 1 150 ? 18.141 -13.461 -9.227 1 68.94 150 THR B O 1
ATOM 3057 N N . GLY B 1 151 ? 16.812 -12.211 -8.102 1 64.56 151 GLY B N 1
ATOM 3058 C CA . GLY B 1 151 ? 17.797 -11.164 -7.898 1 64.56 151 GLY B CA 1
ATOM 3059 C C . GLY B 1 151 ? 17.938 -10.227 -9.086 1 64.56 151 GLY B C 1
ATOM 3060 O O . GLY B 1 151 ? 17.141 -10.297 -10.031 1 64.56 151 GLY B O 1
ATOM 3061 N N . PRO B 1 152 ? 18.922 -9.305 -9.016 1 66.75 152 PRO B N 1
ATOM 3062 C CA . PRO B 1 152 ? 19.109 -8.273 -10.039 1 66.75 152 PRO B CA 1
ATOM 3063 C C . PRO B 1 152 ? 19.469 -8.852 -11.406 1 66.75 152 PRO B C 1
ATOM 3065 O O . PRO B 1 152 ? 19.141 -8.258 -12.438 1 66.75 152 PRO B O 1
ATOM 3068 N N . GLU B 1 153 ? 20.078 -9.969 -11.398 1 67.56 153 GLU B N 1
ATOM 3069 C CA . GLU B 1 153 ? 20.5 -10.57 -12.656 1 67.56 153 GLU B CA 1
ATOM 3070 C C . GLU B 1 153 ? 19.328 -11.156 -13.422 1 67.56 153 GLU B C 1
ATOM 3072 O O . GLU B 1 153 ? 19.438 -11.445 -14.609 1 67.56 153 GLU B O 1
ATOM 3077 N N . SER B 1 154 ? 18.25 -11.141 -12.688 1 71.38 154 SER B N 1
ATOM 3078 C CA . SER B 1 154 ? 17.094 -11.805 -13.273 1 71.38 154 SER B CA 1
ATOM 3079 C C . SER B 1 154 ? 16.281 -10.844 -14.125 1 71.38 154 SER B C 1
ATOM 3081 O O . SER B 1 154 ? 15.367 -11.258 -14.844 1 71.38 154 SER B O 1
ATOM 3083 N N . VAL B 1 155 ? 16.672 -9.688 -14.062 1 73.69 155 VAL B N 1
ATOM 3084 C CA . VAL B 1 155 ? 15.93 -8.734 -14.867 1 73.69 155 VAL B CA 1
ATOM 3085 C C . VAL B 1 155 ? 16.344 -8.859 -16.328 1 73.69 155 VAL B C 1
ATOM 3087 O O . VAL B 1 155 ? 17.266 -8.172 -16.797 1 73.69 155 VAL B O 1
ATOM 3090 N N . THR B 1 156 ? 15.711 -9.75 -17 1 74.56 156 THR B N 1
ATOM 3091 C CA . THR B 1 156 ? 16.016 -10.023 -18.406 1 74.56 156 THR B CA 1
ATOM 3092 C C . THR B 1 156 ? 14.734 -10.195 -19.219 1 74.56 156 THR B C 1
ATOM 3094 O O . THR B 1 156 ? 13.688 -10.562 -18.672 1 74.56 156 THR B O 1
ATOM 3097 N N . ASP B 1 157 ? 14.828 -9.844 -20.453 1 72.25 157 ASP B N 1
ATOM 3098 C CA . ASP B 1 157 ? 13.703 -10.023 -21.359 1 72.25 157 ASP B CA 1
ATOM 3099 C C . ASP B 1 157 ? 13.742 -11.398 -22.016 1 72.25 157 ASP B C 1
ATOM 3101 O O . ASP B 1 157 ? 12.82 -11.773 -22.75 1 72.25 157 ASP B O 1
ATOM 3105 N N . GLU B 1 158 ? 14.672 -12.164 -21.75 1 72.25 158 GLU B N 1
ATOM 3106 C CA . GLU B 1 158 ? 14.906 -13.422 -22.453 1 72.25 158 GLU B CA 1
ATOM 3107 C C . GLU B 1 158 ? 14.305 -14.602 -21.688 1 72.25 158 GLU B C 1
ATOM 3109 O O . GLU B 1 158 ? 14.25 -15.719 -22.203 1 72.25 158 GLU B O 1
ATOM 3114 N N . ALA B 1 159 ? 13.805 -14.258 -20.594 1 73 159 ALA B N 1
ATOM 3115 C CA . ALA B 1 159 ? 13.289 -15.359 -19.797 1 73 159 ALA B CA 1
ATOM 3116 C C . ALA B 1 159 ? 12.023 -15.945 -20.406 1 73 159 ALA B C 1
ATOM 3118 O O . ALA B 1 159 ? 11.203 -15.219 -20.969 1 73 159 ALA B O 1
ATOM 3119 N N . GLU B 1 160 ? 11.844 -17.234 -20.297 1 74.38 160 GLU B N 1
ATOM 3120 C CA . GLU B 1 160 ? 10.711 -17.969 -20.844 1 74.38 160 GLU B CA 1
ATOM 3121 C C . GLU B 1 160 ? 9.422 -17.641 -20.094 1 74.38 160 GLU B C 1
ATOM 3123 O O . GLU B 1 160 ? 8.328 -17.812 -20.641 1 74.38 160 GLU B O 1
ATOM 3128 N N . THR B 1 161 ? 9.641 -17.328 -18.891 1 83.12 161 THR B N 1
ATOM 3129 C CA . THR B 1 161 ? 8.484 -16.984 -18.062 1 83.12 161 THR B CA 1
ATOM 3130 C C . THR B 1 161 ? 8.578 -15.555 -17.547 1 83.12 161 THR B C 1
ATOM 3132 O O . THR B 1 161 ? 9.648 -14.953 -17.578 1 83.12 161 THR B O 1
ATOM 3135 N N . ASP B 1 162 ? 7.41 -15.047 -17.203 1 91.44 162 ASP B N 1
ATOM 3136 C CA . ASP B 1 162 ? 7.367 -13.719 -16.609 1 91.44 162 ASP B CA 1
ATOM 3137 C C . ASP B 1 162 ? 7.426 -13.805 -15.086 1 91.44 162 ASP B C 1
ATOM 3139 O O . ASP B 1 162 ? 7.133 -14.852 -14.508 1 91.44 162 ASP B O 1
ATOM 3143 N N . PRO B 1 163 ? 7.902 -12.695 -14.445 1 93.06 163 PRO B N 1
ATOM 3144 C CA . PRO B 1 163 ? 7.805 -12.656 -12.984 1 93.06 163 PRO B CA 1
ATOM 3145 C C . PRO B 1 163 ? 6.375 -12.867 -12.484 1 93.06 163 PRO B C 1
ATOM 3147 O O . PRO B 1 163 ? 5.418 -12.516 -13.18 1 93.06 163 PRO B O 1
ATOM 3150 N N . LEU B 1 164 ? 6.227 -13.438 -11.32 1 95.75 164 LEU B N 1
ATOM 3151 C CA . LEU B 1 164 ? 4.922 -13.805 -10.773 1 95.75 164 LEU B CA 1
ATOM 3152 C C . LEU B 1 164 ? 3.977 -12.609 -10.773 1 95.75 164 LEU B C 1
ATOM 3154 O O . LEU B 1 164 ? 2.801 -12.742 -11.125 1 95.75 164 LEU B O 1
ATOM 3158 N N . ALA B 1 165 ? 4.453 -11.445 -10.344 1 97.25 165 ALA B N 1
ATOM 3159 C CA . ALA B 1 165 ? 3.594 -10.266 -10.32 1 97.25 165 ALA B CA 1
ATOM 3160 C C . ALA B 1 165 ? 2.936 -10.039 -11.68 1 97.25 165 ALA B C 1
ATOM 3162 O O . ALA B 1 165 ? 1.73 -9.797 -11.758 1 97.25 165 ALA B O 1
ATOM 3163 N N . LYS B 1 166 ? 3.719 -10.133 -12.727 1 97 166 LYS B N 1
ATOM 3164 C CA . LYS B 1 166 ? 3.205 -9.938 -14.078 1 97 166 LYS B CA 1
ATOM 3165 C C . LYS B 1 166 ? 2.205 -11.031 -14.445 1 97 166 LYS B C 1
ATOM 3167 O O . LYS B 1 166 ? 1.169 -10.75 -15.055 1 97 166 LYS B O 1
ATOM 3172 N N . ARG B 1 167 ? 2.498 -12.227 -14.125 1 97.5 167 ARG B N 1
ATOM 3173 C CA . ARG B 1 167 ? 1.589 -13.328 -14.414 1 97.5 167 ARG B CA 1
ATOM 3174 C C . ARG B 1 167 ? 0.264 -13.156 -13.68 1 97.5 167 ARG B C 1
ATOM 3176 O O . ARG B 1 167 ? -0.796 -13.484 -14.219 1 97.5 167 ARG B O 1
ATOM 3183 N N . LEU B 1 168 ? 0.277 -12.672 -12.477 1 98.75 168 LEU B N 1
ATOM 3184 C CA . LEU B 1 168 ? -0.942 -12.422 -11.719 1 98.75 168 LEU B CA 1
ATOM 3185 C C . LEU B 1 168 ? -1.752 -11.297 -12.344 1 98.75 168 LEU B C 1
ATOM 3187 O O . LEU B 1 168 ? -2.982 -11.359 -12.398 1 98.75 168 LEU B O 1
ATOM 3191 N N . ILE B 1 169 ? -1.06 -10.266 -12.773 1 98.75 169 ILE B N 1
ATOM 3192 C CA . ILE B 1 169 ? -1.737 -9.164 -13.445 1 98.75 169 ILE B CA 1
ATOM 3193 C C . ILE B 1 169 ? -2.4 -9.672 -14.727 1 98.75 169 ILE B C 1
ATOM 3195 O O . ILE B 1 169 ? -3.529 -9.289 -15.039 1 98.75 169 ILE B O 1
ATOM 3199 N N . ASP B 1 170 ? -1.715 -10.508 -15.484 1 98.25 170 ASP B N 1
ATOM 3200 C CA . ASP B 1 170 ? -2.271 -11.094 -16.703 1 98.25 170 ASP B CA 1
ATOM 3201 C C . ASP B 1 170 ? -3.482 -11.969 -16.375 1 98.25 170 ASP B C 1
ATOM 3203 O O . ASP B 1 170 ? -4.441 -12.016 -17.156 1 98.25 170 ASP B O 1
ATOM 3207 N N . ALA B 1 171 ? -3.416 -12.688 -15.32 1 98.5 171 ALA B N 1
ATOM 3208 C CA . ALA B 1 171 ? -4.566 -13.477 -14.891 1 98.5 171 ALA B CA 1
ATOM 3209 C C . ALA B 1 171 ? -5.77 -12.586 -14.602 1 98.5 171 ALA B C 1
ATOM 3211 O O . ALA B 1 171 ? -6.891 -12.883 -15.016 1 98.5 171 ALA B O 1
ATOM 3212 N N . LEU B 1 172 ? -5.59 -11.484 -13.883 1 98.06 172 LEU B N 1
ATOM 3213 C CA . LEU B 1 172 ? -6.66 -10.523 -13.641 1 98.06 172 LEU B CA 1
ATOM 3214 C C . LEU B 1 172 ? -7.242 -10.016 -14.953 1 98.06 172 LEU B C 1
ATOM 3216 O O . LEU B 1 172 ? -8.461 -9.867 -15.086 1 98.06 172 LEU B O 1
ATOM 3220 N N . ALA B 1 173 ? -6.332 -9.734 -15.883 1 97.75 173 ALA B N 1
ATOM 3221 C CA . ALA B 1 173 ? -6.754 -9.211 -17.172 1 97.75 173 ALA B CA 1
ATOM 3222 C C . ALA B 1 173 ? -7.68 -10.195 -17.891 1 97.75 173 ALA B C 1
ATOM 3224 O O . ALA B 1 173 ? -8.664 -9.789 -18.516 1 97.75 173 ALA B O 1
ATOM 3225 N N . ALA B 1 174 ? -7.34 -11.461 -17.844 1 97.88 174 ALA B N 1
ATOM 3226 C CA . ALA B 1 174 ? -8.156 -12.492 -18.469 1 97.88 174 ALA B CA 1
ATOM 3227 C C . ALA B 1 174 ? -9.57 -12.5 -17.891 1 97.88 174 ALA B C 1
ATOM 3229 O O . ALA B 1 174 ? -10.555 -12.57 -18.641 1 97.88 174 ALA B O 1
ATOM 3230 N N . GLY B 1 175 ? -9.688 -12.453 -16.594 1 96.75 175 GLY B N 1
ATOM 3231 C CA . GLY B 1 175 ? -11 -12.383 -15.961 1 96.75 175 GLY B CA 1
ATOM 3232 C C . GLY B 1 175 ? -11.742 -11.102 -16.281 1 96.75 175 GLY B C 1
ATOM 3233 O O . GLY B 1 175 ? -12.953 -11.117 -16.5 1 96.75 175 GLY B O 1
ATOM 3234 N N . TYR B 1 176 ? -10.992 -10.016 -16.234 1 95.19 176 TYR B N 1
ATOM 3235 C CA . TYR B 1 176 ? -11.562 -8.703 -16.5 1 95.19 176 TYR B CA 1
ATOM 3236 C C . TYR B 1 176 ? -12.18 -8.656 -17.906 1 95.19 176 TYR B C 1
ATOM 3238 O O . TYR B 1 176 ? -13.227 -8.047 -18.109 1 95.19 176 TYR B O 1
ATOM 3246 N N . LEU B 1 177 ? -11.578 -9.258 -18.891 1 93.75 177 LEU B N 1
ATOM 3247 C CA . LEU B 1 177 ? -12.031 -9.289 -20.281 1 93.75 177 LEU B CA 1
ATOM 3248 C C . LEU B 1 177 ? -13.367 -10.016 -20.406 1 93.75 177 LEU B C 1
ATOM 3250 O O . LEU B 1 177 ? -14.133 -9.766 -21.344 1 93.75 177 LEU B O 1
ATOM 3254 N N . GLU B 1 178 ? -13.641 -10.945 -19.562 1 93.25 178 GLU B N 1
ATOM 3255 C CA . GLU B 1 178 ? -14.891 -11.703 -19.578 1 93.25 178 GLU B CA 1
ATOM 3256 C C . GLU B 1 178 ? -16.047 -10.875 -19.031 1 93.25 178 GLU B C 1
ATOM 3258 O O . GLU B 1 178 ? -17.188 -11.336 -19 1 93.25 178 GLU B O 1
ATOM 3263 N N . GLY B 1 179 ? -15.859 -9.648 -18.812 1 81 179 GLY B N 1
ATOM 3264 C CA . GLY B 1 179 ? -16.922 -8.766 -18.359 1 81 179 GLY B CA 1
ATOM 3265 C C . GLY B 1 179 ? -16.547 -7.969 -17.125 1 81 179 GLY B C 1
ATOM 3266 O O . GLY B 1 179 ? -17.172 -6.949 -16.828 1 81 179 GLY B O 1
ATOM 3267 N N . GLY B 1 180 ? -15.578 -8.391 -16.797 1 60.81 180 GLY B N 1
ATOM 3268 C CA . GLY B 1 180 ? -15.141 -7.691 -15.609 1 60.81 180 GLY B CA 1
ATOM 3269 C C . GLY B 1 180 ? -16.281 -7.27 -14.703 1 60.81 180 GLY B C 1
ATOM 3270 O O . GLY B 1 180 ? -16.938 -8.109 -14.086 1 60.81 180 GLY B O 1
ATOM 3271 N N . ASP B 1 181 ? -16.422 -5.848 -14.75 1 52.66 181 ASP B N 1
ATOM 3272 C CA . ASP B 1 181 ? -17.422 -5.254 -13.875 1 52.66 181 ASP B CA 1
ATOM 3273 C C . ASP B 1 181 ? -18.547 -4.609 -14.68 1 52.66 181 ASP B C 1
ATOM 3275 O O . ASP B 1 181 ? -18.312 -3.693 -15.469 1 52.66 181 ASP B O 1
ATOM 3279 N N . LYS B 1 182 ? -19.688 -5.191 -14.672 1 53.22 182 LYS B N 1
ATOM 3280 C CA . LYS B 1 182 ? -20.875 -4.738 -15.398 1 53.22 182 LYS B CA 1
ATOM 3281 C C . LYS B 1 182 ? -21.359 -3.385 -14.875 1 53.22 182 LYS B C 1
ATOM 3283 O O . LYS B 1 182 ? -22.188 -2.729 -15.516 1 53.22 182 LYS B O 1
ATOM 3288 N N . ARG B 1 183 ? -21.016 -3.072 -13.688 1 54.47 183 ARG B N 1
ATOM 3289 C CA . ARG B 1 183 ? -21.609 -1.897 -13.047 1 54.47 183 ARG B CA 1
ATOM 3290 C C . ARG B 1 183 ? -21.062 -0.611 -13.656 1 54.47 183 ARG B C 1
ATOM 3292 O O . ARG B 1 183 ? -20.328 0.132 -12.992 1 54.47 183 ARG B O 1
ATOM 3299 N N . GLU B 1 184 ? -21.438 -0.539 -14.773 1 62.16 184 GLU B N 1
ATOM 3300 C CA . GLU B 1 184 ? -20.953 0.59 -15.562 1 62.16 184 GLU B CA 1
ATOM 3301 C C . GLU B 1 184 ? -21.25 1.916 -14.867 1 62.16 184 GLU B C 1
ATOM 3303 O O . GLU B 1 184 ? -20.641 2.939 -15.188 1 62.16 184 GLU B O 1
ATOM 3308 N N . GLU B 1 185 ? -21.875 1.713 -13.719 1 68.69 185 GLU B N 1
ATOM 3309 C CA . GLU B 1 185 ? -22.312 2.943 -13.07 1 68.69 185 GLU B CA 1
ATOM 3310 C C . GLU B 1 185 ? -21.281 3.43 -12.062 1 68.69 185 GLU B C 1
ATOM 3312 O O . GLU B 1 185 ? -21.312 4.582 -11.625 1 68.69 185 GLU B O 1
ATOM 3317 N N . LEU B 1 186 ? -20.391 2.59 -11.625 1 79.12 186 LEU B N 1
ATOM 3318 C CA . LEU B 1 186 ? -19.25 3.018 -10.812 1 79.12 186 LEU B CA 1
ATOM 3319 C C . LEU B 1 186 ? -17.969 3.033 -11.641 1 79.12 186 LEU B C 1
ATOM 3321 O O . LEU B 1 186 ? -17.266 2.025 -11.719 1 79.12 186 LEU B O 1
ATOM 3325 N N . PRO B 1 187 ? -17.703 4.168 -12.047 1 88 187 PRO B N 1
ATOM 3326 C CA . PRO B 1 187 ? -16.625 4.184 -13.031 1 88 187 PRO B CA 1
ATOM 3327 C C . PRO B 1 187 ? -15.234 4.078 -12.391 1 88 187 PRO B C 1
ATOM 3329 O O . PRO B 1 187 ? -14.289 3.623 -13.031 1 88 187 PRO B O 1
ATOM 3332 N N . ILE B 1 188 ? -15.141 4.484 -11.125 1 94.25 188 ILE B N 1
ATOM 3333 C CA . ILE B 1 188 ? -13.828 4.5 -10.5 1 94.25 188 ILE B CA 1
ATOM 3334 C C . ILE B 1 188 ? -13.531 3.131 -9.898 1 94.25 188 ILE B C 1
ATOM 3336 O O . ILE B 1 188 ? -14.336 2.592 -9.141 1 94.25 188 ILE B O 1
ATOM 3340 N N . GLN B 1 189 ? -12.391 2.613 -10.258 1 95.69 189 GLN B N 1
ATOM 3341 C CA . GLN B 1 189 ? -11.961 1.264 -9.906 1 95.69 189 GLN B CA 1
ATOM 3342 C C . GLN B 1 189 ? -10.562 1.272 -9.305 1 95.69 189 GLN B C 1
ATOM 3344 O O . GLN B 1 189 ? -9.922 2.322 -9.227 1 95.69 189 GLN B O 1
ATOM 3349 N N . SER B 1 190 ? -10.117 0.119 -8.844 1 98.06 190 SER B N 1
ATOM 3350 C CA . SER B 1 190 ? -8.758 -0.063 -8.328 1 98.06 190 SER B CA 1
ATOM 3351 C C . SER B 1 190 ? -8.273 -1.491 -8.547 1 98.06 190 SER B C 1
ATOM 3353 O O . SER B 1 190 ? -9.07 -2.383 -8.859 1 98.06 190 SER B O 1
ATOM 3355 N N . ALA B 1 191 ? -7.023 -1.698 -8.492 1 98.69 191 ALA B N 1
ATOM 3356 C CA . ALA B 1 191 ? -6.363 -2.996 -8.609 1 98.69 191 ALA B CA 1
ATOM 3357 C C . ALA B 1 191 ? -5.043 -3.014 -7.84 1 98.69 191 ALA B C 1
ATOM 3359 O O . ALA B 1 191 ? -4.473 -1.959 -7.547 1 98.69 191 ALA B O 1
ATOM 3360 N N . ALA B 1 192 ? -4.609 -4.188 -7.477 1 98.94 192 ALA B N 1
ATOM 3361 C CA . ALA B 1 192 ? -3.348 -4.336 -6.75 1 98.94 192 ALA B CA 1
ATOM 3362 C C . ALA B 1 192 ? -2.754 -5.727 -6.957 1 98.94 192 ALA B C 1
ATOM 3364 O O . ALA B 1 192 ? -3.473 -6.672 -7.285 1 98.94 192 ALA B O 1
ATOM 3365 N N . VAL B 1 193 ? -1.477 -5.793 -6.816 1 98.94 193 VAL B N 1
ATOM 3366 C CA . VAL B 1 193 ? -0.743 -7.055 -6.812 1 98.94 193 VAL B CA 1
ATOM 3367 C C . VAL B 1 193 ? 0.34 -7.02 -5.734 1 98.94 193 VAL B C 1
ATOM 3369 O O . VAL B 1 193 ? 0.971 -5.984 -5.516 1 98.94 193 VAL B O 1
ATOM 3372 N N . ALA B 1 194 ? 0.527 -8.094 -5.02 1 98.75 194 ALA B N 1
ATOM 3373 C CA . ALA B 1 194 ? 1.562 -8.234 -3.998 1 98.75 194 ALA B CA 1
ATOM 3374 C C . ALA B 1 194 ? 2.162 -9.641 -4.012 1 98.75 194 ALA B C 1
ATOM 3376 O O . ALA B 1 194 ? 1.436 -10.633 -4.102 1 98.75 194 ALA B O 1
ATOM 3377 N N . VAL B 1 195 ? 3.471 -9.703 -3.98 1 97.69 195 VAL B N 1
ATOM 3378 C CA . VAL B 1 195 ? 4.207 -10.961 -4.004 1 97.69 195 VAL B CA 1
ATOM 3379 C C . VAL B 1 195 ? 5.242 -10.977 -2.877 1 97.69 195 VAL B C 1
ATOM 3381 O O . VAL B 1 195 ? 5.906 -9.969 -2.625 1 97.69 195 VAL B O 1
ATOM 3384 N N . ALA B 1 196 ? 5.371 -12.055 -2.172 1 97 196 ALA B N 1
ATOM 3385 C CA . ALA B 1 196 ? 6.402 -12.297 -1.166 1 97 196 ALA B CA 1
ATOM 3386 C C . ALA B 1 196 ? 7.125 -13.617 -1.421 1 97 196 ALA B C 1
ATOM 3388 O O . ALA B 1 196 ? 6.531 -14.562 -1.938 1 97 196 ALA B O 1
ATOM 3389 N N . THR B 1 197 ? 8.359 -13.656 -1.088 1 95.44 197 THR B N 1
ATOM 3390 C CA . THR B 1 197 ? 9.164 -14.859 -1.284 1 95.44 197 THR B CA 1
ATOM 3391 C C . THR B 1 197 ? 10.031 -15.133 -0.058 1 95.44 197 THR B C 1
ATOM 3393 O O . THR B 1 197 ? 10.328 -14.227 0.715 1 95.44 197 THR B O 1
ATOM 3396 N N . THR B 1 198 ? 10.391 -16.375 0.138 1 95.5 198 THR B N 1
ATOM 3397 C CA . THR B 1 198 ? 11.312 -16.766 1.2 1 95.5 198 THR B CA 1
ATOM 3398 C C . THR B 1 198 ? 12.758 -16.516 0.783 1 95.5 198 THR B C 1
ATOM 3400 O O . THR B 1 198 ? 13.672 -16.641 1.598 1 95.5 198 THR B O 1
ATOM 3403 N N . GLU B 1 199 ? 12.938 -16.141 -0.474 1 91.88 199 GLU B N 1
ATOM 3404 C CA . GLU B 1 199 ? 14.281 -15.859 -0.969 1 91.88 199 GLU B CA 1
ATOM 3405 C C . GLU B 1 199 ? 14.773 -14.5 -0.485 1 91.88 199 GLU B C 1
ATOM 3407 O O . GLU B 1 199 ? 14.078 -13.492 -0.626 1 91.88 199 GLU B O 1
ATOM 3412 N N . HIS B 1 200 ? 15.906 -14.484 0.105 1 85.69 200 HIS B N 1
ATOM 3413 C CA . HIS B 1 200 ? 16.531 -13.219 0.485 1 85.69 200 HIS B CA 1
ATOM 3414 C C . HIS B 1 200 ? 17.094 -12.492 -0.731 1 85.69 200 HIS B C 1
ATOM 3416 O O . HIS B 1 200 ? 17.766 -13.102 -1.568 1 85.69 200 HIS B O 1
ATOM 3422 N N . ARG B 1 201 ? 16.781 -11.25 -0.849 1 79.62 201 ARG B N 1
ATOM 3423 C CA . ARG B 1 201 ? 17.312 -10.391 -1.902 1 79.62 201 ARG B CA 1
ATOM 3424 C C . ARG B 1 201 ? 17.844 -9.086 -1.324 1 79.62 201 ARG B C 1
ATOM 3426 O O . ARG B 1 201 ? 17.219 -8.477 -0.455 1 79.62 201 ARG B O 1
ATOM 3433 N N . ASP B 1 202 ? 18.969 -8.695 -1.812 1 74.69 202 ASP B N 1
ATOM 3434 C CA . ASP B 1 202 ? 19.562 -7.449 -1.343 1 74.69 202 ASP B CA 1
ATOM 3435 C C . ASP B 1 202 ? 18.703 -6.25 -1.736 1 74.69 202 ASP B C 1
ATOM 3437 O O . ASP B 1 202 ? 18.547 -5.309 -0.957 1 74.69 202 ASP B O 1
ATOM 3441 N N . VAL B 1 203 ? 18.25 -6.375 -2.953 1 77.69 203 VAL B N 1
ATOM 3442 C CA . VAL B 1 203 ? 17.359 -5.336 -3.445 1 77.69 203 VAL B CA 1
ATOM 3443 C C . VAL B 1 203 ? 16.016 -5.953 -3.828 1 77.69 203 VAL B C 1
ATOM 3445 O O . VAL B 1 203 ? 15.945 -6.805 -4.715 1 77.69 203 VAL B O 1
ATOM 3448 N N . VAL B 1 204 ? 15.031 -5.516 -3.191 1 83.56 204 VAL B N 1
ATOM 3449 C CA . VAL B 1 204 ? 13.695 -6.043 -3.461 1 83.56 204 VAL B CA 1
ATOM 3450 C C . VAL B 1 204 ? 13.109 -5.363 -4.695 1 83.56 204 VAL B C 1
ATOM 3452 O O . VAL B 1 204 ? 13.086 -4.133 -4.785 1 83.56 204 VAL B O 1
ATOM 3455 N N . PRO B 1 205 ? 12.703 -6.141 -5.656 1 90.56 205 PRO B N 1
ATOM 3456 C CA . PRO B 1 205 ? 12.086 -5.527 -6.832 1 90.56 205 PRO B CA 1
ATOM 3457 C C . PRO B 1 205 ? 10.836 -4.723 -6.492 1 90.56 205 PRO B C 1
ATOM 3459 O O . PRO B 1 205 ? 9.906 -5.246 -5.871 1 90.56 205 PRO B O 1
ATOM 3462 N N . PRO B 1 206 ? 10.789 -3.529 -6.926 1 93.94 206 PRO B N 1
ATOM 3463 C CA . PRO B 1 206 ? 9.641 -2.684 -6.594 1 93.94 206 PRO B CA 1
ATOM 3464 C C . PRO B 1 206 ? 8.367 -3.107 -7.316 1 93.94 206 PRO B C 1
ATOM 3466 O O . PRO B 1 206 ? 7.277 -2.615 -6.996 1 93.94 206 PRO B O 1
ATOM 3469 N N . TYR B 1 207 ? 8.43 -4.012 -8.258 1 95.5 207 TYR B N 1
ATOM 3470 C CA . TYR B 1 207 ? 7.254 -4.406 -9.023 1 95.5 207 TYR B CA 1
ATOM 3471 C C . TYR B 1 207 ? 6.531 -5.566 -8.352 1 95.5 207 TYR B C 1
ATOM 3473 O O . TYR B 1 207 ? 5.555 -6.094 -8.891 1 95.5 207 TYR B O 1
ATOM 3481 N N . ASN B 1 208 ? 6.965 -5.965 -7.164 1 96.19 208 ASN B N 1
ATOM 3482 C CA . ASN B 1 208 ? 6.344 -7.07 -6.445 1 96.19 208 ASN B CA 1
ATOM 3483 C C . ASN B 1 208 ? 5.25 -6.578 -5.504 1 96.19 208 ASN B C 1
ATOM 3485 O O . ASN B 1 208 ? 4.605 -7.379 -4.816 1 96.19 208 ASN B O 1
ATOM 3489 N N . ASP B 1 209 ? 5.016 -5.363 -5.379 1 98.31 209 ASP B N 1
ATOM 3490 C CA . ASP B 1 209 ? 3.963 -4.75 -4.57 1 98.31 209 ASP B CA 1
ATOM 3491 C C . ASP B 1 209 ? 3.479 -3.445 -5.195 1 98.31 209 ASP B C 1
ATOM 3493 O O . ASP B 1 209 ? 4.062 -2.385 -4.961 1 98.31 209 ASP B O 1
ATOM 3497 N N . LEU B 1 210 ? 2.416 -3.568 -5.934 1 98.88 210 LEU B N 1
ATOM 3498 C CA . LEU B 1 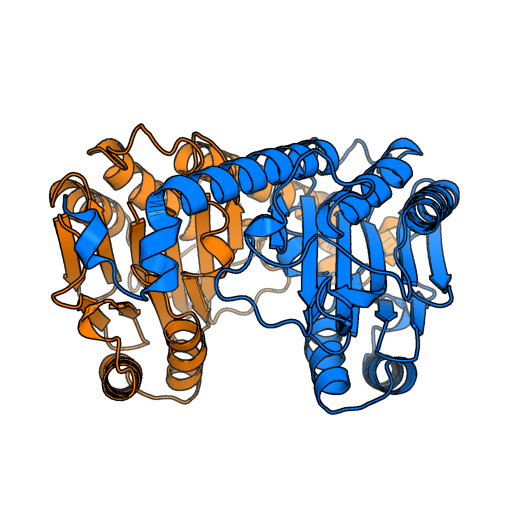210 ? 1.929 -2.443 -6.723 1 98.88 210 LEU B CA 1
ATOM 3499 C C . LEU B 1 210 ? 0.442 -2.209 -6.477 1 98.88 210 LEU B C 1
ATOM 3501 O O . LEU B 1 210 ? -0.325 -3.162 -6.328 1 98.88 210 LEU B O 1
ATOM 3505 N N . ARG B 1 211 ? 0.117 -0.942 -6.48 1 98.94 211 ARG B N 1
ATOM 3506 C CA . ARG B 1 211 ? -1.276 -0.527 -6.363 1 98.94 211 ARG B CA 1
ATOM 3507 C C . ARG B 1 211 ? -1.644 0.47 -7.457 1 98.94 211 ARG B C 1
ATOM 3509 O O . ARG B 1 211 ? -0.807 1.268 -7.883 1 98.94 211 ARG B O 1
ATOM 3516 N N . VAL B 1 212 ? -2.811 0.387 -7.945 1 98.88 212 VAL B N 1
ATOM 3517 C CA . VAL B 1 212 ? -3.578 1.424 -8.625 1 98.88 212 VAL B CA 1
ATOM 3518 C C . VAL B 1 212 ? -4.844 1.738 -7.832 1 98.88 212 VAL B C 1
ATOM 3520 O O . VAL B 1 212 ? -5.824 0.992 -7.891 1 98.88 212 VAL B O 1
ATOM 3523 N N . ASP B 1 213 ? -4.828 2.879 -7.203 1 98.81 213 ASP B N 1
ATOM 3524 C CA . ASP B 1 213 ? -5.793 3.068 -6.121 1 98.81 213 ASP B CA 1
ATOM 3525 C C . ASP B 1 213 ? -7.082 3.695 -6.641 1 98.81 213 ASP B C 1
ATOM 3527 O O . ASP B 1 213 ? -8.133 3.576 -6.008 1 98.81 213 ASP B O 1
ATOM 3531 N N . ALA B 1 214 ? -7.062 4.395 -7.738 1 98.69 214 ALA B N 1
ATOM 3532 C CA . ALA B 1 214 ? -8.273 4.961 -8.328 1 98.69 214 ALA B CA 1
ATOM 3533 C C . ALA B 1 214 ? -8.07 5.262 -9.812 1 98.69 214 ALA B C 1
ATOM 3535 O O . ALA B 1 214 ? -7.191 6.043 -10.18 1 98.69 214 ALA B O 1
ATOM 3536 N N . THR B 1 215 ? -8.812 4.668 -10.609 1 97.94 215 THR B N 1
ATOM 3537 C CA . THR B 1 215 ? -8.734 4.816 -12.062 1 97.94 215 THR B CA 1
ATOM 3538 C C . THR B 1 215 ? -9.977 4.238 -12.734 1 97.94 215 THR B C 1
ATOM 3540 O O . THR B 1 215 ? -10.773 3.557 -12.086 1 97.94 215 THR B O 1
ATOM 3543 N N . GLU B 1 216 ? -10.203 4.559 -13.969 1 95.12 216 GLU B N 1
ATOM 3544 C CA . GLU B 1 216 ? -11.297 3.963 -14.734 1 95.12 216 GLU B CA 1
ATOM 3545 C C . GLU B 1 216 ? -10.836 2.699 -15.453 1 95.12 216 GLU B C 1
ATOM 3547 O O . GLU B 1 216 ? -11.664 1.924 -15.945 1 95.12 216 GLU B O 1
ATOM 3552 N N . THR B 1 217 ? -9.562 2.43 -15.516 1 95.19 217 THR B N 1
ATOM 3553 C CA . THR B 1 217 ? -9.016 1.276 -16.219 1 95.19 217 THR B CA 1
ATOM 3554 C C . THR B 1 217 ? -8.016 0.526 -15.344 1 95.19 217 THR B C 1
ATOM 3556 O O . THR B 1 217 ? -6.832 0.444 -15.672 1 95.19 217 THR B O 1
ATOM 3559 N N . PRO B 1 218 ? -8.477 -0.116 -14.312 1 96.75 218 PRO B N 1
ATOM 3560 C CA . PRO B 1 218 ? -7.617 -0.567 -13.211 1 96.75 218 PRO B CA 1
ATOM 3561 C C . PRO B 1 218 ? -6.59 -1.607 -13.656 1 96.75 218 PRO B C 1
ATOM 3563 O O . PRO B 1 218 ? -5.422 -1.529 -13.266 1 96.75 218 PRO B O 1
ATOM 3566 N N . VAL B 1 219 ? -6.996 -2.559 -14.484 1 97.5 219 VAL B N 1
ATOM 3567 C CA . VAL B 1 219 ? -6.094 -3.645 -14.852 1 97.5 219 VAL B CA 1
ATOM 3568 C C . VAL B 1 219 ? -5.055 -3.139 -15.852 1 97.5 219 VAL B C 1
ATOM 3570 O O . VAL B 1 219 ? -3.867 -3.447 -15.727 1 97.5 219 VAL B O 1
ATOM 3573 N N . ASP B 1 220 ? -5.488 -2.334 -16.844 1 97.31 220 ASP B N 1
ATOM 3574 C CA . ASP B 1 220 ? -4.551 -1.741 -17.797 1 97.31 220 ASP B CA 1
ATOM 3575 C C . ASP B 1 220 ? -3.537 -0.85 -17.078 1 97.31 220 ASP B C 1
ATOM 3577 O O . ASP B 1 220 ? -2.346 -0.886 -17.406 1 97.31 220 ASP B O 1
ATOM 3581 N N . ASP B 1 221 ? -4.047 -0.057 -16.203 1 98.56 221 ASP B N 1
ATOM 3582 C CA . ASP B 1 221 ? -3.164 0.855 -15.477 1 98.56 221 ASP B CA 1
ATOM 3583 C C . ASP B 1 221 ? -2.203 0.089 -14.57 1 98.56 221 ASP B C 1
ATOM 3585 O O . ASP B 1 221 ? -1.063 0.51 -14.367 1 98.56 221 ASP B O 1
ATOM 3589 N N . LEU B 1 222 ? -2.676 -1.016 -13.992 1 98.81 222 LEU B N 1
ATOM 3590 C CA . LEU B 1 222 ? -1.781 -1.849 -13.195 1 98.81 222 LEU B CA 1
ATOM 3591 C C . LEU B 1 222 ? -0.691 -2.463 -14.062 1 98.81 222 LEU B C 1
ATOM 3593 O O . LEU B 1 222 ? 0.466 -2.551 -13.648 1 98.81 222 LEU B O 1
ATOM 3597 N N . ARG B 1 223 ? -1.048 -2.896 -15.258 1 98.44 223 ARG B N 1
ATOM 3598 C CA . ARG B 1 223 ? -0.075 -3.42 -16.203 1 98.44 223 ARG B CA 1
ATOM 3599 C C . ARG B 1 223 ? 0.963 -2.359 -16.562 1 98.44 223 ARG B C 1
ATOM 3601 O O . ARG B 1 223 ? 2.158 -2.652 -16.625 1 98.44 223 ARG B O 1
ATOM 3608 N N . GLU B 1 224 ? 0.502 -1.213 -16.812 1 98.56 224 GLU B N 1
ATOM 3609 C CA . GLU B 1 224 ? 1.409 -0.113 -17.125 1 98.56 224 GLU B CA 1
ATOM 3610 C C . GLU B 1 224 ? 2.312 0.211 -15.938 1 98.56 224 GLU B C 1
ATOM 3612 O O . GLU B 1 224 ? 3.51 0.446 -16.109 1 98.56 224 GLU B O 1
ATOM 3617 N N . THR B 1 225 ? 1.732 0.296 -14.766 1 98.88 225 THR B N 1
ATOM 3618 C CA . THR B 1 225 ? 2.508 0.549 -13.562 1 98.88 225 THR B CA 1
ATOM 3619 C C . THR B 1 225 ? 3.605 -0.498 -13.391 1 98.88 225 THR B C 1
ATOM 3621 O O . THR B 1 225 ? 4.734 -0.167 -13.031 1 98.88 225 THR B O 1
ATOM 3624 N N . TYR B 1 226 ? 3.291 -1.745 -13.656 1 98.31 226 TYR B N 1
ATOM 3625 C CA . TYR B 1 226 ? 4.273 -2.822 -13.594 1 98.31 226 TYR B CA 1
ATOM 3626 C C . TYR B 1 226 ? 5.426 -2.566 -14.555 1 98.31 226 TYR B C 1
ATOM 3628 O O . TYR B 1 226 ? 6.594 -2.688 -14.18 1 98.31 226 TYR B O 1
ATOM 3636 N N . ALA B 1 227 ? 5.082 -2.271 -15.781 1 97.19 227 ALA B N 1
ATOM 3637 C CA . ALA B 1 227 ? 6.105 -2.039 -16.797 1 97.19 227 ALA B CA 1
ATOM 3638 C C . ALA B 1 227 ? 7.027 -0.892 -16.391 1 97.19 227 ALA B C 1
ATOM 3640 O O . ALA B 1 227 ? 8.25 -0.989 -16.547 1 97.19 227 ALA B O 1
ATOM 3641 N N . LEU B 1 228 ? 6.496 0.13 -15.898 1 98.06 228 LEU B N 1
ATOM 3642 C CA . LEU B 1 228 ? 7.273 1.29 -15.477 1 98.06 228 LEU B CA 1
ATOM 3643 C C . LEU B 1 228 ? 8.133 0.958 -14.266 1 98.06 228 LEU B C 1
ATOM 3645 O O . LEU B 1 228 ? 9.289 1.361 -14.188 1 98.06 228 LEU B O 1
ATOM 3649 N N . ALA B 1 229 ? 7.543 0.254 -13.281 1 96.94 229 ALA B N 1
ATOM 3650 C CA . ALA B 1 229 ? 8.297 -0.137 -12.094 1 96.94 229 ALA B CA 1
ATOM 3651 C C . ALA B 1 229 ? 9.492 -1.014 -12.461 1 96.94 229 ALA B C 1
ATOM 3653 O O . ALA B 1 229 ? 10.578 -0.861 -11.891 1 96.94 229 ALA B O 1
ATOM 3654 N N . ARG B 1 230 ? 9.234 -1.923 -13.359 1 94.25 230 ARG B N 1
ATOM 3655 C CA . ARG B 1 230 ? 10.312 -2.783 -13.82 1 94.25 230 ARG B CA 1
ATOM 3656 C C . ARG B 1 230 ? 11.422 -1.964 -14.484 1 94.25 230 ARG B C 1
ATOM 3658 O O . ARG B 1 230 ? 12.602 -2.203 -14.242 1 94.25 230 ARG B O 1
ATOM 3665 N N . ARG B 1 231 ? 11.008 -1.062 -15.359 1 92.75 231 ARG B N 1
ATOM 3666 C CA . ARG B 1 231 ? 11.977 -0.18 -16 1 92.75 231 ARG B CA 1
ATOM 3667 C C . ARG B 1 231 ? 12.766 0.616 -14.961 1 92.7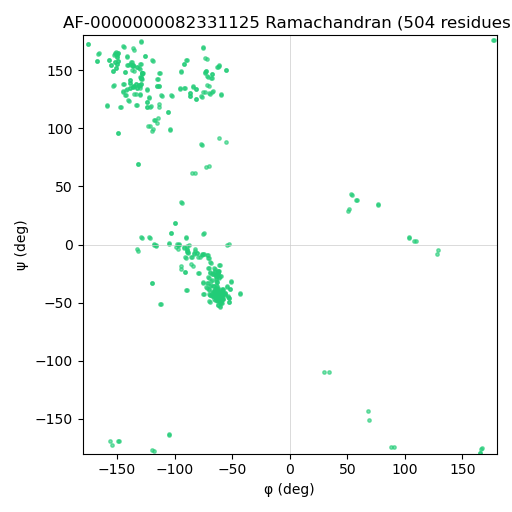5 231 ARG B C 1
ATOM 3669 O O . ARG B 1 231 ? 13.984 0.736 -15.055 1 92.75 231 ARG B O 1
ATOM 3676 N N . GLY B 1 232 ? 12.039 1.17 -14.023 1 92.31 232 GLY B N 1
ATOM 3677 C CA . GLY B 1 232 ? 12.711 1.895 -12.953 1 92.31 232 GLY B CA 1
ATOM 3678 C C . GLY B 1 232 ? 13.695 1.041 -12.18 1 92.31 232 GLY B C 1
ATOM 3679 O O . GLY B 1 232 ? 14.758 1.521 -11.781 1 92.31 232 GLY B O 1
ATOM 3680 N N . TYR B 1 233 ? 13.367 -0.177 -11.945 1 91.5 233 TYR B N 1
ATOM 3681 C CA . TYR B 1 233 ? 14.25 -1.115 -11.258 1 91.5 233 TYR B CA 1
ATOM 3682 C C . TYR B 1 233 ? 15.539 -1.319 -12.039 1 91.5 233 TYR B C 1
ATOM 3684 O O . TYR B 1 233 ? 16.625 -1.266 -11.461 1 91.5 233 TYR B O 1
ATOM 3692 N N . VAL B 1 234 ? 15.359 -1.553 -13.266 1 88.75 234 VAL B N 1
ATOM 3693 C CA . VAL B 1 234 ? 16.516 -1.762 -14.133 1 88.75 234 VAL B CA 1
ATOM 3694 C C . VAL B 1 234 ? 17.422 -0.532 -14.094 1 88.75 234 VAL B C 1
ATOM 3696 O O . VAL B 1 234 ? 18.641 -0.656 -13.961 1 88.75 234 VAL B O 1
ATOM 3699 N N . ASP B 1 235 ? 16.859 0.596 -14.211 1 87.44 235 ASP B N 1
ATOM 3700 C CA . ASP B 1 235 ? 17.609 1.846 -14.172 1 87.44 235 ASP B CA 1
ATOM 3701 C C . ASP B 1 235 ? 18.328 2.016 -12.836 1 87.44 235 ASP B C 1
ATOM 3703 O O . ASP B 1 235 ? 19.469 2.484 -12.789 1 87.44 235 ASP B O 1
ATOM 3707 N N . THR B 1 236 ? 17.641 1.68 -11.812 1 84.38 236 THR B N 1
ATOM 3708 C CA . THR B 1 236 ? 18.188 1.794 -10.469 1 84.38 236 THR B CA 1
ATOM 3709 C C . THR B 1 236 ? 19.406 0.88 -10.305 1 84.38 236 THR B C 1
ATOM 3711 O O . THR B 1 236 ? 20.422 1.288 -9.742 1 84.38 236 THR B O 1
ATOM 3714 N N . LEU B 1 237 ? 19.266 -0.337 -10.719 1 84 237 LEU B N 1
ATOM 3715 C CA . LEU B 1 237 ? 20.375 -1.296 -10.633 1 84 237 LEU B CA 1
ATOM 3716 C C . LEU B 1 237 ? 21.562 -0.827 -11.453 1 84 237 LEU B C 1
ATOM 3718 O O . LEU B 1 237 ? 22.719 -0.993 -11.031 1 84 237 LEU B O 1
ATOM 3722 N N . ALA B 1 238 ? 21.312 -0.302 -12.594 1 83.69 238 ALA B N 1
ATOM 3723 C CA . ALA B 1 238 ? 22.391 0.176 -13.461 1 83.69 238 ALA B CA 1
ATOM 3724 C C . ALA B 1 238 ? 23.141 1.333 -12.812 1 83.69 238 ALA B C 1
ATOM 3726 O O . ALA B 1 238 ? 24.359 1.438 -12.945 1 83.69 238 ALA B O 1
ATOM 3727 N N . ARG B 1 239 ? 22.484 2.123 -12.125 1 79.38 239 ARG B N 1
ATOM 3728 C CA . ARG B 1 239 ? 23.078 3.334 -11.562 1 79.38 239 ARG B CA 1
ATOM 3729 C C . ARG B 1 239 ? 23.672 3.062 -10.188 1 79.38 239 ARG B C 1
ATOM 3731 O O . ARG B 1 239 ? 24.734 3.578 -9.852 1 79.38 239 ARG B O 1
ATOM 3738 N N . TYR B 1 240 ? 22.953 2.23 -9.406 1 75.19 240 TYR B N 1
ATOM 3739 C CA . TYR B 1 240 ? 23.297 2.123 -7.992 1 75.19 240 TYR B CA 1
ATOM 3740 C C . TYR B 1 240 ? 23.766 0.715 -7.652 1 75.19 240 TYR B C 1
ATOM 3742 O O . TYR B 1 240 ? 24.031 0.408 -6.484 1 75.19 240 TYR B O 1
ATOM 3750 N N . GLY B 1 241 ? 23.75 -0.075 -8.578 1 68.25 241 GLY B N 1
ATOM 3751 C CA . GLY B 1 241 ? 24.078 -1.474 -8.344 1 68.25 241 GLY B CA 1
ATOM 3752 C C . GLY B 1 241 ? 25.281 -1.666 -7.426 1 68.25 241 GLY B C 1
ATOM 3753 O O . GLY B 1 241 ? 25.219 -2.471 -6.496 1 68.25 241 GLY B O 1
ATOM 3754 N N . ASP B 1 242 ? 26.266 -0.887 -7.617 1 66.31 242 ASP B N 1
ATOM 3755 C CA . ASP B 1 242 ? 27.469 -1.011 -6.812 1 66.31 242 ASP B CA 1
ATOM 3756 C C . ASP B 1 242 ? 27.25 -0.505 -5.391 1 66.31 242 ASP B C 1
ATOM 3758 O O . ASP B 1 242 ? 27.781 -1.069 -4.43 1 66.31 242 ASP B O 1
ATOM 3762 N N . ALA B 1 243 ? 26.469 0.522 -5.297 1 64.31 243 ALA B N 1
ATOM 3763 C CA . ALA B 1 243 ? 26.172 1.092 -3.984 1 64.31 243 ALA B CA 1
ATOM 3764 C C . ALA B 1 243 ? 25.391 0.112 -3.123 1 64.31 243 ALA B C 1
ATOM 3766 O O . ALA B 1 243 ? 25.625 -0.005 -1.92 1 64.31 243 ALA B O 1
ATOM 3767 N N . PHE B 1 244 ? 24.5 -0.588 -3.68 1 64.69 244 PHE B N 1
ATOM 3768 C CA . PHE B 1 244 ? 23.688 -1.564 -2.971 1 64.69 244 PHE B CA 1
ATOM 3769 C C . PHE B 1 244 ? 24.531 -2.746 -2.512 1 64.69 244 PHE B C 1
ATOM 3771 O O . PHE B 1 244 ? 24.328 -3.277 -1.418 1 64.69 244 PHE B O 1
ATOM 3778 N N . GLU B 1 245 ? 25.438 -3.004 -3.367 1 59.78 245 GLU B N 1
ATOM 3779 C CA . GLU B 1 245 ? 26.328 -4.109 -3.025 1 59.78 245 GLU B CA 1
ATOM 3780 C C . GLU B 1 245 ? 27.266 -3.725 -1.893 1 59.78 245 GLU B C 1
ATOM 3782 O O . GLU B 1 245 ? 27.531 -4.531 -1 1 59.78 245 GLU B O 1
ATOM 3787 N N . ASP B 1 246 ? 27.594 -2.471 -1.928 1 57.59 246 ASP B N 1
ATOM 3788 C CA . ASP B 1 246 ? 28.594 -2.023 -0.958 1 57.59 246 ASP B CA 1
ATOM 3789 C C . ASP B 1 246 ? 27.922 -1.379 0.256 1 57.59 246 ASP B C 1
ATOM 3791 O O . ASP B 1 246 ? 28.594 -0.972 1.2 1 57.59 246 ASP B O 1
ATOM 3795 N N . ASP B 1 247 ? 26.672 -1.346 0.23 1 59.31 247 ASP B N 1
ATOM 3796 C CA . ASP B 1 247 ? 25.922 -0.677 1.286 1 59.31 247 ASP B CA 1
ATOM 3797 C C . ASP B 1 247 ? 26.438 0.736 1.526 1 59.31 247 ASP B C 1
ATOM 3799 O O . ASP B 1 247 ? 26.688 1.129 2.67 1 59.31 247 ASP B O 1
ATOM 3803 N N . SER B 1 248 ? 26.969 1.377 0.546 1 61.53 248 SER B N 1
ATOM 3804 C CA . SER B 1 248 ? 27.547 2.713 0.643 1 61.53 248 SER B CA 1
ATOM 3805 C C . SER B 1 248 ? 27.078 3.604 -0.503 1 61.53 248 SER B C 1
ATOM 3807 O O . SER B 1 248 ? 27 3.156 -1.648 1 61.53 248 SER B O 1
ATOM 3809 N N . LEU B 1 249 ? 26.578 4.812 -0.176 1 59.88 249 LEU B N 1
ATOM 3810 C CA . LEU B 1 249 ? 26.172 5.793 -1.171 1 59.88 249 LEU B CA 1
ATOM 3811 C C . LEU B 1 249 ? 27.328 6.699 -1.565 1 59.88 249 LEU B C 1
ATOM 3813 O O . LEU B 1 249 ? 27.156 7.613 -2.377 1 59.88 249 LEU B O 1
ATOM 3817 N N . GLU B 1 250 ? 28.422 6.539 -0.941 1 53.03 250 GLU B N 1
ATOM 3818 C CA . GLU B 1 250 ? 29.562 7.414 -1.17 1 53.03 250 GLU B CA 1
ATOM 3819 C C . GLU B 1 250 ? 29.875 7.531 -2.658 1 53.03 250 GLU B C 1
ATOM 3821 O O . GLU B 1 250 ? 30.375 8.562 -3.115 1 53.03 250 GLU B O 1
ATOM 3826 N N . ASP B 1 251 ? 29.625 6.504 -3.336 1 52.75 251 ASP B N 1
ATOM 3827 C CA . ASP B 1 251 ? 30.047 6.516 -4.73 1 52.75 251 ASP B CA 1
ATOM 3828 C C . ASP B 1 251 ? 29.031 7.25 -5.609 1 52.75 251 ASP B C 1
ATOM 3830 O O . ASP B 1 251 ? 29.266 7.418 -6.812 1 52.75 251 ASP B O 1
ATOM 3834 N N . LEU B 1 252 ? 28 7.629 -5.094 1 56.28 252 LEU B N 1
ATOM 3835 C CA . LEU B 1 252 ? 26.984 8.281 -5.902 1 56.28 252 LEU B CA 1
ATOM 3836 C C . LEU B 1 252 ? 27.281 9.766 -6.066 1 56.28 252 LEU B C 1
ATOM 3838 O O . LEU B 1 252 ? 26.672 10.445 -6.902 1 56.28 252 LEU B O 1
ATOM 3842 N N . ASP B 1 253 ? 28.156 10.43 -5.211 1 45.66 253 ASP B N 1
ATOM 3843 C CA . ASP B 1 253 ? 28.531 11.844 -5.316 1 45.66 253 ASP B CA 1
ATOM 3844 C C . ASP B 1 253 ? 29.406 12.086 -6.535 1 45.66 253 ASP B C 1
ATOM 3846 O O . ASP B 1 253 ? 29.766 13.234 -6.828 1 45.66 253 ASP B O 1
ATOM 3850 N N . GLU B 1 254 ? 29.953 11 -7.238 1 40 254 GLU B N 1
ATOM 3851 C CA . GLU B 1 254 ? 30.875 11.328 -8.328 1 40 254 GLU B CA 1
ATOM 3852 C C . GLU B 1 254 ? 30.125 11.453 -9.656 1 40 254 GLU B C 1
ATOM 3854 O O . GLU B 1 254 ? 29.172 10.711 -9.906 1 40 254 GLU B O 1
#

Secondary structure (DSSP, 8-state):
-EEEEEEEEEEE-TTS-EEEEEEEEEEESSTTGGGTSEEEETTEEEEEEES--HHHHHHHHHHHHTT--HHHHHHHHHHT-TTGGGEEEEEE-SS-EEEEE-TTSPSS-EEEE-SSEEEEEES-S-THHHHHHHHHHHHH---SEE----SGGG--S--SS--HHHHHHHHHHHHHHTT----TT---EEEEEEEEESS--SS--GGGEEEEEEESSHHHHHHHHHHHHHHHHHHHHHHHHHHHHHT--GGGG-/-EEEEEEEEEEE-TTS-EEEEEEEEEEESSTTGGGTSEEEETTEEEEEEES--HHHHHHHHHHHHTT--HHHHHHHHHHT-TTGGGEEEEEE-SS-EEEEE-TTSPSS-EEEE-SSEEEEEES-S-THHHHHHHHHHHHH---SEE----SGGG--S--SS--HHHHHHHHHHHHHHTT----TT---EEEEEEEEESS--SS--GGGEEEEEEESSHHHHHHHHHHHHHHHHHHHHHHHHHHHHHT--GGGG-